Protein AF-A0A6S7B875-F1 (afdb_monomer)

Radius of gyration: 21.17 Å; Cα contacts (8 Å, |Δi|>4): 580; chains: 1; bounding box: 52×48×55 Å

Organism: NCBI:txid1544867

Secondary structure (DSSP, 8-state):
-EEEEEESHHHHHHHHHHHTT--TT-EEEEEETTTS-TTTSHHHHHHHHHH-SEEEE----TTGGG-STTSHHHHHHHS-TT-EEEEB------SS-TTEE--GGG--SS-SSEEHHHHHHHHTT--HHHHHHHHTSTTSS-HHHHHHHHHHHHHHHHHHHHHTT-SB--HHHHHHHTTTS-SBSSSS-B-HHHHHHHHHHHHHHHT------SSS--SS-SSBPPPPHHHHHHTT-TTS---SSEEEETTEEEEHHHHHHHHHHHHHHH-HHHHHHHHHH-HHHHHHHHHHHHHTT----TTHHHHHHHHHHHHHSSPPPHHHHHHHHHHHHHHHHHHHHHHTTTSHHHHHTTT---S-TT------

Structure (mmCIF, N/CA/C/O backbone):
data_AF-A0A6S7B875-F1
#
_entry.id   AF-A0A6S7B875-F1
#
loop_
_atom_site.group_PDB
_atom_site.id
_atom_site.type_symbol
_atom_site.label_atom_id
_atom_site.label_alt_id
_atom_site.label_comp_id
_atom_site.label_asym_id
_atom_site.label_entity_id
_atom_site.label_seq_id
_atom_site.pdbx_PDB_ins_code
_atom_site.Cartn_x
_atom_site.Cartn_y
_atom_site.Cartn_z
_atom_site.occupancy
_atom_site.B_iso_or_equiv
_atom_site.auth_seq_id
_atom_site.auth_comp_id
_atom_site.auth_asym_id
_atom_site.auth_atom_id
_atom_site.pdbx_PDB_model_num
ATOM 1 N N . MET A 1 1 ? -20.129 7.624 22.119 1.00 95.50 1 MET A N 1
ATOM 2 C CA . MET A 1 1 ? -19.302 6.428 21.810 1.00 95.50 1 MET A CA 1
ATOM 3 C C . MET A 1 1 ? -17.897 6.866 21.409 1.00 95.50 1 MET A C 1
ATOM 5 O O . MET A 1 1 ? -17.791 7.845 20.684 1.00 95.50 1 MET A O 1
ATOM 9 N N . LYS A 1 2 ? -16.837 6.185 21.844 1.00 98.19 2 LYS A N 1
ATOM 10 C CA . LYS A 1 2 ? -15.433 6.474 21.510 1.00 98.19 2 LYS A CA 1
ATOM 11 C C . LYS A 1 2 ? -14.865 5.396 20.581 1.00 98.19 2 LYS A C 1
ATOM 13 O O . LYS A 1 2 ? -14.774 4.235 20.973 1.00 98.19 2 LYS A O 1
ATOM 18 N N . ILE A 1 3 ? -14.477 5.784 19.369 1.00 98.38 3 ILE A N 1
ATOM 19 C CA . ILE A 1 3 ? -13.776 4.934 18.402 1.00 98.38 3 ILE A CA 1
ATOM 20 C C . ILE A 1 3 ? -12.301 5.340 18.374 1.00 98.38 3 ILE A C 1
ATOM 22 O O . ILE A 1 3 ? -11.989 6.517 18.181 1.00 98.38 3 ILE A O 1
ATOM 26 N N . TYR A 1 4 ? -11.408 4.367 18.515 1.00 98.50 4 TYR A N 1
ATOM 27 C CA . TYR A 1 4 ? -9.975 4.532 18.301 1.00 98.50 4 TYR A CA 1
ATOM 28 C C . TYR A 1 4 ? -9.521 3.735 17.072 1.00 98.50 4 TYR A C 1
ATOM 30 O O . TYR A 1 4 ? -9.876 2.565 16.933 1.00 98.50 4 TYR A O 1
ATOM 38 N N . ILE A 1 5 ? -8.746 4.356 16.180 1.00 98.50 5 ILE A N 1
ATOM 39 C CA . ILE A 1 5 ? -8.226 3.720 14.961 1.00 98.50 5 ILE A CA 1
ATOM 40 C C . ILE A 1 5 ? -6.693 3.642 15.019 1.00 98.50 5 ILE A C 1
ATOM 42 O O . ILE A 1 5 ? -6.021 4.665 15.120 1.00 98.50 5 ILE A O 1
ATOM 46 N N . HIS A 1 6 ? -6.145 2.429 14.914 1.00 97.62 6 HIS A N 1
ATOM 47 C CA . HIS A 1 6 ? -4.707 2.136 14.994 1.00 97.62 6 HIS A CA 1
ATOM 48 C C . HIS A 1 6 ? -4.204 1.409 13.750 1.00 97.62 6 HIS A C 1
ATOM 50 O O . HIS A 1 6 ? -4.370 0.192 13.617 1.00 97.62 6 HIS A O 1
ATOM 56 N N . ALA A 1 7 ? -3.628 2.147 12.810 1.00 96.62 7 ALA A N 1
ATOM 57 C CA . ALA A 1 7 ? -3.280 1.627 11.488 1.00 96.62 7 ALA A CA 1
ATOM 58 C C . ALA A 1 7 ? -2.191 2.486 10.827 1.00 96.62 7 ALA A C 1
ATOM 60 O O . ALA A 1 7 ? -1.663 3.393 11.454 1.00 96.62 7 ALA A O 1
ATOM 61 N N . ASN A 1 8 ? -1.815 2.207 9.580 1.00 94.56 8 ASN A N 1
ATOM 62 C CA . ASN A 1 8 ? -1.000 3.124 8.774 1.00 94.56 8 ASN A CA 1
ATOM 63 C C . ASN A 1 8 ? -1.838 4.334 8.281 1.00 94.56 8 ASN A C 1
ATOM 65 O O . ASN A 1 8 ? -2.899 4.626 8.836 1.00 94.56 8 ASN A O 1
ATOM 69 N N . CYS A 1 9 ? -1.405 5.013 7.212 1.00 93.88 9 CYS A N 1
ATOM 70 C CA . CYS A 1 9 ? -2.098 6.171 6.625 1.00 93.88 9 CYS A CA 1
ATOM 71 C C . CYS A 1 9 ? -3.565 5.881 6.242 1.00 93.88 9 CYS A C 1
ATOM 73 O O . CYS A 1 9 ? -4.414 6.773 6.237 1.00 93.88 9 CYS A O 1
ATOM 75 N N . GLN A 1 10 ? -3.907 4.612 5.992 1.00 97.06 10 GLN A N 1
ATOM 76 C CA . GLN A 1 10 ? -5.273 4.160 5.718 1.00 97.06 10 GLN A CA 1
ATOM 77 C C . GLN A 1 10 ? -6.182 4.310 6.947 1.00 97.06 10 GLN A C 1
ATOM 79 O O . GLN A 1 10 ? -7.381 4.531 6.795 1.00 97.06 10 GLN A O 1
ATOM 84 N N . GLY A 1 11 ? -5.628 4.238 8.162 1.00 97.19 11 GLY A N 1
ATOM 85 C CA . GLY A 1 11 ? -6.345 4.510 9.407 1.00 97.19 11 GLY A CA 1
ATOM 86 C C . GLY A 1 11 ? -6.786 5.962 9.523 1.00 97.19 11 GLY A C 1
ATOM 87 O O . GLY A 1 11 ? -7.962 6.227 9.775 1.00 97.19 11 GLY A O 1
ATOM 88 N N . GLY A 1 12 ? -5.865 6.899 9.283 1.00 96.81 12 GLY A N 1
ATOM 89 C CA . GLY A 1 12 ? -6.175 8.328 9.253 1.00 96.81 12 GLY A CA 1
ATOM 90 C C . GLY A 1 12 ? -7.167 8.679 8.145 1.00 96.81 12 GLY A C 1
ATOM 91 O O . GLY A 1 12 ? -8.118 9.429 8.372 1.00 96.81 12 GLY A O 1
ATOM 92 N N . ALA A 1 13 ? -7.014 8.073 6.966 1.00 97.88 13 ALA A N 1
ATOM 93 C CA . ALA A 1 13 ? -7.972 8.200 5.872 1.00 97.88 13 ALA A CA 1
ATOM 94 C C . ALA A 1 13 ? -9.375 7.707 6.268 1.00 97.88 13 ALA A C 1
ATOM 96 O O . ALA A 1 13 ? -10.357 8.429 6.095 1.00 97.88 13 ALA A O 1
ATOM 97 N N . LEU A 1 14 ? -9.479 6.521 6.872 1.00 97.94 14 LEU A N 1
ATOM 98 C CA . LEU A 1 14 ? -10.749 5.972 7.344 1.00 97.94 14 LEU A CA 1
ATOM 99 C C . LEU A 1 14 ? -11.391 6.854 8.424 1.00 97.94 14 LEU A C 1
ATOM 101 O O . LEU A 1 14 ? -12.598 7.085 8.385 1.00 97.94 14 LEU A O 1
ATOM 105 N N . ALA A 1 15 ? -10.591 7.384 9.353 1.00 97.88 15 ALA A N 1
ATOM 106 C CA . ALA A 1 15 ? -11.057 8.298 10.390 1.00 97.88 15 ALA A CA 1
ATOM 107 C C . ALA A 1 15 ? -11.685 9.564 9.793 1.00 97.88 15 ALA A C 1
ATOM 109 O O . ALA A 1 15 ? -12.775 9.958 10.211 1.00 97.88 15 ALA A O 1
ATOM 110 N N . LYS A 1 16 ? -11.031 10.167 8.787 1.00 97.81 16 LYS A N 1
ATOM 111 C CA . LYS A 1 16 ? -11.551 11.332 8.051 1.00 97.81 16 LYS A CA 1
ATOM 112 C C . LYS A 1 16 ? -12.891 11.007 7.393 1.00 97.81 16 LYS A C 1
ATOM 114 O O . LYS A 1 16 ? -13.865 11.712 7.634 1.00 97.81 16 LYS A O 1
ATOM 119 N N . LEU A 1 17 ? -12.966 9.896 6.659 1.00 98.06 17 LEU A N 1
ATOM 120 C CA . LEU A 1 17 ? -14.189 9.464 5.976 1.00 98.06 17 LEU A CA 1
ATOM 121 C C . LEU A 1 17 ? -15.346 9.169 6.947 1.00 98.06 17 LEU A C 1
ATOM 123 O O . LEU A 1 17 ? -16.491 9.543 6.696 1.00 98.06 17 LEU A O 1
ATOM 127 N N . MET A 1 18 ? -15.067 8.521 8.082 1.00 96.94 18 MET A N 1
ATOM 128 C CA . MET A 1 18 ? -16.071 8.294 9.126 1.00 96.94 18 MET A CA 1
ATOM 129 C C . MET A 1 18 ? -16.526 9.608 9.769 1.00 96.94 18 MET A C 1
ATOM 131 O O . MET A 1 18 ? -17.706 9.761 10.085 1.00 96.94 18 MET A O 1
ATOM 135 N N . ALA A 1 19 ? -15.615 10.566 9.955 1.00 95.88 19 ALA A N 1
ATOM 136 C CA . ALA A 1 19 ? -15.924 11.850 10.570 1.00 95.88 19 ALA A CA 1
ATOM 137 C C . ALA A 1 19 ? -16.883 12.715 9.737 1.00 95.88 19 ALA A C 1
ATOM 139 O O . ALA A 1 19 ? -17.600 13.518 10.328 1.00 95.88 19 ALA A O 1
ATOM 140 N N . GLU A 1 20 ? -16.939 12.526 8.415 1.00 95.88 20 GLU A N 1
ATOM 141 C CA . GLU A 1 20 ? -17.871 13.232 7.521 1.00 95.88 20 GLU A CA 1
ATOM 142 C C . GLU A 1 20 ? -19.348 12.893 7.786 1.00 95.88 20 GLU A C 1
ATOM 144 O O . GLU A 1 20 ? -20.229 13.688 7.472 1.00 95.88 20 GLU A O 1
ATOM 149 N N . THR A 1 21 ? -19.628 11.704 8.332 1.00 93.38 21 THR A N 1
ATOM 150 C CA . THR A 1 21 ? -20.997 11.160 8.438 1.00 93.38 21 THR A CA 1
ATOM 151 C C . THR A 1 21 ? -21.385 10.723 9.848 1.00 93.38 21 THR A C 1
ATOM 153 O O . THR A 1 21 ? -22.551 10.406 10.090 1.00 93.38 21 THR A O 1
ATOM 156 N N . ARG A 1 22 ? -20.432 10.697 10.790 1.00 94.19 22 ARG A N 1
ATOM 157 C CA . ARG A 1 22 ? -20.692 10.292 12.177 1.00 94.19 22 ARG A CA 1
ATOM 158 C C . ARG A 1 22 ? -21.700 11.228 12.871 1.00 94.19 22 ARG A C 1
ATOM 160 O O . ARG A 1 22 ? -21.677 12.437 12.639 1.00 94.19 22 ARG A O 1
ATOM 167 N N . PRO A 1 23 ? -22.501 10.708 13.812 1.00 94.88 23 PRO A N 1
ATOM 168 C CA . PRO A 1 23 ? -23.243 11.524 14.767 1.00 94.88 23 PRO A CA 1
ATOM 169 C C . PRO A 1 23 ? -22.327 12.348 15.690 1.00 94.88 23 PRO A C 1
ATOM 171 O O . PRO A 1 23 ? -21.183 11.973 15.960 1.00 94.88 23 PRO A O 1
ATOM 174 N N . ASN A 1 24 ? -22.855 13.452 16.227 1.00 93.56 24 ASN A N 1
ATOM 175 C CA . ASN A 1 24 ? -22.100 14.400 17.061 1.00 93.56 24 ASN A CA 1
ATOM 176 C C . ASN A 1 24 ? -21.585 13.807 18.388 1.00 93.56 24 ASN A C 1
ATOM 178 O O . ASN A 1 24 ? -20.592 14.284 18.934 1.00 93.56 24 ASN A O 1
ATOM 182 N N . ASP A 1 25 ? -22.255 12.787 18.923 1.00 94.44 25 ASP A N 1
ATOM 183 C CA . ASP A 1 25 ? -21.930 12.112 20.187 1.00 94.44 25 ASP A CA 1
ATOM 184 C C . ASP A 1 25 ? -20.923 10.953 20.025 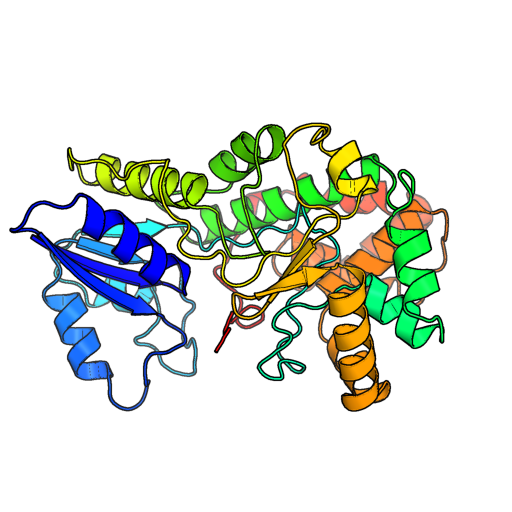1.00 94.44 25 ASP A C 1
ATOM 186 O O . ASP A 1 25 ? -20.483 10.335 21.006 1.00 94.44 25 ASP A O 1
ATOM 190 N N . VAL A 1 26 ? -20.526 10.651 18.788 1.00 96.75 26 VAL A N 1
ATOM 191 C CA . VAL A 1 26 ? -19.451 9.703 18.486 1.00 96.75 26 VAL A CA 1
ATOM 192 C C . VAL A 1 26 ? -18.149 10.465 18.413 1.00 96.75 26 VAL A C 1
ATOM 194 O O . VAL A 1 26 ? -18.063 11.405 17.648 1.00 96.75 26 VAL A O 1
ATOM 197 N N . GLN A 1 27 ? -17.119 10.062 19.147 1.00 97.75 27 GLN A N 1
ATOM 198 C CA . GLN A 1 27 ? -15.766 10.612 19.073 1.00 97.75 27 GLN A CA 1
ATOM 199 C C . GLN A 1 27 ? -14.873 9.636 18.312 1.00 97.75 27 GLN A C 1
ATOM 201 O O . GLN A 1 27 ? -14.914 8.439 18.584 1.00 97.75 27 GLN A O 1
ATOM 206 N N . ILE A 1 28 ? -14.068 10.142 17.378 1.00 97.75 28 ILE A N 1
ATOM 207 C CA . ILE A 1 28 ? -13.103 9.336 16.626 1.00 97.75 28 ILE A CA 1
ATOM 208 C C . ILE A 1 28 ? -11.714 9.902 16.893 1.00 97.75 28 ILE A C 1
ATOM 210 O O . ILE A 1 28 ? -11.467 11.079 16.633 1.00 97.75 28 ILE A O 1
ATOM 214 N N . LYS A 1 29 ? -10.824 9.059 17.409 1.00 97.75 29 LYS A N 1
ATOM 215 C CA . LYS A 1 29 ? -9.385 9.312 17.486 1.00 97.75 29 LYS A CA 1
ATOM 216 C C . LYS A 1 29 ? -8.663 8.303 16.608 1.00 97.75 29 LYS A C 1
ATOM 218 O O . LYS A 1 29 ? -9.143 7.186 16.416 1.00 97.75 29 LYS A O 1
ATOM 223 N N . TYR A 1 30 ? -7.507 8.682 16.092 1.00 97.31 30 TYR A N 1
ATOM 224 C CA . TYR A 1 30 ? -6.655 7.765 15.355 1.00 97.31 30 TYR A CA 1
ATOM 225 C C . TYR A 1 30 ? -5.189 8.081 15.604 1.00 97.31 30 TYR A C 1
ATOM 227 O O . TYR A 1 30 ? -4.845 9.226 15.902 1.00 97.31 30 TYR A O 1
ATOM 235 N N . ARG A 1 31 ? -4.339 7.067 15.454 1.00 95.31 31 ARG A N 1
ATOM 236 C CA . ARG A 1 31 ? -2.891 7.232 15.353 1.00 95.31 31 ARG A CA 1
ATOM 237 C C . ARG A 1 31 ? -2.359 6.385 14.221 1.00 95.31 31 ARG A C 1
ATOM 239 O O . ARG A 1 31 ? -2.780 5.241 14.027 1.00 95.31 31 ARG A O 1
ATOM 246 N N . GLU A 1 32 ? -1.428 6.973 13.487 1.00 94.00 32 GLU A N 1
ATOM 247 C CA . GLU A 1 32 ? -0.727 6.274 12.430 1.00 94.00 32 GLU A CA 1
ATOM 248 C C . GLU A 1 32 ? 0.525 5.621 13.016 1.00 94.00 32 GLU A C 1
ATOM 250 O O . GLU A 1 32 ? 1.388 6.288 13.581 1.00 94.00 32 GLU A O 1
ATOM 255 N N . VAL A 1 33 ? 0.625 4.298 12.902 1.00 92.31 33 VAL A N 1
ATOM 256 C CA . VAL A 1 33 ? 1.651 3.478 13.580 1.00 92.31 33 VAL A CA 1
ATOM 257 C C . VAL A 1 33 ? 3.087 3.939 13.301 1.00 92.31 33 VAL A C 1
ATOM 259 O O . VAL A 1 33 ? 3.988 3.741 14.120 1.00 92.31 33 VAL A O 1
ATOM 262 N N . PHE A 1 34 ? 3.309 4.562 12.145 1.00 85.88 34 PHE A N 1
ATOM 263 C CA . PHE A 1 34 ? 4.621 5.017 11.713 1.00 85.88 34 PHE A CA 1
ATOM 264 C C . PHE A 1 34 ? 4.990 6.429 12.183 1.00 85.88 34 PHE A C 1
ATOM 266 O O . PHE A 1 34 ? 6.183 6.722 12.254 1.00 85.88 34 PHE A O 1
ATOM 273 N N . SER A 1 35 ? 4.014 7.284 12.506 1.00 88.56 35 SER A N 1
ATOM 274 C CA . SER A 1 35 ? 4.250 8.693 12.861 1.00 88.56 35 SER A CA 1
ATOM 275 C C . SER A 1 35 ? 4.245 8.956 14.365 1.00 88.56 35 SER A C 1
ATOM 277 O O . SER A 1 35 ? 4.780 9.967 14.806 1.00 88.56 35 SER A O 1
ATOM 279 N N . VAL A 1 36 ? 3.712 8.023 15.157 1.00 91.38 36 VAL A N 1
ATOM 280 C CA . VAL A 1 36 ? 3.747 8.078 16.625 1.00 91.38 36 VAL A CA 1
ATOM 281 C C . VAL A 1 36 ? 5.188 8.176 17.142 1.00 91.38 36 VAL A C 1
ATOM 283 O O . VAL A 1 36 ? 6.049 7.376 16.747 1.00 91.38 36 VAL A O 1
ATOM 286 N N . ASP A 1 37 ? 5.448 9.112 18.059 1.00 94.81 37 ASP A N 1
ATOM 287 C CA . ASP A 1 37 ? 6.698 9.158 18.818 1.00 94.81 37 ASP A CA 1
ATOM 288 C C . ASP A 1 37 ? 6.693 8.081 19.908 1.00 94.81 37 ASP A C 1
ATOM 290 O O . ASP A 1 37 ? 6.042 8.183 20.954 1.00 94.81 37 ASP A O 1
ATOM 294 N N . VAL A 1 38 ? 7.469 7.027 19.652 1.00 94.31 38 VAL A N 1
ATOM 295 C CA . VAL A 1 38 ? 7.524 5.841 20.506 1.00 94.31 38 VAL A CA 1
ATOM 296 C C . VAL A 1 38 ? 8.094 6.112 21.902 1.00 94.31 38 VAL A C 1
ATOM 298 O O . VAL A 1 38 ? 7.881 5.313 22.814 1.00 94.31 38 VAL A O 1
ATOM 301 N N . ASN A 1 39 ? 8.797 7.232 22.089 1.00 94.88 39 ASN A N 1
ATOM 302 C CA . ASN A 1 39 ? 9.438 7.573 23.357 1.00 94.88 39 ASN A CA 1
ATOM 303 C C . ASN A 1 39 ? 8.538 8.394 24.281 1.00 94.88 39 ASN A C 1
ATOM 305 O O . ASN A 1 39 ? 8.776 8.429 25.488 1.00 94.88 39 ASN A O 1
ATOM 309 N N . THR A 1 40 ? 7.532 9.079 23.735 1.00 96.38 40 THR A N 1
ATOM 310 C CA . THR A 1 40 ? 6.763 10.083 24.486 1.00 96.38 40 THR A CA 1
ATOM 311 C C . THR A 1 40 ? 5.264 9.812 24.504 1.00 96.38 40 THR A C 1
ATOM 313 O O . THR A 1 40 ? 4.580 10.235 25.435 1.00 96.38 40 THR A O 1
ATOM 316 N N . GLU A 1 41 ? 4.728 9.069 23.533 1.00 96.88 41 GLU A N 1
ATOM 317 C CA . GLU A 1 41 ? 3.276 8.944 23.374 1.00 96.88 41 GLU A CA 1
ATOM 318 C C . GLU A 1 41 ? 2.648 7.747 24.099 1.00 96.88 41 GLU A C 1
ATOM 320 O O . GLU A 1 41 ? 1.416 7.670 24.148 1.00 96.88 41 GLU A O 1
ATOM 325 N N . PHE A 1 42 ? 3.445 6.853 24.700 1.00 97.12 42 PHE A N 1
ATOM 326 C CA . PHE A 1 42 ? 2.968 5.592 25.289 1.00 97.12 42 PHE A CA 1
ATOM 327 C C . PHE A 1 42 ? 1.786 5.766 26.257 1.00 97.12 42 PHE A C 1
ATOM 329 O O . PHE A 1 42 ? 0.761 5.108 26.091 1.00 97.12 42 PHE A O 1
ATOM 336 N N . GLU A 1 43 ? 1.886 6.672 27.234 1.00 97.62 43 GLU A N 1
ATOM 337 C CA . GLU A 1 43 ? 0.822 6.862 28.235 1.00 97.62 43 GLU A CA 1
ATOM 338 C C . GLU A 1 43 ? -0.483 7.361 27.601 1.00 97.62 43 GLU A C 1
ATOM 340 O O . GLU A 1 43 ? -1.573 6.892 27.932 1.00 97.62 43 GLU A O 1
ATOM 345 N N . SER A 1 44 ? -0.380 8.271 26.628 1.00 97.00 44 SER A N 1
ATOM 346 C CA . SER A 1 44 ? -1.553 8.776 25.910 1.00 97.00 44 SER A CA 1
ATOM 347 C C . SER A 1 44 ? -2.183 7.704 25.016 1.00 97.00 44 SER A C 1
ATOM 349 O O . SER A 1 44 ? -3.404 7.583 24.971 1.00 97.00 44 SER A O 1
ATOM 351 N N . PHE A 1 45 ? -1.359 6.881 24.362 1.00 97.69 45 PHE A N 1
ATOM 352 C CA . PHE A 1 45 ? -1.805 5.740 23.569 1.00 97.69 45 PHE A CA 1
ATOM 353 C C . PHE A 1 45 ? -2.527 4.707 24.439 1.00 97.69 45 PHE A C 1
ATOM 355 O O . PHE A 1 45 ? -3.624 4.266 24.103 1.00 97.69 45 PHE A O 1
ATOM 362 N N . LYS A 1 46 ? -1.945 4.351 25.587 1.00 97.69 46 LYS A N 1
ATOM 363 C CA . LYS A 1 46 ? -2.548 3.418 26.538 1.00 97.69 46 LYS A CA 1
ATOM 364 C C . LYS A 1 46 ? -3.911 3.917 27.021 1.00 97.69 46 LYS A C 1
ATOM 366 O O . LYS A 1 46 ? -4.871 3.154 26.982 1.00 97.69 46 LYS A O 1
ATOM 371 N N . SER A 1 47 ? -4.010 5.193 27.396 1.00 97.50 47 SER A N 1
ATOM 372 C CA . SER A 1 47 ? -5.284 5.820 27.774 1.00 97.50 47 SER A CA 1
ATOM 373 C C . SER A 1 47 ? -6.314 5.757 26.639 1.00 97.50 47 SER A C 1
ATOM 375 O O . SER A 1 47 ? -7.456 5.364 26.877 1.00 97.50 47 SER A O 1
ATOM 377 N N . ASP A 1 48 ? -5.918 6.047 25.393 1.00 97.75 48 ASP A N 1
ATOM 378 C CA . ASP A 1 48 ? -6.815 5.944 24.234 1.00 97.75 48 ASP A CA 1
ATOM 379 C C . ASP A 1 48 ? -7.347 4.507 24.036 1.00 97.75 48 ASP A C 1
ATOM 381 O O . ASP A 1 48 ? -8.527 4.322 23.733 1.00 97.75 48 ASP A O 1
ATOM 385 N N . ILE A 1 49 ? -6.506 3.487 24.248 1.00 98.19 49 ILE A N 1
ATOM 386 C CA . ILE A 1 49 ? -6.879 2.064 24.156 1.00 98.19 49 ILE A CA 1
ATOM 387 C C . ILE A 1 49 ? -7.806 1.627 25.300 1.00 98.19 49 ILE A C 1
ATOM 389 O O . ILE A 1 49 ? -8.760 0.879 25.071 1.00 98.19 49 ILE A O 1
ATOM 393 N N . GLU A 1 50 ? -7.548 2.070 26.529 1.00 96.88 50 GLU A N 1
ATOM 394 C CA . GLU A 1 50 ? -8.354 1.717 27.704 1.00 96.88 50 GLU A CA 1
ATOM 395 C C . GLU A 1 50 ? -9.752 2.355 27.661 1.00 96.88 50 GLU A C 1
ATOM 397 O O . GLU A 1 50 ? -10.734 1.733 28.076 1.00 96.88 50 GLU A O 1
ATOM 402 N N . GLU A 1 51 ? -9.858 3.574 27.126 1.00 97.25 51 GLU A N 1
ATOM 403 C CA . GLU A 1 51 ? -11.103 4.345 27.078 1.00 97.25 51 GLU A CA 1
ATOM 404 C C . GLU A 1 51 ? -11.995 4.061 25.862 1.00 97.25 51 GLU A C 1
ATOM 406 O O . GLU A 1 51 ? -13.154 4.488 25.849 1.00 97.25 51 GLU A O 1
ATOM 411 N N . ALA A 1 52 ? -11.480 3.404 24.823 1.00 98.44 52 ALA A N 1
ATOM 412 C CA . ALA A 1 52 ? -12.218 3.184 23.585 1.00 98.44 52 ALA A CA 1
ATOM 413 C C . ALA A 1 52 ? -13.361 2.164 23.752 1.00 98.44 52 ALA A C 1
ATOM 415 O O . ALA A 1 52 ? -13.148 1.023 24.169 1.00 98.44 52 ALA A O 1
ATOM 416 N N . ASP A 1 53 ? -14.567 2.534 23.310 1.00 98.38 53 ASP A N 1
ATOM 417 C CA . ASP A 1 53 ? -15.697 1.601 23.171 1.00 98.38 53 ASP A CA 1
ATOM 418 C C . ASP A 1 53 ? -15.464 0.642 21.990 1.00 98.38 53 ASP A C 1
ATOM 420 O O . ASP A 1 53 ? -15.847 -0.531 22.023 1.00 98.38 53 ASP A O 1
ATOM 424 N N . VAL A 1 54 ? -14.818 1.152 20.937 1.00 98.50 54 VAL A N 1
ATOM 425 C CA . VAL A 1 54 ? -14.453 0.408 19.734 1.00 98.50 54 VAL A CA 1
ATOM 426 C C . VAL A 1 54 ? -13.016 0.730 19.352 1.00 98.50 54 VAL A C 1
ATOM 428 O O . VAL A 1 54 ? -12.649 1.896 19.221 1.00 98.50 54 VAL A O 1
ATOM 431 N N . ILE A 1 55 ? -12.226 -0.304 19.096 1.00 98.69 55 ILE A N 1
ATOM 432 C CA . ILE A 1 55 ? -10.891 -0.206 18.521 1.00 98.69 55 ILE A CA 1
ATOM 433 C C . ILE A 1 55 ? -10.923 -0.843 17.135 1.00 98.69 55 ILE A C 1
ATOM 435 O O . ILE A 1 55 ? -11.307 -2.001 16.979 1.00 98.69 55 ILE A O 1
ATOM 439 N N . ILE A 1 56 ? -10.506 -0.091 16.126 1.00 98.56 56 ILE A N 1
ATOM 440 C CA . ILE A 1 56 ? -10.328 -0.566 14.756 1.00 98.56 56 ILE A CA 1
ATOM 441 C C . ILE A 1 56 ? -8.830 -0.560 14.485 1.00 98.56 56 ILE A C 1
ATOM 443 O O . ILE A 1 56 ? -8.188 0.478 14.614 1.00 98.56 56 ILE A O 1
ATOM 447 N N . SER A 1 57 ? -8.246 -1.696 14.124 1.00 98.25 57 SER A N 1
ATOM 448 C CA . SER A 1 57 ? -6.797 -1.789 13.969 1.00 98.25 57 SER A CA 1
ATOM 449 C C . SER A 1 57 ? -6.387 -2.573 12.732 1.00 98.25 57 SER A C 1
ATOM 451 O O . SER A 1 57 ? -7.044 -3.537 12.351 1.00 98.25 57 SER A O 1
ATOM 453 N N . GLN A 1 58 ? -5.290 -2.169 12.099 1.00 97.69 58 GLN A N 1
ATOM 454 C CA . GLN A 1 58 ? -4.579 -3.059 11.187 1.00 97.69 58 GLN A CA 1
ATOM 455 C C . GLN A 1 58 ? -3.708 -4.040 11.976 1.00 97.69 58 GLN A C 1
ATOM 457 O O . GLN A 1 58 ? -3.307 -3.735 13.099 1.00 97.69 58 GLN A O 1
ATOM 462 N N . PRO A 1 59 ? -3.367 -5.199 11.396 1.00 95.88 59 PRO A N 1
ATOM 463 C CA . PRO A 1 59 ? -2.345 -6.071 11.949 1.00 95.88 59 PRO A CA 1
ATOM 464 C C . PRO A 1 59 ? -0.998 -5.342 12.031 1.00 95.88 59 PRO A C 1
ATOM 466 O O . PRO A 1 59 ? -0.441 -4.955 11.011 1.00 95.88 59 PRO A O 1
ATOM 469 N N . VAL A 1 60 ? -0.451 -5.195 13.231 1.00 93.44 60 VAL A N 1
ATOM 470 C CA . VAL A 1 60 ? 0.879 -4.647 13.504 1.00 93.44 60 VAL A CA 1
ATOM 471 C C . VAL A 1 60 ? 1.680 -5.733 14.201 1.00 93.44 60 VAL A C 1
ATOM 473 O O . VAL A 1 60 ? 1.222 -6.290 15.201 1.00 93.44 60 VAL A O 1
ATOM 476 N N . ALA A 1 61 ? 2.845 -6.051 13.638 1.00 87.12 61 ALA A N 1
ATOM 477 C CA . ALA A 1 61 ? 3.723 -7.091 14.153 1.00 87.12 61 ALA A CA 1
ATOM 478 C C . ALA A 1 61 ? 4.248 -6.765 15.558 1.00 87.12 61 ALA A C 1
ATOM 480 O O . ALA A 1 61 ? 4.385 -5.600 15.939 1.00 87.12 61 ALA A O 1
ATOM 481 N N . ASP A 1 62 ? 4.591 -7.816 16.296 1.00 87.81 62 ASP A N 1
ATOM 482 C CA . ASP A 1 62 ? 5.307 -7.688 17.560 1.00 87.81 62 ASP A CA 1
ATOM 483 C C . ASP A 1 62 ? 6.646 -6.973 17.351 1.00 87.81 62 ASP A C 1
ATOM 485 O O . ASP A 1 62 ? 7.325 -7.181 16.342 1.00 87.81 62 ASP A O 1
ATOM 489 N N . ASN A 1 63 ? 7.026 -6.135 18.318 1.00 87.00 63 ASN A N 1
ATOM 490 C CA . ASN A 1 63 ? 8.254 -5.334 18.291 1.00 87.00 63 ASN A CA 1
ATOM 491 C C . ASN A 1 63 ? 8.389 -4.428 17.056 1.00 87.00 63 ASN A C 1
ATOM 493 O O . ASN A 1 63 ? 9.497 -4.057 16.664 1.00 87.00 63 ASN A O 1
ATOM 497 N N . TYR A 1 64 ? 7.273 -4.052 16.424 1.00 88.12 64 TYR A N 1
ATOM 498 C CA . TYR A 1 64 ? 7.293 -3.048 15.370 1.00 88.12 64 TYR A CA 1
ATOM 499 C C . TYR A 1 64 ? 7.879 -1.735 15.910 1.00 88.12 64 TYR A C 1
ATOM 501 O O . TYR A 1 64 ? 7.393 -1.194 16.901 1.00 88.12 64 TYR A O 1
ATOM 509 N N . ARG A 1 65 ? 8.926 -1.228 15.239 1.00 89.56 65 ARG A N 1
ATOM 510 C CA . ARG A 1 65 ? 9.713 -0.052 15.666 1.00 89.56 65 ARG A CA 1
ATOM 511 C C . ARG A 1 65 ? 10.313 -0.201 17.069 1.00 89.56 65 ARG A C 1
ATOM 513 O O . ARG A 1 65 ? 10.358 0.763 17.826 1.00 89.56 65 ARG A O 1
ATOM 520 N N . ASP A 1 66 ? 10.758 -1.416 17.390 1.00 92.69 66 ASP A N 1
ATOM 521 C CA . ASP A 1 66 ? 11.478 -1.753 18.622 1.00 92.69 66 ASP A CA 1
ATOM 522 C C . ASP A 1 66 ? 10.674 -1.488 19.908 1.00 92.69 66 ASP A C 1
ATOM 524 O O . ASP A 1 66 ? 11.239 -1.317 20.988 1.00 92.69 66 ASP A O 1
ATOM 528 N N . VAL A 1 67 ? 9.338 -1.487 19.805 1.00 93.69 67 VAL A N 1
ATOM 529 C CA . VAL A 1 67 ? 8.422 -1.350 20.942 1.00 93.69 67 VAL A CA 1
ATOM 530 C C . VAL A 1 67 ? 7.294 -2.376 20.891 1.00 93.69 67 VAL A C 1
ATOM 532 O O . VAL A 1 67 ? 6.759 -2.704 19.833 1.00 93.69 67 VAL A O 1
ATOM 535 N N . GLU A 1 68 ? 6.887 -2.872 22.058 1.00 94.62 68 GLU A N 1
ATOM 536 C CA . GLU A 1 68 ? 5.809 -3.865 22.158 1.00 94.62 68 GLU A CA 1
ATOM 537 C C . GLU A 1 68 ? 4.417 -3.246 21.989 1.00 94.62 68 GLU A C 1
ATOM 539 O O . GLU A 1 68 ? 3.499 -3.881 21.474 1.00 94.62 68 GLU A O 1
ATOM 544 N N . TRP A 1 69 ? 4.238 -2.003 22.437 1.00 95.56 69 TRP A N 1
ATOM 545 C CA . TRP A 1 69 ? 2.911 -1.424 22.641 1.00 95.56 69 TRP A CA 1
ATOM 546 C C . TRP A 1 69 ? 2.191 -1.011 21.356 1.00 95.56 69 TRP A C 1
ATOM 548 O O . TRP A 1 69 ? 0.975 -0.841 21.369 1.00 95.56 69 TRP A O 1
ATOM 558 N N . LEU A 1 70 ? 2.903 -0.917 20.230 1.00 95.19 70 LEU A N 1
ATOM 559 C CA . LEU A 1 70 ? 2.285 -0.699 18.921 1.00 95.19 70 LEU A CA 1
ATOM 560 C C . LEU A 1 70 ? 1.654 -1.970 18.339 1.00 95.19 70 LEU A C 1
ATOM 562 O O . LEU A 1 70 ? 0.831 -1.865 17.427 1.00 95.19 70 LEU A O 1
ATOM 566 N N . ALA A 1 71 ? 2.020 -3.155 18.832 1.00 95.88 71 ALA A N 1
ATOM 567 C CA . ALA A 1 71 ? 1.568 -4.421 18.273 1.00 95.88 71 ALA A CA 1
ATOM 568 C C . ALA A 1 71 ? 0.062 -4.641 18.482 1.00 95.88 71 ALA A C 1
ATOM 570 O O . ALA A 1 71 ? -0.505 -4.323 19.535 1.00 95.88 71 ALA A O 1
ATOM 571 N N . THR A 1 72 ? -0.596 -5.277 17.509 1.00 95.81 72 THR A N 1
ATOM 572 C CA . THR A 1 72 ? -2.020 -5.633 17.641 1.00 95.81 72 THR A CA 1
ATOM 573 C C . THR A 1 72 ? -2.253 -6.566 18.828 1.00 95.81 72 THR A C 1
ATOM 575 O O . THR A 1 72 ? -3.274 -6.461 19.509 1.00 95.81 72 THR A O 1
ATOM 578 N N . ASP A 1 73 ? -1.299 -7.446 19.130 1.00 95.62 73 ASP A N 1
ATOM 579 C CA . ASP A 1 73 ? -1.385 -8.355 20.272 1.00 95.62 73 ASP A CA 1
ATOM 580 C C . ASP A 1 73 ? -1.297 -7.628 21.617 1.00 95.62 73 ASP A C 1
ATOM 582 O O . ASP A 1 73 ? -1.942 -8.044 22.585 1.00 95.62 73 ASP A O 1
ATOM 586 N N . TRP A 1 74 ? -0.579 -6.505 21.684 1.00 97.44 74 TRP A N 1
ATOM 587 C CA . TRP A 1 74 ? -0.584 -5.652 22.867 1.00 97.44 74 TRP A CA 1
ATOM 588 C C . TRP A 1 74 ? -1.956 -5.003 23.064 1.00 97.44 74 TRP A C 1
ATOM 590 O O . TRP A 1 74 ? -2.524 -5.093 24.155 1.00 97.44 74 TRP A O 1
ATOM 600 N N . ILE A 1 75 ? -2.550 -4.450 22.000 1.00 97.81 75 ILE A N 1
ATOM 601 C CA . ILE A 1 75 ? -3.919 -3.903 22.031 1.00 97.81 75 ILE A CA 1
ATOM 602 C C . ILE A 1 75 ? -4.914 -4.980 22.468 1.00 97.81 75 ILE A C 1
ATOM 604 O O . ILE A 1 75 ? -5.812 -4.726 23.277 1.00 97.81 75 ILE A O 1
ATOM 608 N N . ARG A 1 76 ? -4.747 -6.216 21.977 1.00 96.62 76 ARG A N 1
ATOM 609 C CA . ARG A 1 76 ? -5.621 -7.330 22.349 1.00 96.62 76 ARG A CA 1
ATOM 610 C C . ARG A 1 76 ? -5.629 -7.591 23.856 1.00 96.62 76 ARG A C 1
ATOM 612 O O . ARG A 1 76 ? -6.687 -7.930 24.383 1.00 96.62 76 ARG A O 1
ATOM 619 N N . LYS A 1 77 ? -4.479 -7.442 24.515 1.00 96.88 77 LYS A N 1
ATOM 620 C CA . LYS A 1 77 ? -4.277 -7.716 25.947 1.00 96.88 77 LYS A CA 1
ATOM 621 C C . LYS A 1 77 ? -4.636 -6.533 26.851 1.00 96.88 77 LYS A C 1
ATOM 623 O O . LYS A 1 77 ? -5.036 -6.768 27.984 1.00 96.88 77 LYS A O 1
ATOM 628 N N . ASN A 1 78 ? -4.502 -5.300 26.360 1.00 97.19 78 ASN A N 1
ATOM 629 C CA . ASN A 1 78 ? -4.604 -4.090 27.186 1.00 97.19 78 ASN A CA 1
ATOM 630 C C . ASN A 1 78 ? -5.890 -3.276 26.971 1.00 97.19 78 ASN A C 1
ATOM 632 O O . ASN A 1 78 ? -6.157 -2.358 27.739 1.00 97.19 78 ASN A O 1
ATOM 636 N N . ARG A 1 79 ? -6.716 -3.597 25.965 1.00 97.56 79 ARG A N 1
ATOM 637 C CA . ARG A 1 79 ? -8.029 -2.947 25.817 1.00 97.56 79 ARG A CA 1
ATOM 638 C C . ARG A 1 79 ? -8.974 -3.292 26.969 1.00 97.56 79 ARG A C 1
ATOM 640 O O . ARG A 1 79 ? -8.926 -4.393 27.521 1.00 97.56 79 ARG A O 1
ATOM 647 N N . SER A 1 80 ? -9.927 -2.402 27.240 1.00 96.81 80 SER A N 1
ATOM 648 C CA . SER A 1 80 ? -11.046 -2.698 28.140 1.00 96.81 80 SER A CA 1
ATOM 649 C C . SER A 1 80 ? -11.799 -3.967 27.694 1.00 96.81 80 SER A C 1
ATOM 651 O O . SER A 1 80 ? -12.104 -4.101 26.507 1.00 96.81 80 SER A O 1
ATOM 653 N N . PRO A 1 81 ? -12.195 -4.879 28.607 1.00 94.81 81 PRO A N 1
ATOM 654 C CA . PRO A 1 81 ? -12.991 -6.063 28.260 1.00 94.81 81 PRO A CA 1
ATOM 655 C C . PRO A 1 81 ? -14.350 -5.745 27.623 1.00 94.81 81 PRO A C 1
ATOM 657 O O . PRO A 1 81 ? -14.949 -6.605 26.982 1.00 94.81 81 PRO A O 1
ATOM 660 N N . LYS A 1 82 ? -14.849 -4.516 27.813 1.00 95.31 82 LYS A N 1
ATOM 661 C CA . LYS A 1 82 ? -16.088 -4.023 27.194 1.00 95.31 82 LYS A CA 1
ATOM 662 C C . LYS A 1 82 ? -15.866 -3.477 25.779 1.00 95.31 82 LYS A C 1
ATOM 664 O O . LYS A 1 82 ? -16.839 -3.282 25.058 1.00 95.31 82 LYS A O 1
ATOM 669 N N . SER A 1 83 ? -14.612 -3.232 25.395 1.00 97.69 83 SER A N 1
ATOM 670 C CA . SER A 1 83 ? -14.246 -2.688 24.092 1.00 97.69 83 SER A CA 1
ATOM 671 C C . SER A 1 83 ? -14.365 -3.744 22.996 1.00 97.69 83 SER A C 1
ATOM 673 O O . SER A 1 83 ? -13.892 -4.882 23.139 1.00 97.69 83 SER A O 1
ATOM 675 N N . ARG A 1 84 ? -14.954 -3.359 21.863 1.00 98.06 84 ARG A N 1
ATOM 676 C CA . ARG A 1 84 ? -14.960 -4.185 20.650 1.00 98.06 84 ARG A CA 1
ATOM 677 C C . ARG A 1 84 ? -13.699 -3.917 19.841 1.00 98.06 84 ARG A C 1
ATOM 679 O O . ARG A 1 84 ? -13.431 -2.776 19.498 1.00 98.06 84 ARG A O 1
ATOM 686 N N . LEU A 1 85 ? -12.966 -4.967 19.486 1.00 98.00 85 LEU A N 1
ATOM 687 C CA . LEU A 1 85 ? -11.817 -4.878 18.586 1.00 98.00 85 LEU A CA 1
ATOM 688 C C . LEU A 1 85 ? -12.202 -5.423 17.210 1.00 98.00 85 LEU A C 1
ATOM 690 O O . LEU A 1 85 ? -12.726 -6.531 17.134 1.00 98.00 85 LEU A O 1
ATOM 694 N N . ILE A 1 86 ? -11.928 -4.653 16.159 1.00 98.38 86 ILE A N 1
ATOM 695 C CA . ILE A 1 86 ? -12.043 -5.064 14.758 1.00 98.38 86 ILE A CA 1
ATOM 696 C C . ILE A 1 86 ? -10.675 -4.948 14.108 1.00 98.38 86 ILE A C 1
ATOM 698 O O . ILE A 1 86 ? -10.066 -3.878 14.124 1.00 98.38 86 ILE A O 1
ATOM 702 N N . ILE A 1 87 ? -10.218 -6.036 13.501 1.00 98.25 87 ILE A N 1
ATOM 703 C CA . ILE A 1 87 ? -9.001 -6.074 12.705 1.00 98.25 87 ILE A CA 1
ATOM 704 C C . ILE A 1 87 ? -9.348 -5.994 11.224 1.00 98.25 87 ILE A C 1
ATOM 706 O O . ILE A 1 87 ? -10.137 -6.793 10.718 1.00 98.25 87 ILE A O 1
ATOM 710 N N . PHE A 1 88 ? -8.747 -5.047 10.511 1.00 97.81 88 PHE A N 1
ATOM 711 C CA . PHE A 1 88 ? -8.958 -4.879 9.075 1.00 97.81 88 PHE A CA 1
ATOM 712 C C . PHE A 1 88 ? -7.663 -4.969 8.280 1.00 97.81 88 PHE A C 1
ATOM 714 O O . PHE A 1 88 ? -6.579 -4.689 8.783 1.00 97.81 88 PHE A O 1
ATOM 721 N N . SER A 1 89 ? -7.787 -5.360 7.016 1.00 93.69 89 SER A N 1
ATOM 722 C CA . SER A 1 89 ? -6.649 -5.550 6.118 1.00 93.69 89 SER A CA 1
ATOM 723 C C . SER A 1 89 ? -5.798 -4.286 5.934 1.00 93.69 89 SER A C 1
ATOM 725 O O . SER A 1 89 ? -6.322 -3.198 5.684 1.00 93.69 89 SER A O 1
ATOM 727 N N . ALA A 1 90 ? -4.474 -4.443 6.002 1.00 93.81 90 ALA A N 1
ATOM 728 C CA . ALA A 1 90 ? -3.541 -3.437 5.512 1.00 93.81 90 ALA A CA 1
ATOM 729 C C . ALA A 1 90 ? -3.427 -3.561 3.990 1.00 93.81 90 ALA A C 1
ATOM 731 O O . ALA A 1 90 ? -2.859 -4.528 3.476 1.00 93.81 90 ALA A O 1
ATOM 732 N N . VAL A 1 91 ? -3.990 -2.591 3.266 1.00 95.44 91 VAL A N 1
ATOM 733 C CA . VAL A 1 91 ? -4.060 -2.637 1.804 1.00 95.44 91 VAL A CA 1
ATOM 734 C C . VAL A 1 91 ? -2.656 -2.502 1.223 1.00 95.44 91 VAL A C 1
ATOM 736 O O . VAL A 1 91 ? -2.000 -1.479 1.412 1.00 95.44 91 VAL A O 1
ATOM 739 N N . TYR A 1 92 ? -2.223 -3.526 0.490 1.00 94.31 92 TYR A N 1
ATOM 740 C CA . TYR A 1 92 ? -1.096 -3.451 -0.432 1.00 94.31 92 TYR A CA 1
ATOM 741 C C . TYR A 1 92 ? -1.359 -4.364 -1.625 1.00 94.31 92 TYR A C 1
ATOM 743 O O . TYR A 1 92 ? -1.485 -5.579 -1.446 1.00 94.31 92 TYR A O 1
ATOM 751 N N . HIS A 1 93 ? -1.450 -3.791 -2.819 1.00 94.25 93 HIS A N 1
ATOM 752 C CA . HIS A 1 93 ? -1.783 -4.487 -4.054 1.00 94.25 93 HIS A CA 1
ATOM 753 C C . HIS A 1 93 ? -1.142 -3.782 -5.246 1.00 94.25 93 HIS A C 1
ATOM 755 O O . HIS A 1 93 ? -1.173 -2.559 -5.340 1.00 94.25 93 HIS A O 1
ATOM 761 N N . ARG A 1 94 ? -0.546 -4.551 -6.160 1.00 93.31 94 ARG A N 1
ATOM 762 C CA . ARG A 1 94 ? 0.212 -4.004 -7.300 1.00 93.31 94 ARG A CA 1
ATOM 763 C C . ARG A 1 94 ? -0.398 -4.338 -8.654 1.00 93.31 94 ARG A C 1
ATOM 765 O O . ARG A 1 94 ? 0.234 -4.104 -9.672 1.00 93.31 94 ARG A O 1
ATOM 772 N N . GLY A 1 95 ? -1.607 -4.892 -8.699 1.00 91.94 95 GLY A N 1
ATOM 773 C CA . GLY A 1 95 ? -2.143 -5.485 -9.928 1.00 91.94 95 GLY A CA 1
ATOM 774 C C . GLY A 1 95 ? -2.321 -4.483 -11.068 1.00 91.94 95 GLY A C 1
ATOM 775 O O . GLY A 1 95 ? -2.063 -4.831 -12.214 1.00 91.94 95 GLY A O 1
ATOM 776 N N . GLN A 1 96 ? -2.687 -3.236 -10.756 1.00 92.50 96 GLN A N 1
ATOM 777 C CA . GLN A 1 96 ? -2.805 -2.169 -11.758 1.00 92.50 96 GLN A CA 1
ATOM 778 C C . GLN A 1 96 ? -1.459 -1.522 -12.104 1.00 92.50 96 GLN A C 1
ATOM 780 O O . GLN A 1 96 ? -1.270 -1.035 -13.210 1.00 92.50 96 GLN A O 1
ATOM 785 N N . ILE A 1 97 ? -0.499 -1.540 -11.187 1.00 94.81 97 ILE A N 1
ATOM 786 C CA . ILE A 1 97 ? 0.812 -0.899 -11.339 1.00 94.81 97 ILE A CA 1
ATOM 787 C C . ILE A 1 97 ? 1.925 -1.895 -10.977 1.00 94.81 97 ILE A C 1
ATOM 789 O O . ILE A 1 97 ? 2.670 -1.673 -10.019 1.00 94.81 97 ILE A O 1
ATOM 793 N N . PRO A 1 98 ? 2.052 -3.018 -11.713 1.00 95.56 98 PRO A N 1
ATOM 794 C CA . PRO A 1 98 ? 2.949 -4.116 -11.341 1.00 95.56 98 PRO A CA 1
ATOM 795 C C . PRO A 1 98 ? 4.430 -3.706 -11.336 1.00 95.56 98 PRO A C 1
ATOM 797 O O . PRO A 1 98 ? 5.256 -4.337 -10.677 1.00 95.56 98 PRO A O 1
ATOM 800 N N . GLN A 1 99 ? 4.762 -2.613 -12.022 1.00 96.44 99 GLN A N 1
ATOM 801 C CA . GLN A 1 99 ? 6.086 -2.005 -12.059 1.00 96.44 99 GLN A CA 1
ATOM 802 C C . GLN A 1 99 ? 6.448 -1.178 -10.818 1.00 96.44 99 GLN A C 1
ATOM 804 O O . GLN A 1 99 ? 7.607 -0.807 -10.680 1.00 96.44 99 GLN A O 1
ATOM 809 N N . CYS A 1 100 ? 5.488 -0.861 -9.947 1.00 95.31 100 CYS A N 1
ATOM 810 C CA . CYS A 1 100 ? 5.667 0.064 -8.830 1.00 95.31 100 CYS A CA 1
ATOM 811 C C . CYS A 1 100 ? 6.150 -0.668 -7.568 1.00 95.31 100 CYS A C 1
ATOM 813 O O . CYS A 1 100 ? 5.541 -1.657 -7.153 1.00 95.31 100 CYS A O 1
ATOM 815 N N . PHE A 1 101 ? 7.234 -0.189 -6.954 1.00 93.25 101 PHE A N 1
ATOM 816 C CA . PHE A 1 101 ? 7.840 -0.779 -5.758 1.00 93.25 101 PHE A CA 1
ATOM 817 C C . PHE A 1 101 ? 8.263 0.289 -4.744 1.00 93.25 101 PHE A C 1
ATOM 819 O O . PHE A 1 101 ? 8.912 1.263 -5.123 1.00 93.25 101 PHE A O 1
ATOM 826 N N . PRO A 1 102 ? 7.976 0.108 -3.447 1.00 89.06 102 PRO A N 1
ATOM 827 C CA . PRO A 1 102 ? 8.543 0.950 -2.399 1.00 89.06 102 PRO A CA 1
ATOM 828 C C . PRO A 1 102 ? 9.996 0.524 -2.107 1.00 89.06 102 PRO A C 1
ATOM 830 O O . PRO A 1 102 ? 10.231 -0.545 -1.548 1.00 89.06 102 PRO A O 1
ATOM 833 N N . LEU A 1 103 ? 10.992 1.346 -2.456 1.00 86.75 103 LEU A N 1
ATOM 834 C CA . LEU A 1 103 ? 12.400 1.091 -2.108 1.00 86.75 103 LEU A CA 1
ATOM 835 C C . LEU A 1 103 ? 12.817 1.995 -0.948 1.00 86.75 103 LEU A C 1
ATOM 837 O O . LEU A 1 103 ? 13.375 3.068 -1.141 1.00 86.75 103 LEU A O 1
ATOM 841 N N . ARG A 1 104 ? 12.538 1.546 0.279 1.00 73.44 104 ARG A N 1
ATOM 842 C CA . ARG A 1 104 ? 12.687 2.348 1.506 1.00 73.44 104 ARG A CA 1
ATOM 843 C C . ARG A 1 104 ? 14.057 3.015 1.663 1.00 73.44 104 ARG A C 1
ATOM 845 O O . ARG A 1 104 ? 14.118 4.191 2.000 1.00 73.44 104 ARG A O 1
ATOM 852 N N . ASP A 1 105 ? 15.139 2.284 1.400 1.00 77.62 105 ASP A N 1
ATOM 853 C CA . ASP A 1 105 ? 16.514 2.786 1.561 1.00 77.62 105 ASP A CA 1
ATOM 854 C C . ASP A 1 105 ? 16.860 3.929 0.586 1.00 77.62 105 ASP A C 1
ATOM 856 O O . ASP A 1 105 ? 17.925 4.547 0.695 1.00 77.62 105 ASP A O 1
ATOM 860 N N . LEU A 1 106 ? 15.981 4.191 -0.385 1.00 82.56 106 LEU A N 1
ATOM 861 C CA . LEU A 1 106 ? 16.127 5.202 -1.425 1.00 82.56 106 LEU A CA 1
ATOM 862 C C . LEU A 1 106 ? 15.129 6.354 -1.298 1.00 82.56 106 LEU A C 1
ATOM 864 O O . LEU A 1 106 ? 15.146 7.244 -2.145 1.00 82.56 106 LEU A O 1
ATOM 868 N N . TYR A 1 107 ? 14.291 6.356 -0.262 1.00 76.44 107 TYR A N 1
ATOM 869 C CA . TYR A 1 107 ? 13.353 7.445 -0.048 1.00 76.44 107 TYR A CA 1
ATOM 870 C C . TYR A 1 107 ? 14.093 8.759 0.238 1.00 76.44 107 TYR A C 1
ATOM 872 O O . TYR A 1 107 ? 14.947 8.825 1.124 1.00 76.44 107 TYR A O 1
ATOM 880 N N . ASP A 1 108 ? 13.759 9.801 -0.520 1.00 67.44 108 ASP A N 1
ATOM 881 C CA . ASP A 1 108 ? 14.383 11.129 -0.467 1.00 67.44 108 ASP A CA 1
ATOM 882 C C . ASP A 1 108 ? 13.367 12.259 -0.205 1.00 67.44 108 ASP A C 1
ATOM 884 O O . ASP A 1 108 ? 13.646 13.432 -0.458 1.00 67.44 108 ASP A O 1
ATOM 888 N N . GLY A 1 109 ? 12.166 11.905 0.263 1.00 65.62 109 GLY A N 1
ATOM 889 C CA . GLY A 1 109 ? 11.039 12.823 0.445 1.00 65.62 109 GLY A CA 1
ATOM 890 C C . GLY A 1 109 ? 10.243 13.107 -0.835 1.00 65.62 109 GLY A C 1
ATOM 891 O O . GLY A 1 109 ? 9.107 13.573 -0.758 1.00 65.62 109 GLY A O 1
ATOM 892 N N . ARG A 1 110 ? 10.781 12.791 -2.023 1.00 66.44 110 ARG A N 1
ATOM 893 C CA . ARG A 1 110 ? 10.103 12.992 -3.318 1.00 66.44 110 ARG A CA 1
ATOM 894 C C . ARG A 1 110 ? 9.647 11.684 -3.953 1.00 66.44 110 ARG A C 1
ATOM 896 O O . ARG A 1 110 ? 8.531 11.616 -4.463 1.00 66.44 110 ARG A O 1
ATOM 903 N N . LEU A 1 111 ? 10.474 10.642 -3.908 1.00 78.19 111 LEU A N 1
ATOM 904 C CA . LEU A 1 111 ? 10.191 9.349 -4.534 1.00 78.19 111 LEU A CA 1
ATOM 905 C C . LEU A 1 111 ? 9.899 8.275 -3.488 1.00 78.19 111 LEU A C 1
ATOM 907 O O . LEU A 1 111 ? 10.770 7.513 -3.086 1.00 78.19 111 LEU A O 1
ATOM 911 N N . ALA A 1 112 ? 8.635 8.189 -3.066 1.00 82.50 112 ALA A N 1
ATOM 912 C CA . ALA A 1 112 ? 8.160 7.100 -2.202 1.00 82.50 112 ALA A CA 1
ATOM 913 C C . ALA A 1 112 ? 8.074 5.746 -2.931 1.00 82.50 112 ALA A C 1
ATOM 915 O O . ALA A 1 112 ? 8.109 4.685 -2.306 1.00 82.50 112 ALA A O 1
ATOM 916 N N . TYR A 1 113 ? 7.954 5.782 -4.260 1.00 91.44 113 TYR A N 1
ATOM 917 C CA . TYR A 1 113 ? 7.805 4.605 -5.102 1.00 91.44 113 TYR A CA 1
ATOM 918 C C . TYR A 1 113 ? 8.737 4.684 -6.301 1.00 91.44 113 TYR A C 1
ATOM 920 O O . TYR A 1 113 ? 8.974 5.752 -6.862 1.00 91.44 113 TYR A O 1
ATOM 928 N N . HIS A 1 114 ? 9.234 3.524 -6.706 1.00 93.94 114 HIS A N 1
ATOM 929 C CA . HIS A 1 114 ? 10.168 3.361 -7.800 1.00 93.94 114 HIS A CA 1
ATOM 930 C C . HIS A 1 114 ? 9.561 2.466 -8.865 1.00 93.94 114 HIS A C 1
ATOM 932 O O . HIS A 1 114 ? 8.879 1.482 -8.571 1.00 93.94 114 HIS A O 1
ATOM 938 N N . ASP A 1 115 ? 9.848 2.807 -10.112 1.00 96.25 115 ASP A N 1
ATOM 939 C CA . ASP A 1 115 ? 9.464 2.007 -11.257 1.00 96.25 115 ASP A CA 1
ATOM 940 C C . ASP A 1 115 ? 10.609 1.046 -11.598 1.00 96.25 115 ASP A C 1
ATOM 942 O O . ASP A 1 115 ? 11.722 1.463 -11.929 1.00 96.25 115 ASP A O 1
ATOM 946 N N . ALA A 1 116 ? 10.345 -0.257 -11.499 1.00 95.88 116 ALA A N 1
ATOM 947 C CA . ALA A 1 116 ? 11.356 -1.284 -11.730 1.00 95.88 116 ALA A CA 1
ATOM 948 C C . ALA A 1 116 ? 11.958 -1.227 -13.145 1.00 95.88 116 ALA A C 1
ATOM 950 O O . ALA A 1 116 ? 13.141 -1.521 -13.312 1.00 95.88 116 ALA A O 1
ATOM 951 N N . HIS A 1 117 ? 11.177 -0.826 -14.153 1.00 97.12 117 HIS A N 1
ATOM 952 C CA . HIS A 1 117 ? 11.661 -0.716 -15.530 1.00 97.12 117 HIS A CA 1
ATOM 953 C C . HIS A 1 117 ? 12.400 0.594 -15.765 1.00 97.12 117 HIS A C 1
ATOM 955 O O . HIS A 1 117 ? 13.373 0.598 -16.511 1.00 97.12 117 HIS A O 1
ATOM 961 N N . ALA A 1 118 ? 12.019 1.684 -15.093 1.00 96.94 118 ALA A N 1
ATOM 962 C CA . ALA A 1 118 ? 12.819 2.910 -15.117 1.00 96.94 118 ALA A CA 1
ATOM 963 C C . ALA A 1 118 ? 14.237 2.648 -14.585 1.00 96.94 118 ALA A C 1
ATOM 965 O O . ALA A 1 118 ? 15.214 3.118 -15.167 1.00 96.94 118 ALA A O 1
ATOM 966 N N . ILE A 1 119 ? 14.361 1.841 -13.524 1.00 95.69 119 ILE A N 1
ATOM 967 C CA . ILE A 1 119 ? 15.671 1.450 -12.995 1.00 95.69 119 ILE A CA 1
ATOM 968 C C . ILE A 1 119 ? 16.444 0.559 -13.986 1.00 95.69 119 ILE A C 1
ATOM 970 O O . ILE A 1 119 ? 17.629 0.798 -14.219 1.00 95.69 119 ILE A O 1
ATOM 974 N N . ASP A 1 120 ? 15.801 -0.445 -14.594 1.00 94.81 120 ASP A N 1
ATOM 975 C CA . ASP A 1 120 ? 16.453 -1.322 -15.585 1.00 94.81 120 ASP A CA 1
ATOM 976 C C . ASP A 1 120 ? 16.962 -0.517 -16.799 1.00 94.81 120 ASP A C 1
ATOM 978 O O . ASP A 1 120 ? 18.092 -0.705 -17.252 1.00 94.81 120 ASP A O 1
ATOM 982 N N . TYR A 1 121 ? 16.178 0.462 -17.269 1.00 97.06 121 TYR A N 1
ATOM 983 C CA . TYR A 1 121 ? 16.575 1.382 -18.342 1.00 97.06 121 TYR A CA 1
ATOM 984 C C . TYR A 1 121 ? 17.746 2.272 -17.926 1.00 97.06 121 TYR A C 1
ATOM 986 O O . TYR A 1 121 ? 18.701 2.416 -18.692 1.00 97.06 121 TYR A O 1
ATOM 994 N N . PHE A 1 122 ? 17.711 2.813 -16.706 1.00 96.56 122 PHE A N 1
ATOM 995 C CA . PHE A 1 122 ? 18.813 3.596 -16.155 1.00 96.56 122 PHE A CA 1
ATOM 996 C C . PHE A 1 122 ? 20.124 2.792 -16.127 1.00 96.56 122 PHE A C 1
ATOM 998 O O . PHE A 1 122 ? 21.157 3.286 -16.579 1.00 96.56 122 PHE A O 1
ATOM 1005 N N . PHE A 1 123 ? 20.096 1.532 -15.680 1.00 95.56 123 PHE A N 1
ATOM 1006 C CA . PHE A 1 123 ? 21.286 0.670 -15.698 1.00 95.56 123 PHE A CA 1
ATOM 1007 C C . PHE 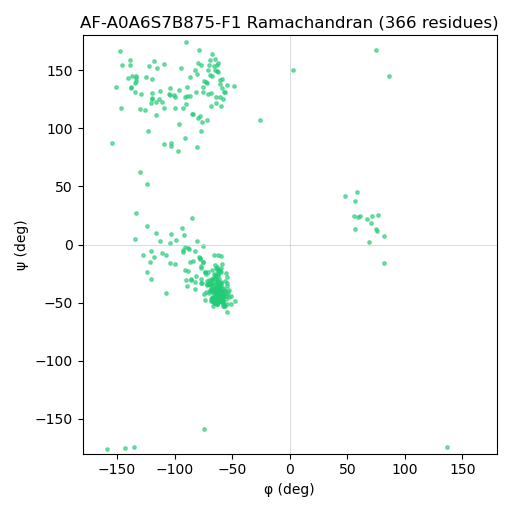A 1 123 ? 21.753 0.283 -17.099 1.00 95.56 123 PHE A C 1
ATOM 1009 O O . PHE A 1 123 ? 22.952 0.091 -17.301 1.00 95.56 123 PHE A O 1
ATOM 1016 N N . ALA A 1 124 ? 20.836 0.190 -18.061 1.00 95.31 124 ALA A N 1
ATOM 1017 C CA . ALA A 1 124 ? 21.163 -0.044 -19.463 1.00 95.31 124 ALA A CA 1
ATOM 1018 C C . ALA A 1 124 ? 21.729 1.203 -20.173 1.00 95.31 124 ALA A C 1
ATOM 1020 O O . ALA A 1 124 ? 22.059 1.123 -21.356 1.00 95.31 124 ALA A O 1
ATOM 1021 N N . GLY A 1 125 ? 21.833 2.347 -19.484 1.00 96.50 125 GLY A N 1
ATOM 1022 C CA . GLY A 1 125 ? 22.285 3.609 -20.070 1.00 96.50 125 GLY A CA 1
ATOM 1023 C C . GLY A 1 125 ? 21.279 4.230 -21.041 1.00 96.50 125 GLY A C 1
ATOM 1024 O O . GLY A 1 125 ? 21.666 5.074 -21.846 1.00 96.50 125 GLY A O 1
ATOM 1025 N N . LYS A 1 126 ? 20.010 3.807 -20.978 1.00 97.19 126 LYS A N 1
ATOM 1026 C CA . LYS A 1 126 ? 18.925 4.356 -21.794 1.00 97.19 126 LYS A CA 1
ATOM 1027 C C . LYS A 1 126 ? 18.384 5.638 -21.183 1.00 97.19 126 LYS A C 1
ATOM 1029 O O . LYS A 1 126 ? 18.392 5.804 -19.961 1.00 97.19 126 LYS A O 1
ATOM 1034 N N . ASP A 1 127 ? 17.881 6.529 -22.026 1.00 95.75 127 ASP A N 1
ATOM 1035 C CA . ASP A 1 127 ? 17.286 7.782 -21.565 1.00 95.75 127 ASP A CA 1
ATOM 1036 C C . ASP A 1 127 ? 15.773 7.674 -21.279 1.00 95.75 127 ASP A C 1
ATOM 1038 O O . ASP A 1 127 ? 15.112 6.658 -21.521 1.00 95.75 127 ASP A O 1
ATOM 1042 N N . VAL A 1 128 ? 15.215 8.760 -20.734 1.00 96.62 128 VAL A N 1
ATOM 1043 C CA . VAL A 1 128 ? 13.782 8.883 -20.427 1.00 96.62 128 VAL A CA 1
ATOM 1044 C C . VAL A 1 128 ? 12.913 8.770 -21.676 1.00 96.62 128 VAL A C 1
ATOM 1046 O O . VAL A 1 128 ? 11.839 8.178 -21.614 1.00 96.62 128 VAL A O 1
ATOM 1049 N N . SER A 1 129 ? 13.359 9.293 -22.817 1.00 97.56 129 SER A N 1
ATOM 1050 C CA . SER A 1 129 ? 12.591 9.240 -24.063 1.00 97.56 129 SER A CA 1
ATOM 1051 C C . SER A 1 129 ? 12.450 7.801 -24.554 1.00 97.56 129 SER A C 1
ATOM 1053 O O . SER A 1 129 ? 11.380 7.404 -25.017 1.00 97.56 129 SER A O 1
ATOM 1055 N N . GLU A 1 130 ? 13.507 6.998 -24.430 1.00 98.12 130 GLU A N 1
ATOM 1056 C CA . GLU A 1 130 ? 13.474 5.571 -24.740 1.00 98.12 130 GLU A CA 1
ATOM 1057 C C . GLU A 1 130 ? 12.546 4.799 -23.801 1.00 98.12 130 GLU A C 1
ATOM 1059 O O . GLU A 1 130 ? 11.730 4.003 -24.268 1.00 98.12 130 GLU A O 1
ATOM 1064 N N . PHE A 1 131 ? 12.626 5.068 -22.496 1.00 97.88 131 PHE A N 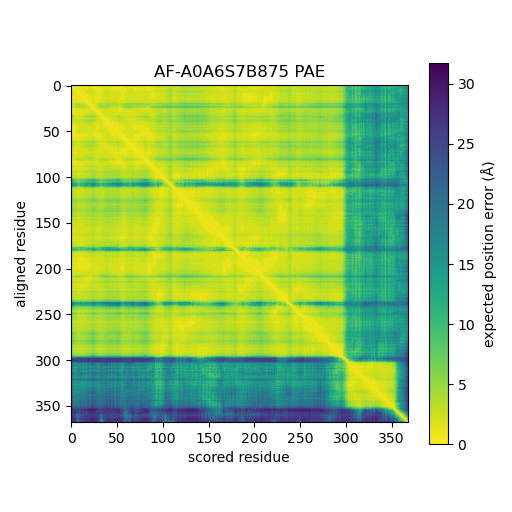1
ATOM 1065 C CA . PHE A 1 131 ? 11.738 4.472 -21.496 1.00 97.88 131 PHE A CA 1
ATOM 1066 C C . PHE A 1 131 ? 10.259 4.797 -21.764 1.00 97.88 131 PHE A C 1
ATOM 1068 O O . PHE A 1 131 ? 9.410 3.901 -21.782 1.00 97.88 131 PHE A O 1
ATOM 1075 N N . LEU A 1 132 ? 9.931 6.066 -22.015 1.00 97.12 132 LEU A N 1
ATOM 1076 C CA . LEU A 1 132 ? 8.558 6.496 -22.285 1.00 97.12 132 LEU A CA 1
ATOM 1077 C C . LEU A 1 132 ? 8.022 5.864 -23.570 1.00 97.12 132 LEU A C 1
ATOM 1079 O O . LEU A 1 132 ? 6.936 5.285 -23.556 1.00 97.12 132 LEU A O 1
ATOM 1083 N N . ARG A 1 133 ? 8.809 5.902 -24.653 1.00 97.19 133 ARG A N 1
ATOM 1084 C CA . ARG A 1 133 ? 8.436 5.312 -25.944 1.00 97.19 133 ARG 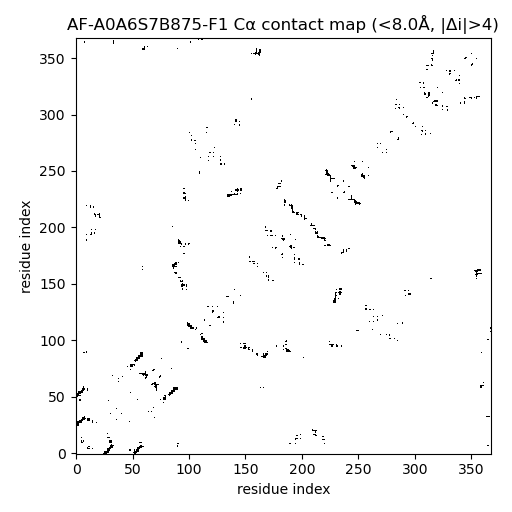A CA 1
ATOM 1085 C C . ARG A 1 133 ? 8.116 3.826 -25.816 1.00 97.19 133 ARG A C 1
ATOM 1087 O O . ARG A 1 133 ? 7.136 3.368 -26.395 1.00 97.19 133 ARG A O 1
ATOM 1094 N N . ASP A 1 134 ? 8.926 3.075 -25.075 1.00 96.38 134 ASP A N 1
ATOM 1095 C CA . ASP A 1 134 ? 8.727 1.634 -24.942 1.00 96.38 134 ASP A CA 1
ATOM 1096 C C . ASP A 1 134 ? 7.541 1.309 -24.020 1.00 96.38 134 ASP A C 1
ATOM 1098 O O . ASP A 1 134 ? 6.718 0.461 -24.365 1.00 96.38 134 ASP A O 1
ATOM 1102 N N . THR A 1 135 ? 7.394 2.008 -22.889 1.00 95.69 135 THR A N 1
ATOM 1103 C CA . THR A 1 135 ? 6.321 1.747 -21.905 1.00 95.69 135 THR A CA 1
ATOM 1104 C C . THR A 1 135 ? 4.937 2.247 -22.333 1.00 95.69 135 THR A C 1
ATOM 1106 O O . THR A 1 135 ? 3.925 1.813 -21.775 1.00 95.69 135 THR A O 1
ATOM 1109 N N . GLN A 1 136 ? 4.872 3.105 -23.355 1.00 94.50 136 GLN A N 1
ATOM 1110 C CA . GLN A 1 136 ? 3.632 3.506 -24.027 1.00 94.50 136 GLN A CA 1
ATOM 1111 C C . GLN A 1 136 ? 3.157 2.502 -25.085 1.00 94.50 136 GLN A C 1
ATOM 1113 O O . GLN A 1 136 ? 2.062 2.657 -25.621 1.00 94.50 136 GLN A O 1
ATOM 1118 N N . ARG A 1 137 ? 3.925 1.452 -25.396 1.00 95.56 137 ARG A N 1
ATOM 1119 C CA . ARG A 1 137 ? 3.468 0.428 -26.340 1.00 95.56 137 ARG A CA 1
ATOM 1120 C C . ARG A 1 137 ? 2.388 -0.454 -25.715 1.00 95.56 137 ARG A C 1
ATOM 1122 O O . ARG A 1 137 ? 2.505 -0.897 -24.569 1.00 95.56 137 ARG A O 1
ATOM 1129 N N . SER A 1 138 ? 1.369 -0.787 -26.504 1.00 94.69 138 SER A N 1
ATOM 1130 C CA . SER A 1 138 ? 0.291 -1.703 -26.104 1.00 94.69 138 SER A CA 1
ATOM 1131 C C . SER A 1 138 ? 0.783 -3.124 -25.811 1.00 94.69 138 SER A C 1
ATOM 1133 O O . SER A 1 138 ? 0.140 -3.851 -25.060 1.00 94.69 138 SER A O 1
ATOM 1135 N N . ASP A 1 139 ? 1.940 -3.503 -26.355 1.00 93.50 139 ASP A N 1
ATOM 1136 C CA . ASP A 1 139 ? 2.568 -4.813 -26.195 1.00 93.50 139 ASP A CA 1
ATOM 1137 C C . ASP A 1 139 ? 3.748 -4.813 -25.207 1.00 93.50 139 ASP A C 1
ATOM 1139 O O . ASP A 1 139 ? 4.462 -5.819 -25.113 1.00 93.50 139 ASP A O 1
ATOM 1143 N N . PHE A 1 140 ? 3.988 -3.719 -24.465 1.00 96.88 140 PHE A N 1
ATOM 1144 C CA . PHE A 1 140 ? 5.098 -3.661 -23.508 1.00 96.88 140 PHE A CA 1
ATOM 1145 C C . PHE A 1 140 ? 4.995 -4.786 -22.473 1.00 96.88 140 PHE A C 1
ATOM 1147 O O . PHE A 1 140 ? 5.930 -5.572 -22.352 1.00 96.88 140 PHE A O 1
ATOM 1154 N N . PHE A 1 141 ? 3.850 -4.958 -21.814 1.00 96.19 141 PHE A N 1
ATOM 1155 C CA . PHE A 1 141 ? 3.541 -6.176 -21.072 1.00 96.19 141 PHE A CA 1
ATOM 1156 C C . PHE A 1 141 ? 2.704 -7.149 -21.905 1.00 96.19 141 PHE A C 1
ATOM 1158 O O . PHE A 1 141 ? 1.682 -6.751 -22.466 1.00 96.19 141 PHE A O 1
ATOM 1165 N N . PRO A 1 142 ? 3.064 -8.446 -21.941 1.00 90.12 142 PRO A N 1
ATOM 1166 C CA . PRO A 1 142 ? 2.141 -9.479 -22.394 1.00 90.12 142 PRO A CA 1
ATOM 1167 C C . PRO A 1 142 ? 0.889 -9.522 -21.493 1.00 90.12 142 PRO A C 1
ATOM 1169 O O . PRO A 1 142 ? 1.036 -9.476 -20.268 1.00 90.12 142 PRO A O 1
ATOM 1172 N N . PRO A 1 143 ? -0.335 -9.679 -22.034 1.00 84.81 143 PRO A N 1
ATOM 1173 C CA . PRO A 1 143 ? -1.550 -9.701 -21.215 1.00 84.81 143 PRO A CA 1
ATOM 1174 C C . PRO A 1 143 ? -1.545 -10.768 -20.112 1.00 84.81 143 PRO A C 1
ATOM 1176 O O . PRO A 1 143 ? -1.966 -10.506 -18.985 1.00 84.81 143 PRO A O 1
ATOM 1179 N N . ASP A 1 144 ? -1.012 -11.956 -20.405 1.00 79.19 144 ASP A N 1
ATOM 1180 C CA . ASP A 1 144 ? -0.924 -13.046 -19.428 1.00 79.19 144 ASP A CA 1
ATOM 1181 C C . ASP A 1 144 ? 0.046 -12.732 -18.282 1.00 79.19 144 ASP A C 1
ATOM 1183 O O . ASP A 1 144 ? -0.186 -13.166 -17.152 1.00 79.19 144 ASP A O 1
ATOM 1187 N N . PHE A 1 145 ? 1.093 -11.937 -18.535 1.00 86.56 145 PHE A N 1
ATOM 1188 C CA . PHE A 1 145 ? 1.992 -11.452 -17.487 1.00 86.56 145 PHE A CA 1
ATOM 1189 C C . PHE A 1 145 ? 1.241 -10.530 -16.524 1.00 86.56 145 PHE A C 1
ATOM 1191 O O . PHE A 1 145 ? 1.255 -10.769 -15.321 1.00 86.56 145 PHE A O 1
ATOM 1198 N N . VAL A 1 146 ? 0.512 -9.541 -17.051 1.00 88.88 146 VAL A N 1
ATOM 1199 C CA . VAL A 1 146 ? -0.275 -8.598 -16.239 1.00 88.88 146 VAL A CA 1
ATOM 1200 C C . VAL A 1 146 ? -1.299 -9.333 -15.377 1.00 88.88 146 VAL A C 1
ATOM 1202 O O . VAL A 1 146 ? -1.356 -9.130 -14.166 1.00 88.88 146 VAL A O 1
ATOM 1205 N N . ARG A 1 147 ? -2.081 -10.235 -15.984 1.00 82.31 147 ARG A N 1
ATOM 1206 C CA . ARG A 1 147 ? -3.094 -11.026 -15.268 1.00 82.31 147 ARG A CA 1
ATOM 1207 C C . ARG A 1 147 ? -2.472 -11.913 -14.196 1.00 82.31 147 ARG A C 1
ATOM 1209 O O . ARG A 1 147 ? -3.046 -12.054 -13.119 1.00 82.31 147 ARG A O 1
ATOM 1216 N N . SER A 1 148 ? -1.298 -12.480 -14.471 1.00 80.06 148 SER A N 1
ATOM 1217 C CA . SER A 1 148 ? -0.556 -13.269 -13.488 1.00 80.06 148 SER A CA 1
ATOM 1218 C C . SER A 1 148 ? -0.091 -12.402 -12.320 1.00 80.06 148 SER A C 1
ATOM 1220 O O . SER A 1 148 ? -0.350 -12.769 -11.180 1.00 80.06 148 SER A O 1
ATOM 1222 N N . GLU A 1 149 ? 0.514 -11.235 -12.559 1.00 86.31 149 GLU A N 1
ATOM 1223 C CA . GLU A 1 149 ? 0.941 -10.334 -11.476 1.00 86.31 149 GLU A CA 1
ATOM 1224 C C . GLU A 1 149 ? -0.245 -9.846 -10.631 1.00 86.31 149 GLU A C 1
ATOM 1226 O O . GLU A 1 149 ? -0.180 -9.886 -9.400 1.00 86.31 149 GLU A O 1
ATOM 1231 N N . ALA A 1 150 ? -1.356 -9.466 -11.272 1.00 85.44 150 ALA A N 1
ATOM 1232 C CA . ALA A 1 150 ? -2.588 -9.090 -10.585 1.00 85.44 150 ALA A CA 1
ATOM 1233 C C . ALA A 1 150 ? -3.145 -10.243 -9.734 1.00 85.44 150 ALA A C 1
ATOM 1235 O O . ALA A 1 150 ? -3.521 -10.042 -8.579 1.00 85.44 150 ALA A O 1
ATOM 1236 N N . PHE A 1 151 ? -3.137 -11.470 -10.259 1.00 80.69 151 PHE A N 1
ATOM 1237 C CA . PHE A 1 151 ? -3.531 -12.651 -9.497 1.00 80.69 151 PHE A CA 1
ATOM 1238 C C . PHE A 1 151 ? -2.612 -12.881 -8.289 1.00 80.69 151 PHE A C 1
ATOM 1240 O O . PHE A 1 151 ? -3.107 -13.059 -7.176 1.00 80.69 151 PHE A O 1
ATOM 1247 N N . LEU A 1 152 ? -1.289 -12.842 -8.483 1.00 80.38 152 LEU A N 1
ATOM 1248 C CA . LEU A 1 152 ? -0.297 -13.076 -7.429 1.00 80.38 152 LEU A CA 1
ATOM 1249 C C . LEU A 1 152 ? -0.455 -12.089 -6.273 1.00 80.38 152 LEU A C 1
ATOM 1251 O O . LEU A 1 152 ? -0.526 -12.505 -5.118 1.00 80.38 152 LEU A O 1
ATOM 1255 N N . THR A 1 153 ? -0.569 -10.795 -6.570 1.00 87.00 153 THR A N 1
ATOM 1256 C CA . THR A 1 153 ? -0.691 -9.763 -5.532 1.00 87.00 153 THR A CA 1
ATOM 1257 C C . THR A 1 153 ? -2.057 -9.793 -4.831 1.00 87.00 153 THR A C 1
ATOM 1259 O O . THR A 1 153 ? -2.108 -9.633 -3.611 1.00 87.00 153 THR A O 1
ATOM 1262 N N . THR A 1 154 ? -3.152 -10.135 -5.530 1.00 84.81 154 THR A N 1
ATOM 1263 C CA . THR A 1 154 ? -4.450 -10.420 -4.881 1.00 84.81 154 THR A CA 1
ATOM 1264 C C . THR A 1 154 ? -4.350 -11.620 -3.943 1.00 84.81 154 THR A C 1
ATOM 1266 O O . THR A 1 154 ? -4.860 -11.577 -2.821 1.00 84.81 154 THR A O 1
ATOM 1269 N N . ARG A 1 155 ? -3.692 -12.704 -4.376 1.00 81.56 155 ARG A N 1
ATOM 1270 C CA . ARG A 1 155 ? -3.521 -13.889 -3.532 1.00 81.56 155 ARG A CA 1
ATOM 1271 C C . ARG A 1 155 ? -2.657 -13.579 -2.318 1.00 81.56 155 ARG A C 1
ATOM 1273 O O . ARG A 1 155 ? -3.037 -14.006 -1.237 1.00 81.56 155 ARG A O 1
ATOM 1280 N N . GLU A 1 156 ? -1.590 -12.800 -2.462 1.00 83.06 156 GLU A N 1
ATOM 1281 C CA . GLU A 1 156 ? -0.750 -12.360 -1.341 1.00 83.06 156 GLU A CA 1
ATOM 1282 C C . GLU A 1 156 ? -1.502 -11.467 -0.343 1.00 83.06 156 GLU A C 1
ATOM 1284 O O . GLU A 1 156 ? -1.320 -11.566 0.871 1.00 83.06 156 GLU A O 1
ATOM 1289 N N . LEU A 1 157 ? -2.388 -10.596 -0.823 1.00 88.56 157 LEU A N 1
ATOM 1290 C CA . LEU A 1 157 ? -3.262 -9.820 0.053 1.00 88.56 157 LEU A CA 1
ATOM 1291 C C . LEU A 1 157 ? -4.216 -10.726 0.844 1.00 88.56 157 LEU A C 1
ATOM 1293 O O . LEU A 1 157 ? -4.234 -10.659 2.070 1.00 88.56 157 LEU A O 1
ATOM 1297 N N . LEU A 1 158 ? -4.929 -11.632 0.168 1.00 86.31 158 LEU A N 1
ATOM 1298 C CA . LEU A 1 158 ? -5.814 -12.602 0.825 1.00 86.31 158 LEU A CA 1
ATOM 1299 C C . LEU A 1 158 ? -5.055 -13.501 1.814 1.00 86.31 158 LEU A C 1
ATOM 1301 O O . LEU A 1 158 ? -5.573 -13.855 2.875 1.00 86.31 158 LEU A O 1
ATOM 1305 N N . ARG A 1 159 ? -3.823 -13.873 1.453 1.00 84.12 159 ARG A N 1
ATOM 1306 C CA . ARG A 1 159 ? -2.888 -14.637 2.275 1.00 84.12 159 ARG A CA 1
ATOM 1307 C C . ARG A 1 159 ? -2.700 -13.914 3.623 1.00 84.12 159 ARG A C 1
ATOM 1309 O O . ARG A 1 159 ? -3.085 -14.456 4.659 1.00 84.12 159 ARG A O 1
ATOM 1316 N N . ARG A 1 160 ? -2.251 -12.651 3.587 1.00 84.94 160 ARG A N 1
ATOM 1317 C CA . ARG A 1 160 ? -2.028 -11.779 4.762 1.00 84.94 160 ARG A CA 1
ATOM 1318 C C . ARG A 1 160 ? -3.296 -11.458 5.561 1.00 84.94 160 ARG A C 1
ATOM 1320 O O . ARG A 1 160 ? -3.227 -11.283 6.773 1.00 84.94 160 ARG A O 1
ATOM 1327 N N . GLU A 1 161 ? -4.457 -11.396 4.923 1.00 88.75 161 GLU A N 1
ATOM 1328 C CA . GLU A 1 161 ? -5.733 -11.180 5.618 1.00 88.75 161 GLU A CA 1
ATOM 1329 C C . GLU A 1 161 ? -6.112 -12.356 6.513 1.00 88.75 161 GLU A C 1
ATOM 1331 O O . GLU A 1 161 ? -6.459 -12.181 7.683 1.00 88.75 161 GLU A O 1
ATOM 1336 N N . ARG A 1 162 ? -6.014 -13.571 5.966 1.00 86.50 162 ARG A N 1
ATOM 1337 C CA . ARG A 1 162 ? -6.294 -14.807 6.705 1.00 86.50 162 ARG A CA 1
ATOM 1338 C C . ARG A 1 162 ? -5.271 -15.029 7.809 1.00 86.50 162 ARG A C 1
ATOM 1340 O O . ARG A 1 162 ? -5.651 -15.356 8.929 1.00 86.50 162 ARG A O 1
ATOM 1347 N N . ALA A 1 163 ? -4.003 -14.767 7.501 1.00 79.44 163 ALA A N 1
ATOM 1348 C CA . ALA A 1 163 ? -2.885 -14.796 8.433 1.00 79.44 163 ALA A CA 1
ATOM 1349 C C . ALA A 1 163 ? -3.148 -14.059 9.739 1.00 79.44 163 ALA A C 1
ATOM 1351 O O . ALA A 1 163 ? -2.837 -14.548 10.821 1.00 79.44 163 ALA A O 1
ATOM 1352 N N . ALA A 1 164 ? -3.650 -12.836 9.600 1.00 85.06 164 ALA A N 1
ATOM 1353 C CA . ALA A 1 164 ? -3.811 -11.910 10.697 1.00 85.06 164 ALA A CA 1
ATOM 1354 C C . ALA A 1 164 ? -5.158 -12.074 11.408 1.00 85.06 164 ALA A C 1
ATOM 1356 O O . ALA A 1 164 ? -5.419 -11.377 12.389 1.00 85.06 164 ALA A O 1
ATOM 1357 N N . GLY A 1 165 ? -6.016 -12.973 10.909 1.00 89.38 165 GLY A N 1
ATOM 1358 C CA . GLY A 1 165 ? -7.383 -13.116 11.385 1.00 89.38 165 GLY A CA 1
ATOM 1359 C C . GLY A 1 165 ? -8.165 -11.815 11.228 1.00 89.38 165 GLY A C 1
ATOM 1360 O O . GLY A 1 165 ? -8.814 -11.390 12.180 1.00 89.38 165 GLY A O 1
ATOM 1361 N N . CYS A 1 166 ? -8.053 -11.153 10.069 1.00 95.38 166 CYS A N 1
ATOM 1362 C CA . CYS A 1 166 ? -8.813 -9.937 9.795 1.00 95.38 166 CYS A CA 1
ATOM 1363 C C . CYS A 1 166 ? -10.319 -10.224 9.859 1.00 95.38 166 CYS A C 1
ATOM 1365 O O . CYS A 1 166 ? -10.822 -11.092 9.144 1.00 95.38 166 CYS A O 1
ATOM 1367 N N . ASP A 1 167 ? -11.036 -9.439 10.661 1.00 97.62 167 ASP A N 1
ATOM 1368 C CA . ASP A 1 167 ? -12.498 -9.428 10.719 1.00 97.62 167 ASP A CA 1
ATOM 1369 C C . ASP A 1 167 ? -13.095 -8.825 9.437 1.00 97.62 167 ASP A C 1
ATOM 1371 O O . ASP A 1 167 ? -14.179 -9.213 9.001 1.00 97.62 167 ASP A O 1
ATOM 1375 N N . VAL A 1 168 ? -12.373 -7.882 8.813 1.00 97.31 168 VAL A N 1
ATOM 1376 C CA . VAL A 1 168 ? -12.761 -7.255 7.543 1.00 97.31 168 VAL A CA 1
ATOM 1377 C C . VAL A 1 168 ? -11.644 -7.374 6.509 1.00 97.31 168 VAL A C 1
ATOM 1379 O O . VAL A 1 168 ? -10.565 -6.794 6.648 1.00 97.31 168 VAL A O 1
ATOM 1382 N N . MET A 1 169 ? -11.943 -8.112 5.441 1.00 94.75 169 MET A N 1
ATOM 1383 C CA . MET A 1 169 ? -11.071 -8.325 4.284 1.00 94.75 169 MET A CA 1
ATOM 1384 C C . MET A 1 169 ? -11.380 -7.311 3.167 1.00 94.75 169 MET A C 1
ATOM 1386 O O . MET A 1 169 ? -12.509 -6.820 3.055 1.00 94.75 169 MET A O 1
ATOM 1390 N N . VAL A 1 170 ? -10.360 -6.995 2.368 1.00 95.69 170 VAL A N 1
ATOM 1391 C CA . VAL A 1 170 ? -10.374 -6.038 1.250 1.00 95.69 170 VAL A CA 1
ATOM 1392 C C . VAL A 1 170 ? -9.984 -6.679 -0.084 1.00 95.69 170 VAL A C 1
ATOM 1394 O O . VAL A 1 170 ? -10.229 -6.081 -1.127 1.00 95.69 170 VAL A O 1
ATOM 1397 N N . SER A 1 171 ? -9.396 -7.881 -0.091 1.00 93.06 171 SER A N 1
ATOM 1398 C CA . SER A 1 171 ? -8.983 -8.551 -1.335 1.00 93.06 171 SER A CA 1
ATOM 1399 C C . SER A 1 171 ? -10.126 -8.731 -2.339 1.00 93.06 171 SER A C 1
ATOM 1401 O O . SER A 1 171 ? -9.934 -8.484 -3.528 1.00 93.06 171 SER A O 1
ATOM 1403 N N . ASP A 1 172 ? -11.322 -9.079 -1.864 1.00 88.50 172 ASP A N 1
ATOM 1404 C CA . ASP A 1 172 ? -12.530 -9.207 -2.684 1.00 88.50 172 ASP A CA 1
ATOM 1405 C C . ASP A 1 172 ? -13.061 -7.849 -3.174 1.00 88.50 172 ASP A C 1
ATOM 1407 O O . ASP A 1 172 ? -13.554 -7.743 -4.294 1.00 88.50 172 ASP A O 1
ATOM 1411 N N . ILE A 1 173 ? -12.914 -6.794 -2.364 1.00 93.19 173 ILE A N 1
ATOM 1412 C CA . ILE A 1 173 ? -13.250 -5.419 -2.753 1.00 93.19 173 ILE A CA 1
ATOM 1413 C C . ILE A 1 173 ? -12.346 -4.983 -3.909 1.00 93.19 173 ILE A C 1
ATOM 1415 O O . ILE A 1 173 ? -12.841 -4.516 -4.932 1.00 93.19 173 ILE A O 1
ATOM 1419 N N . ILE A 1 174 ? -11.029 -5.154 -3.771 1.00 91.88 174 ILE A N 1
ATOM 1420 C CA . ILE A 1 174 ? -10.071 -4.775 -4.816 1.00 91.88 174 ILE A CA 1
ATOM 1421 C C . ILE A 1 174 ? -10.349 -5.555 -6.098 1.00 91.88 174 ILE A C 1
ATOM 1423 O O . ILE A 1 174 ? -10.387 -4.948 -7.163 1.00 91.88 174 ILE A O 1
ATOM 1427 N N . GLU A 1 175 ? -10.581 -6.866 -6.017 1.00 86.88 175 GLU A N 1
ATOM 1428 C CA . GLU A 1 175 ? -10.902 -7.701 -7.183 1.00 86.88 175 GLU A CA 1
ATOM 1429 C C . GLU A 1 175 ? -12.164 -7.206 -7.910 1.00 86.88 175 GLU A C 1
ATOM 1431 O O . GLU A 1 175 ? -12.155 -7.113 -9.136 1.00 86.88 175 GLU A O 1
ATOM 1436 N N . ALA A 1 176 ? -13.200 -6.790 -7.173 1.00 85.25 176 ALA A N 1
ATOM 1437 C CA . ALA A 1 176 ? -14.412 -6.220 -7.759 1.00 85.25 176 ALA A CA 1
ATOM 1438 C C . ALA A 1 176 ? -14.148 -4.883 -8.484 1.00 85.25 176 ALA A C 1
ATOM 1440 O O . ALA A 1 176 ? -14.520 -4.734 -9.648 1.00 85.25 176 ALA A O 1
ATOM 1441 N N . TYR A 1 177 ? -13.461 -3.934 -7.836 1.00 84.00 177 TYR A N 1
ATOM 1442 C CA . TYR A 1 177 ? -13.182 -2.610 -8.420 1.00 84.00 177 TYR A CA 1
ATOM 1443 C C . TYR A 1 177 ? -12.118 -2.633 -9.526 1.00 84.00 177 TYR A C 1
ATOM 1445 O O . TYR A 1 177 ? -12.125 -1.762 -10.392 1.00 84.00 177 TYR A O 1
ATOM 1453 N N . SER A 1 178 ? -11.232 -3.634 -9.546 1.00 78.19 178 SER A N 1
ATOM 1454 C CA . SER A 1 178 ? -10.146 -3.753 -10.536 1.00 78.19 178 SER A CA 1
ATOM 1455 C C . SER A 1 178 ? -10.637 -3.910 -11.977 1.00 78.19 178 SER A C 1
ATOM 1457 O O . SER A 1 178 ? -9.822 -3.876 -12.888 1.00 78.19 178 SER A O 1
ATOM 1459 N N . THR A 1 179 ? -11.938 -4.105 -12.199 1.00 70.31 179 THR A N 1
ATOM 1460 C CA . THR A 1 179 ? -12.531 -4.217 -13.541 1.00 70.31 179 THR A CA 1
ATOM 1461 C C . THR A 1 179 ? -13.288 -2.965 -13.980 1.00 70.31 179 THR A C 1
ATOM 1463 O O . THR A 1 179 ? -13.546 -2.808 -15.170 1.00 70.31 179 THR A O 1
ATOM 1466 N N . THR A 1 180 ? -13.630 -2.063 -13.055 1.00 71.88 180 THR A N 1
ATOM 1467 C CA . THR A 1 180 ? -14.509 -0.915 -13.337 1.00 71.88 180 THR A CA 1
ATOM 1468 C C . THR A 1 180 ? -13.847 0.431 -13.080 1.00 71.88 180 THR A C 1
ATOM 1470 O O . THR A 1 180 ? -14.163 1.386 -13.778 1.00 71.88 180 THR A O 1
ATOM 1473 N N . ASP A 1 181 ? -12.911 0.506 -12.132 1.00 78.94 181 ASP A N 1
ATOM 1474 C CA . ASP A 1 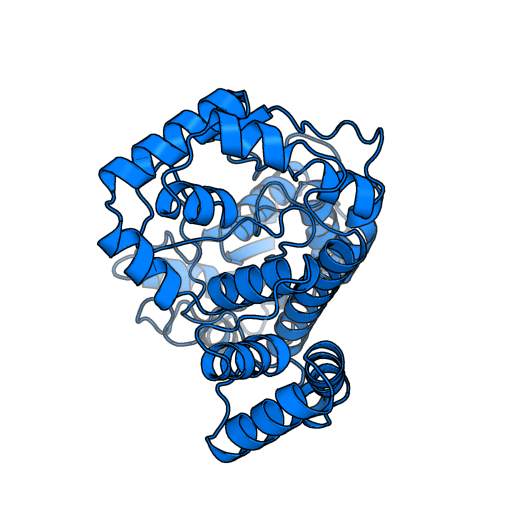181 ? -12.339 1.760 -11.637 1.00 78.94 181 ASP A CA 1
ATOM 1475 C C . ASP A 1 181 ? -10.841 1.626 -11.315 1.00 78.94 181 ASP A C 1
ATOM 1477 O O . ASP A 1 181 ? -10.207 0.592 -11.541 1.00 78.94 181 ASP A O 1
ATOM 1481 N N . GLN A 1 182 ? -10.263 2.698 -10.767 1.00 87.44 182 GLN A N 1
ATOM 1482 C CA . GLN A 1 182 ? -8.957 2.707 -10.115 1.00 87.44 182 GLN A CA 1
ATOM 1483 C C . GLN A 1 182 ? -9.112 2.432 -8.601 1.00 87.44 182 GLN A C 1
ATOM 1485 O O . GLN A 1 182 ? -9.314 3.371 -7.828 1.00 87.44 182 GLN A O 1
ATOM 1490 N N . PRO A 1 183 ? -9.049 1.170 -8.124 1.00 91.44 183 PRO A N 1
ATOM 1491 C CA . PRO A 1 183 ? -9.099 0.850 -6.700 1.00 91.44 183 PRO A CA 1
ATOM 1492 C C . PRO A 1 183 ? -7.939 1.424 -5.886 1.00 91.44 183 PRO A C 1
ATOM 1494 O O . PRO A 1 183 ? -8.103 1.589 -4.677 1.00 91.44 183 PRO A O 1
ATOM 1497 N N . LEU A 1 184 ? -6.781 1.706 -6.496 1.00 94.62 184 LEU A N 1
ATOM 1498 C CA . LEU A 1 184 ? -5.644 2.297 -5.792 1.00 94.62 184 LEU A CA 1
ATOM 1499 C C . LEU A 1 184 ? -4.897 3.351 -6.627 1.00 94.62 184 LEU A C 1
ATOM 1501 O O . LEU A 1 184 ? -4.688 3.190 -7.829 1.00 94.62 184 LEU A O 1
ATOM 1505 N N . PHE A 1 185 ? -4.427 4.404 -5.957 1.00 94.75 185 PHE A N 1
ATOM 1506 C CA . PHE A 1 185 ? -3.569 5.445 -6.535 1.00 94.75 185 PHE A CA 1
ATOM 1507 C C . PHE A 1 185 ? -2.081 5.084 -6.493 1.00 94.75 185 PHE A C 1
ATOM 1509 O O . PHE A 1 185 ? -1.315 5.460 -7.376 1.00 94.75 185 PHE A O 1
ATOM 1516 N N . THR A 1 186 ? -1.675 4.321 -5.483 1.00 94.31 186 THR A N 1
ATOM 1517 C CA . THR A 1 186 ? -0.343 3.717 -5.343 1.00 94.31 186 THR A CA 1
ATOM 1518 C C . THR A 1 186 ? -0.519 2.267 -4.902 1.00 94.31 186 THR A C 1
ATOM 1520 O O . THR A 1 186 ? -1.637 1.778 -4.782 1.00 94.31 186 THR A O 1
ATOM 1523 N N . VAL A 1 187 ? 0.563 1.554 -4.599 1.00 94.25 187 VAL A N 1
ATOM 1524 C CA . VAL A 1 187 ? 0.459 0.158 -4.153 1.00 94.25 187 VAL A CA 1
ATOM 1525 C C . VAL A 1 187 ? -0.283 -0.006 -2.822 1.00 94.25 187 VAL A C 1
ATOM 1527 O O . VAL A 1 187 ? -0.753 -1.096 -2.533 1.00 94.25 187 VAL A O 1
ATOM 1530 N N . ASN A 1 188 ? -0.402 1.040 -2.001 1.00 94.31 188 ASN A N 1
ATOM 1531 C CA . ASN A 1 188 ? -0.998 1.005 -0.658 1.00 94.31 188 ASN A CA 1
ATOM 1532 C C . ASN A 1 188 ? -1.972 2.170 -0.383 1.00 94.31 188 ASN A C 1
ATOM 1534 O O . ASN A 1 188 ? -2.435 2.308 0.751 1.00 94.31 188 ASN A O 1
ATOM 1538 N N . HIS A 1 189 ? -2.264 3.017 -1.374 1.00 95.75 189 HIS A N 1
ATOM 1539 C CA . HIS A 1 189 ? -3.220 4.120 -1.260 1.00 95.75 189 HIS A CA 1
ATOM 1540 C C . HIS A 1 189 ? -4.529 3.747 -1.962 1.00 95.75 189 HIS A C 1
ATOM 1542 O O . HIS A 1 189 ? -4.676 4.010 -3.158 1.00 95.75 189 HIS A O 1
ATOM 1548 N N . PRO A 1 190 ? -5.464 3.086 -1.259 1.00 97.00 190 PRO A N 1
ATOM 1549 C CA . PRO A 1 190 ? -6.779 2.784 -1.807 1.00 97.00 190 PRO A CA 1
ATOM 1550 C C . PRO A 1 190 ? -7.569 4.058 -2.117 1.00 97.00 190 PRO A C 1
ATOM 1552 O O . PRO A 1 190 ? -7.452 5.061 -1.409 1.00 97.00 190 PRO A O 1
ATOM 1555 N N . SER A 1 191 ? -8.427 3.979 -3.131 1.00 96.12 191 SER A N 1
ATOM 1556 C CA . SER A 1 191 ? -9.409 5.020 -3.418 1.00 96.12 191 SER A CA 1
ATOM 1557 C C . SER A 1 191 ? -10.474 5.106 -2.326 1.00 96.12 191 SER A C 1
ATOM 1559 O O . SER A 1 191 ? -10.689 4.180 -1.528 1.00 96.12 191 SER A O 1
ATOM 1561 N N . ARG A 1 192 ? -11.205 6.219 -2.316 1.00 96.62 192 ARG A N 1
ATOM 1562 C CA . ARG A 1 192 ? -12.344 6.452 -1.435 1.00 96.62 192 ARG A CA 1
ATOM 1563 C C . ARG A 1 192 ? -13.376 5.346 -1.562 1.00 96.62 192 ARG A C 1
ATOM 1565 O O . ARG A 1 192 ? -13.875 4.890 -0.539 1.00 96.62 192 ARG A O 1
ATOM 1572 N N . ALA A 1 193 ? -13.678 4.891 -2.775 1.00 96.06 193 ALA A N 1
ATOM 1573 C CA . ALA A 1 193 ? -14.658 3.832 -2.993 1.00 96.06 193 ALA A CA 1
ATOM 1574 C C . ALA A 1 193 ? -14.266 2.540 -2.251 1.00 96.06 193 ALA A C 1
ATOM 1576 O O . ALA A 1 193 ? -15.097 1.937 -1.560 1.00 96.06 193 ALA A O 1
ATOM 1577 N N . VAL A 1 194 ? -12.983 2.163 -2.297 1.00 97.06 194 VAL A N 1
ATOM 1578 C CA . VAL A 1 194 ? -12.444 1.012 -1.557 1.00 97.06 194 VAL A CA 1
ATOM 1579 C C . VAL A 1 194 ? -12.501 1.254 -0.045 1.00 97.06 194 VAL A C 1
ATOM 1581 O O . VAL A 1 194 ? -13.051 0.424 0.682 1.00 97.06 194 VAL A O 1
ATOM 1584 N N . LEU A 1 195 ? -12.002 2.398 0.440 1.00 97.94 195 LEU A N 1
ATOM 1585 C CA . LEU A 1 195 ? -11.990 2.731 1.873 1.00 97.94 195 LEU A CA 1
ATOM 1586 C C . LEU A 1 195 ? -13.394 2.839 2.475 1.00 97.94 195 LEU A C 1
ATOM 1588 O O . LEU A 1 195 ? -13.636 2.338 3.571 1.00 97.94 195 LEU A O 1
ATOM 1592 N N . ALA A 1 196 ? -14.331 3.466 1.769 1.00 97.81 196 ALA A N 1
ATOM 1593 C CA . ALA A 1 196 ? -15.712 3.617 2.202 1.00 97.81 196 ALA A CA 1
ATOM 1594 C C . ALA A 1 196 ? -16.433 2.265 2.222 1.00 97.81 196 ALA A C 1
ATOM 1596 O O . ALA A 1 196 ? -17.147 1.970 3.180 1.00 97.81 196 ALA A O 1
ATOM 1597 N N . THR A 1 197 ? -16.200 1.401 1.226 1.00 97.69 197 THR A N 1
ATOM 1598 C CA . THR A 1 197 ? -16.723 0.023 1.232 1.00 97.69 197 THR A CA 1
ATOM 1599 C C . THR A 1 197 ? -16.189 -0.752 2.439 1.00 97.69 197 THR A C 1
ATOM 1601 O O . THR A 1 197 ? -16.960 -1.378 3.170 1.00 97.69 197 THR A O 1
ATOM 1604 N N . LEU A 1 198 ? -14.882 -0.661 2.696 1.00 97.44 198 LEU A N 1
ATOM 1605 C CA . LEU A 1 198 ? -14.225 -1.308 3.827 1.00 97.44 198 LEU A CA 1
ATOM 1606 C C . LEU A 1 198 ? -14.756 -0.788 5.174 1.00 97.44 198 LEU A C 1
ATOM 1608 O O . LEU A 1 198 ? -15.142 -1.574 6.037 1.00 97.44 198 LEU A O 1
ATOM 1612 N N . GLY A 1 199 ? -14.851 0.532 5.335 1.00 97.88 199 GLY A N 1
ATOM 1613 C CA . GLY A 1 199 ? -15.394 1.169 6.530 1.00 97.88 199 GLY A CA 1
ATOM 1614 C C . GLY A 1 199 ? -16.855 0.812 6.780 1.00 97.88 199 GLY A C 1
ATOM 1615 O O . GLY A 1 199 ? -17.220 0.473 7.902 1.00 97.88 199 GLY A O 1
ATOM 1616 N N . ASN A 1 200 ? -17.688 0.783 5.738 1.00 98.31 200 ASN A N 1
ATOM 1617 C CA . ASN A 1 200 ? -19.090 0.380 5.854 1.00 98.31 200 ASN A CA 1
ATOM 1618 C C . ASN A 1 200 ? -19.252 -1.091 6.276 1.00 98.31 200 ASN A C 1
ATOM 1620 O O . ASN A 1 200 ? -20.192 -1.404 7.015 1.00 98.31 200 ASN A O 1
ATOM 1624 N N . ARG A 1 201 ? -18.333 -1.991 5.888 1.00 97.94 201 ARG A N 1
ATOM 1625 C CA . ARG A 1 201 ? -18.294 -3.366 6.425 1.00 97.94 201 ARG A CA 1
ATOM 1626 C C . ARG A 1 201 ? -18.000 -3.370 7.925 1.00 97.94 201 ARG A C 1
ATOM 1628 O O . ARG A 1 201 ? -18.706 -4.047 8.668 1.00 97.94 201 ARG A O 1
ATOM 1635 N N . MET A 1 202 ? -17.031 -2.573 8.384 1.00 97.75 202 MET A N 1
ATOM 1636 C CA . MET A 1 202 ? -16.728 -2.443 9.818 1.00 97.75 202 MET A CA 1
ATOM 1637 C C . MET A 1 202 ? -17.927 -1.899 10.602 1.00 97.75 202 MET A C 1
ATOM 1639 O O . MET A 1 202 ? -18.313 -2.484 11.610 1.00 97.75 202 MET A O 1
ATOM 1643 N N . LEU A 1 203 ? -18.563 -0.825 10.119 1.00 96.94 203 LEU A N 1
ATOM 1644 C CA . LEU A 1 203 ? -19.759 -0.252 10.749 1.00 96.94 203 LEU A CA 1
ATOM 1645 C C . LEU A 1 203 ? -20.901 -1.277 10.816 1.00 96.94 203 LEU A C 1
ATOM 1647 O O . LEU A 1 203 ? -21.558 -1.401 11.848 1.00 96.94 203 LEU A O 1
ATOM 1651 N N . SER A 1 204 ? -21.084 -2.077 9.763 1.00 97.44 204 SER A N 1
ATOM 1652 C CA . SER A 1 204 ? -22.092 -3.144 9.740 1.00 97.44 204 SER A CA 1
ATOM 1653 C C . SER A 1 204 ? -21.814 -4.228 10.787 1.00 97.44 204 SER A C 1
ATOM 1655 O O . SER A 1 204 ? -22.727 -4.612 11.514 1.00 97.44 204 SER A O 1
ATOM 1657 N N . LEU A 1 205 ? -20.558 -4.671 10.945 1.00 97.19 205 LEU A N 1
ATOM 1658 C CA . LEU A 1 205 ? -20.168 -5.606 12.015 1.00 97.19 205 LEU A CA 1
ATOM 1659 C C . LEU A 1 205 ? -20.397 -5.024 13.417 1.00 97.19 205 LEU A C 1
ATOM 1661 O O . LEU A 1 205 ? -20.655 -5.762 14.374 1.00 97.19 205 LEU A O 1
ATOM 1665 N N . LEU A 1 206 ? -20.299 -3.701 13.553 1.00 95.62 206 LEU A N 1
ATOM 1666 C CA . LEU A 1 206 ? -20.551 -2.993 14.803 1.00 95.62 206 LEU A CA 1
ATOM 1667 C C . LEU A 1 206 ? -22.043 -2.798 15.104 1.00 95.62 206 LEU A C 1
ATOM 1669 O O . LEU A 1 206 ? -22.368 -2.441 16.233 1.00 95.62 206 LEU A O 1
ATOM 1673 N N . GLY A 1 207 ? -22.937 -3.068 14.146 1.00 95.88 207 GLY A N 1
ATOM 1674 C CA . GLY A 1 207 ? -24.363 -2.746 14.264 1.00 95.88 207 GLY A CA 1
ATOM 1675 C C . GLY A 1 207 ? -24.639 -1.242 14.177 1.00 95.88 207 GLY A C 1
ATOM 1676 O O . GLY A 1 207 ? -25.629 -0.764 14.718 1.00 95.88 207 GLY A O 1
ATOM 1677 N N . ILE A 1 208 ? -23.742 -0.488 13.540 1.00 94.75 208 ILE A N 1
ATOM 1678 C CA . ILE A 1 208 ? -23.851 0.959 13.368 1.00 94.75 208 ILE A CA 1
ATOM 1679 C C . ILE A 1 208 ? -24.620 1.267 12.079 1.00 94.75 208 ILE A C 1
ATOM 1681 O O . ILE A 1 208 ? -24.352 0.675 11.032 1.00 94.75 208 ILE A O 1
ATOM 1685 N N . GLU A 1 209 ? -25.559 2.213 12.138 1.00 92.94 209 GLU A N 1
ATOM 1686 C CA . GLU A 1 209 ? -26.483 2.497 11.031 1.00 92.94 209 GLU A CA 1
ATOM 1687 C C . GLU A 1 209 ? -25.995 3.553 10.033 1.00 92.94 209 GLU A C 1
ATOM 1689 O O . GLU A 1 209 ? -26.318 3.445 8.849 1.00 92.94 209 GLU A O 1
ATOM 1694 N N . TRP A 1 210 ? -25.190 4.543 10.443 1.00 94.88 210 TRP A N 1
ATOM 1695 C CA . TRP A 1 210 ? -24.686 5.531 9.478 1.00 94.88 210 TRP A CA 1
ATOM 1696 C C . TRP A 1 210 ? -23.685 4.900 8.503 1.00 94.88 210 TRP A C 1
ATOM 1698 O O . TRP A 1 210 ? -23.126 3.822 8.742 1.00 94.88 210 TRP A O 1
ATOM 1708 N N . ARG A 1 211 ? -23.497 5.553 7.354 1.00 96.81 211 ARG A N 1
ATOM 1709 C CA . ARG A 1 211 ? -22.695 5.041 6.240 1.00 96.81 211 ARG A CA 1
ATOM 1710 C C . ARG A 1 211 ? -21.761 6.111 5.710 1.00 96.81 211 ARG A C 1
ATOM 1712 O O . ARG A 1 211 ? -22.150 7.263 5.559 1.00 96.81 211 ARG A O 1
ATOM 1719 N N . ILE A 1 212 ? -20.555 5.684 5.367 1.00 97.75 212 ILE A N 1
ATOM 1720 C CA . ILE A 1 212 ? -19.567 6.474 4.642 1.00 97.75 212 ILE A CA 1
ATOM 1721 C C . ILE A 1 212 ? -19.990 6.538 3.171 1.00 97.75 212 ILE A C 1
ATOM 1723 O O . ILE A 1 212 ? -20.279 5.500 2.568 1.00 97.75 212 ILE A O 1
ATOM 1727 N N . SER A 1 213 ? -20.006 7.738 2.586 1.00 97.19 213 SER A N 1
ATOM 1728 C CA . SER A 1 213 ? -20.297 7.917 1.159 1.00 97.19 213 SER A CA 1
ATOM 1729 C C . SER A 1 213 ? -19.181 7.340 0.283 1.00 97.19 213 SER A C 1
ATOM 1731 O O . SER A 1 213 ? -18.010 7.677 0.478 1.00 97.19 213 SER A O 1
ATOM 1733 N N . LEU A 1 214 ? -19.556 6.531 -0.716 1.00 95.88 214 LEU A N 1
ATOM 1734 C CA . LEU A 1 214 ? -18.636 6.002 -1.734 1.00 95.88 214 LEU A CA 1
ATOM 1735 C C . LEU A 1 214 ? -18.087 7.100 -2.657 1.00 95.88 214 LEU A C 1
ATOM 1737 O O . LEU A 1 214 ? -17.033 6.926 -3.256 1.00 95.88 214 LEU A O 1
ATOM 1741 N N . THR A 1 215 ? -18.791 8.229 -2.757 1.00 94.62 215 THR A N 1
ATOM 1742 C CA . THR A 1 215 ? -18.413 9.390 -3.568 1.00 94.62 215 THR A CA 1
ATOM 1743 C C . THR A 1 215 ? -17.992 10.557 -2.682 1.00 94.62 215 THR A C 1
A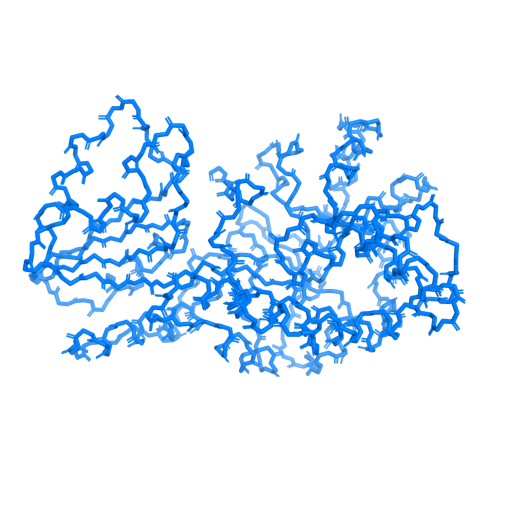TOM 1745 O O . THR A 1 215 ? -18.404 10.650 -1.521 1.00 94.62 215 THR A O 1
ATOM 1748 N N . GLY A 1 216 ? -17.178 11.454 -3.234 1.00 95.25 216 GLY A N 1
ATOM 1749 C CA . GLY A 1 216 ? -16.636 12.619 -2.539 1.00 95.25 216 GLY A CA 1
ATOM 1750 C C . GLY A 1 216 ? -15.151 12.806 -2.847 1.00 95.25 216 GLY A C 1
ATOM 1751 O O . GLY A 1 216 ? -14.612 12.078 -3.680 1.00 95.25 216 GLY A O 1
ATOM 1752 N N . PRO A 1 217 ? -14.488 13.771 -2.190 1.00 95.69 217 PRO A N 1
ATOM 1753 C CA . PRO A 1 217 ? -13.054 13.977 -2.340 1.00 95.69 217 PRO A CA 1
ATOM 1754 C C . PRO A 1 217 ? -12.257 12.747 -1.906 1.00 95.69 217 PRO A C 1
ATOM 1756 O O . PRO A 1 217 ? -12.590 12.093 -0.909 1.00 95.69 217 PRO A O 1
ATOM 1759 N N . GLU A 1 218 ? -11.194 12.471 -2.649 1.00 95.88 218 GLU A N 1
ATOM 1760 C CA . GLU A 1 218 ? -10.211 11.453 -2.309 1.00 95.88 218 GLU A CA 1
ATOM 1761 C C . GLU A 1 218 ? -9.359 11.890 -1.111 1.00 95.88 218 GLU A C 1
ATOM 1763 O O . GLU A 1 218 ? -9.161 13.079 -0.862 1.00 95.88 218 GLU A O 1
ATOM 1768 N N . VAL A 1 219 ? -8.894 10.913 -0.328 1.00 95.94 219 VAL A N 1
ATOM 1769 C CA . VAL A 1 219 ? -8.176 11.156 0.941 1.00 95.94 219 VAL A CA 1
ATOM 1770 C C . VAL A 1 219 ? -6.739 10.633 0.946 1.00 95.94 219 VAL A C 1
ATOM 1772 O O . VAL A 1 219 ? -5.994 10.949 1.874 1.00 95.94 219 VAL A O 1
ATOM 1775 N N . LEU A 1 220 ? -6.363 9.839 -0.064 1.00 95.88 220 LEU A N 1
ATOM 1776 C CA . LEU A 1 220 ? -5.032 9.242 -0.246 1.00 95.88 220 LEU A CA 1
ATOM 1777 C C . LEU A 1 220 ? -4.506 9.410 -1.690 1.00 95.88 220 LEU A C 1
ATOM 1779 O O . LEU A 1 220 ? -3.721 8.599 -2.181 1.00 95.88 220 LEU A O 1
ATOM 1783 N N . ASP A 1 221 ? -4.943 10.455 -2.391 1.00 94.75 221 ASP A N 1
ATOM 1784 C CA . ASP A 1 221 ? -4.576 10.756 -3.780 1.00 94.75 221 ASP A CA 1
ATOM 1785 C C . ASP A 1 221 ? -3.386 11.724 -3.906 1.00 94.75 221 ASP A C 1
ATOM 1787 O O . ASP A 1 221 ? -3.137 12.260 -4.984 1.00 94.75 221 ASP A O 1
ATOM 1791 N N . GLN A 1 222 ? -2.627 11.961 -2.832 1.00 92.81 222 GLN A N 1
ATOM 1792 C CA . GLN A 1 222 ? -1.465 12.857 -2.842 1.00 92.81 222 GLN A CA 1
ATOM 1793 C C . GLN A 1 222 ? -0.350 12.382 -3.784 1.00 92.81 222 GLN A C 1
ATOM 1795 O O . GLN A 1 222 ? 0.447 13.193 -4.261 1.00 92.81 222 GLN A O 1
ATOM 1800 N N . ILE A 1 223 ? -0.311 11.072 -4.045 1.00 92.69 223 ILE A N 1
ATOM 1801 C CA . ILE A 1 223 ? 0.528 10.432 -5.055 1.00 92.69 223 ILE A CA 1
ATOM 1802 C C . ILE A 1 223 ? -0.379 9.537 -5.897 1.00 92.69 223 ILE A C 1
ATOM 1804 O O . ILE A 1 223 ? -1.115 8.721 -5.342 1.00 92.69 223 ILE A O 1
ATOM 1808 N N . VAL A 1 224 ? -0.303 9.671 -7.219 1.00 94.31 224 VAL A N 1
ATOM 1809 C CA . VAL A 1 224 ? -1.032 8.839 -8.182 1.00 94.31 224 VAL A CA 1
ATOM 1810 C C . VAL A 1 224 ? -0.041 8.330 -9.218 1.00 94.31 224 VAL A C 1
ATOM 1812 O O . VAL A 1 224 ? 0.546 9.118 -9.960 1.00 94.31 224 VAL A O 1
ATOM 1815 N N . ILE A 1 225 ? 0.128 7.010 -9.264 1.00 94.00 225 ILE A N 1
ATOM 1816 C CA . ILE A 1 225 ? 0.947 6.316 -10.254 1.00 94.00 225 ILE A CA 1
ATOM 1817 C C . ILE A 1 225 ? 0.028 5.754 -11.333 1.00 94.00 225 ILE A C 1
ATOM 1819 O O . ILE A 1 225 ? -0.818 4.898 -11.072 1.00 94.00 225 ILE A O 1
ATOM 1823 N N . ALA A 1 226 ? 0.209 6.226 -12.560 1.00 93.19 226 ALA A N 1
ATOM 1824 C CA . ALA A 1 226 ? -0.507 5.725 -13.713 1.00 93.19 226 ALA A CA 1
ATOM 1825 C C . ALA A 1 226 ? -0.012 4.321 -14.106 1.00 93.19 226 ALA A C 1
ATOM 1827 O O . ALA A 1 226 ? 1.200 4.055 -14.121 1.00 93.19 226 ALA A O 1
ATOM 1828 N N . PRO A 1 227 ? -0.925 3.409 -14.480 1.00 94.06 227 PRO A N 1
ATOM 1829 C CA . PRO A 1 227 ? -0.540 2.142 -15.075 1.00 94.06 227 PRO A CA 1
ATOM 1830 C C . PRO A 1 227 ? 0.134 2.367 -16.434 1.00 94.06 227 PRO A C 1
ATOM 1832 O O . PRO A 1 227 ? -0.012 3.401 -17.090 1.00 94.06 227 PRO A O 1
ATOM 1835 N N . TYR A 1 228 ? 0.892 1.377 -16.895 1.00 95.81 228 TYR A N 1
ATOM 1836 C CA . TYR A 1 228 ? 1.337 1.368 -18.288 1.00 95.81 228 TYR A CA 1
ATOM 1837 C C . TYR A 1 228 ? 0.153 1.095 -19.212 1.00 95.81 228 TYR A C 1
ATOM 1839 O O . TYR A 1 228 ? -0.796 0.421 -18.807 1.00 95.81 228 TYR A O 1
ATOM 1847 N N . LEU A 1 229 ? 0.238 1.554 -20.468 1.00 94.81 229 LEU A N 1
ATOM 1848 C CA . LEU A 1 229 ? -0.826 1.324 -21.448 1.00 94.81 229 LEU A CA 1
ATOM 1849 C C . LEU A 1 229 ? -1.136 -0.172 -21.565 1.00 94.81 229 LEU A C 1
ATOM 1851 O O . LEU A 1 229 ? -2.274 -0.580 -21.379 1.00 94.81 229 LEU A O 1
ATOM 1855 N N . SER A 1 230 ? -0.112 -1.002 -21.770 1.00 95.81 230 SER A N 1
ATOM 1856 C CA . SER A 1 230 ? -0.265 -2.464 -21.836 1.00 95.81 230 SER A CA 1
ATOM 1857 C C . SER A 1 230 ? -0.957 -3.082 -20.608 1.00 95.81 230 SER A C 1
ATOM 1859 O O . SER A 1 230 ? -1.754 -4.005 -20.771 1.00 95.81 230 SER A O 1
ATOM 1861 N N . THR A 1 231 ? -0.731 -2.557 -19.396 1.00 94.88 231 THR A N 1
ATOM 1862 C CA . THR A 1 231 ? -1.457 -2.993 -18.188 1.00 94.88 231 THR A CA 1
ATOM 1863 C C . THR A 1 231 ? -2.928 -2.604 -18.246 1.00 94.88 231 THR A C 1
ATOM 1865 O O . THR A 1 231 ? -3.791 -3.449 -18.014 1.00 94.88 231 THR A O 1
ATOM 1868 N N . ALA A 1 232 ? -3.222 -1.346 -18.586 1.00 92.88 232 ALA A N 1
ATOM 1869 C CA . ALA A 1 232 ? -4.593 -0.854 -18.692 1.00 92.88 232 ALA A CA 1
ATOM 1870 C C . ALA A 1 232 ? -5.403 -1.663 -19.721 1.00 92.88 232 ALA A C 1
ATOM 1872 O O . ALA A 1 232 ? -6.508 -2.104 -19.413 1.00 92.88 232 ALA A O 1
ATOM 1873 N N . LEU A 1 233 ? -4.823 -1.945 -20.894 1.00 92.50 233 LEU A N 1
ATOM 1874 C CA . LEU A 1 233 ? -5.452 -2.775 -21.928 1.00 92.50 233 LEU A CA 1
ATOM 1875 C C . LEU A 1 233 ? -5.684 -4.214 -21.436 1.00 92.50 233 LEU A C 1
ATOM 1877 O O . LEU A 1 233 ? -6.776 -4.760 -21.580 1.00 92.50 233 LEU A O 1
ATOM 1881 N N . ALA A 1 234 ? -4.679 -4.837 -20.809 1.00 91.06 234 ALA A N 1
ATOM 1882 C CA . ALA A 1 234 ? -4.767 -6.228 -20.356 1.00 91.06 234 ALA A CA 1
ATOM 1883 C C . ALA A 1 234 ? -5.820 -6.460 -19.256 1.00 91.06 234 ALA A C 1
ATOM 1885 O O . ALA A 1 234 ? -6.367 -7.567 -19.162 1.00 91.06 234 ALA A O 1
ATOM 1886 N N . LEU A 1 235 ? -6.091 -5.432 -18.446 1.00 89.12 235 LEU A N 1
ATOM 1887 C CA . LEU A 1 235 ? -7.116 -5.425 -17.398 1.00 89.12 235 LEU A CA 1
ATOM 1888 C C . LEU A 1 235 ? -8.482 -4.909 -17.882 1.00 89.12 235 LEU A C 1
ATOM 1890 O O . LEU A 1 235 ? -9.439 -4.935 -17.116 1.00 89.12 235 LEU A O 1
ATOM 1894 N N . GLY A 1 236 ? -8.599 -4.489 -19.146 1.00 88.00 236 GLY A N 1
ATOM 1895 C CA . GLY A 1 236 ? -9.863 -4.022 -19.719 1.00 88.00 236 GLY A CA 1
ATOM 1896 C C . GLY A 1 236 ? -10.262 -2.606 -19.297 1.00 88.00 236 GLY A C 1
ATOM 1897 O O . GLY A 1 236 ? -11.440 -2.275 -19.326 1.00 88.00 236 GLY A O 1
ATOM 1898 N N . HIS A 1 237 ? -9.303 -1.755 -18.930 1.00 86.00 237 HIS A N 1
ATOM 1899 C CA . HIS A 1 237 ? -9.544 -0.358 -18.554 1.00 86.00 237 HIS A CA 1
ATOM 1900 C C . HIS A 1 237 ? -9.607 0.606 -19.754 1.00 86.00 237 HIS A C 1
ATOM 1902 O O . HIS A 1 237 ? -9.378 1.809 -19.622 1.00 86.00 237 HIS A O 1
ATOM 1908 N N . GLU A 1 238 ? -9.901 0.102 -20.950 1.00 74.62 238 GLU A N 1
ATOM 1909 C CA . GLU A 1 238 ? -10.139 0.960 -22.109 1.00 74.62 238 GLU A CA 1
ATOM 1910 C C . GLU A 1 238 ? -11.389 1.821 -21.868 1.00 74.62 238 GLU A C 1
ATOM 1912 O O . GLU A 1 238 ? -12.478 1.307 -21.625 1.00 74.62 238 GLU A O 1
ATOM 1917 N N . GLY A 1 239 ? -11.239 3.148 -21.918 1.00 68.12 239 GLY A N 1
ATOM 1918 C CA . GLY A 1 239 ? -12.365 4.080 -21.780 1.00 68.12 239 GLY A CA 1
ATOM 1919 C C . GLY A 1 239 ? -12.820 4.378 -20.345 1.00 68.12 239 GLY A C 1
ATOM 1920 O O . GLY A 1 239 ? -13.803 5.094 -20.177 1.00 68.12 239 GLY A O 1
ATOM 1921 N N . THR A 1 240 ? -12.107 3.916 -19.312 1.00 69.88 240 THR A N 1
ATOM 1922 C CA . THR A 1 240 ? -12.442 4.187 -17.894 1.00 69.88 240 THR A CA 1
ATOM 1923 C C . THR A 1 240 ? -11.984 5.565 -17.394 1.00 69.88 240 THR A C 1
ATOM 1925 O O . THR A 1 240 ? -12.148 5.889 -16.222 1.00 69.88 240 THR A O 1
ATOM 1928 N N . GLY A 1 241 ? -11.397 6.398 -18.261 1.00 74.50 241 GLY A N 1
ATOM 1929 C CA . GLY A 1 241 ? -10.924 7.739 -17.895 1.00 74.50 241 GLY A CA 1
ATOM 1930 C C . GLY A 1 241 ? -9.629 7.761 -17.073 1.00 74.50 241 GLY A C 1
ATOM 1931 O O . GLY A 1 241 ? -9.284 8.807 -16.524 1.00 74.50 241 GLY A O 1
ATOM 1932 N N . LEU A 1 242 ? -8.900 6.637 -16.994 1.00 84.00 242 LEU A N 1
ATOM 1933 C CA . LEU A 1 242 ? -7.572 6.595 -16.377 1.00 84.00 242 LEU A CA 1
ATOM 1934 C C . LEU A 1 242 ? -6.626 7.601 -17.042 1.00 84.00 242 LEU A C 1
ATOM 1936 O O . LEU A 1 242 ? -6.469 7.627 -18.265 1.00 84.00 242 LEU A O 1
ATOM 1940 N N . ARG A 1 243 ? -5.940 8.391 -16.215 1.00 88.50 243 ARG A N 1
ATOM 1941 C CA . ARG A 1 243 ? -4.920 9.349 -16.650 1.00 88.50 243 ARG A CA 1
ATOM 1942 C C . ARG A 1 243 ? -3.601 8.622 -16.904 1.00 88.50 243 ARG A C 1
ATOM 1944 O O . ARG A 1 243 ? -2.763 8.531 -16.020 1.00 88.50 243 ARG A O 1
ATOM 1951 N N . LEU A 1 244 ? -3.433 8.052 -18.096 1.00 90.94 244 LEU A N 1
ATOM 1952 C CA . LEU A 1 244 ? -2.230 7.272 -18.439 1.00 90.94 244 LEU A CA 1
ATOM 1953 C C . LEU A 1 244 ? -0.979 8.137 -18.680 1.00 90.94 244 LEU A C 1
ATOM 1955 O O . LEU A 1 244 ? 0.147 7.651 -18.527 1.00 90.94 244 LEU A O 1
ATOM 1959 N N . ASP A 1 245 ? -1.194 9.404 -19.040 1.00 91.94 245 ASP A N 1
ATOM 1960 C CA . ASP A 1 245 ? -0.155 10.363 -19.430 1.00 91.94 245 ASP A CA 1
ATOM 1961 C C . ASP A 1 245 ? 0.166 11.400 -18.344 1.00 91.94 245 ASP A C 1
ATOM 1963 O O . ASP A 1 245 ? 1.036 12.248 -18.545 1.00 91.94 245 ASP A O 1
ATOM 1967 N N . GLU A 1 246 ? -0.488 11.324 -17.185 1.00 94.19 246 GLU A N 1
ATOM 1968 C CA . GLU A 1 246 ? -0.246 12.212 -16.046 1.00 94.19 246 GLU A CA 1
ATOM 1969 C C . GLU A 1 246 ? 0.067 11.392 -14.795 1.00 94.19 246 GLU A C 1
ATOM 1971 O O . GLU A 1 246 ? -0.504 10.327 -14.563 1.00 94.19 246 GLU A O 1
ATOM 1976 N N . MET A 1 247 ? 0.967 11.916 -13.973 1.00 94.19 247 MET A N 1
ATOM 1977 C CA . MET A 1 247 ? 1.279 11.395 -12.647 1.00 94.19 247 MET A CA 1
ATOM 1978 C C . MET A 1 247 ? 0.935 12.466 -11.620 1.00 94.19 247 MET A C 1
ATOM 1980 O O . MET A 1 247 ? 0.887 13.657 -11.940 1.00 94.19 247 MET A O 1
ATOM 1984 N N . ARG A 1 248 ? 0.718 12.053 -10.372 1.00 93.00 248 ARG A N 1
ATOM 1985 C CA . ARG A 1 248 ? 0.639 12.997 -9.258 1.00 93.00 248 ARG A CA 1
ATOM 1986 C C . ARG A 1 248 ? 1.715 12.689 -8.240 1.00 93.00 248 ARG A C 1
ATOM 1988 O O . ARG A 1 248 ? 1.832 11.547 -7.801 1.00 93.00 248 ARG A O 1
ATOM 1995 N N . SER A 1 249 ? 2.456 13.712 -7.840 1.00 89.75 249 SER A N 1
ATOM 1996 C CA . SER A 1 249 ? 3.460 13.643 -6.782 1.00 89.75 249 SER A CA 1
ATOM 1997 C C . SER A 1 249 ? 3.347 14.880 -5.901 1.00 89.75 249 SER A C 1
ATOM 1999 O O . SER A 1 249 ? 3.158 15.985 -6.405 1.00 89.75 249 SER A O 1
ATOM 2001 N N . ALA A 1 250 ? 3.406 14.708 -4.578 1.00 86.50 250 ALA A N 1
ATOM 2002 C CA . ALA A 1 250 ? 3.275 15.801 -3.610 1.00 86.50 250 ALA A CA 1
ATOM 2003 C C . ALA A 1 250 ? 2.073 16.738 -3.888 1.00 86.50 250 ALA A C 1
ATOM 2005 O O . ALA A 1 250 ? 2.172 17.957 -3.765 1.00 86.50 250 ALA A O 1
ATOM 2006 N N . ASN A 1 251 ? 0.923 16.160 -4.253 1.00 88.69 251 ASN A N 1
ATOM 2007 C CA . ASN A 1 251 ? -0.313 16.850 -4.647 1.00 88.69 251 ASN A CA 1
ATOM 2008 C C . ASN A 1 251 ? -0.288 17.612 -5.983 1.00 88.69 251 ASN A C 1
ATOM 2010 O O . ASN A 1 251 ? -1.321 18.178 -6.345 1.00 88.69 251 ASN A O 1
ATOM 2014 N N . ILE A 1 252 ? 0.808 17.586 -6.737 1.00 91.69 252 ILE A N 1
ATOM 2015 C CA . ILE A 1 252 ? 0.947 18.277 -8.023 1.00 91.69 252 ILE A CA 1
ATOM 2016 C C . ILE A 1 252 ? 0.754 17.272 -9.156 1.00 91.69 252 ILE A C 1
ATOM 2018 O O . ILE A 1 252 ? 1.377 16.212 -9.158 1.00 91.69 252 ILE A O 1
ATOM 2022 N N . TRP A 1 253 ? -0.132 17.602 -10.098 1.00 94.25 253 TRP A N 1
ATOM 2023 C CA . TRP A 1 253 ? -0.252 16.873 -11.358 1.00 94.25 253 TRP A CA 1
ATOM 2024 C C . TRP A 1 253 ? 0.824 17.351 -12.325 1.00 94.25 253 TRP A C 1
ATOM 2026 O O . TRP A 1 253 ? 0.985 18.554 -12.527 1.00 94.25 253 TRP A O 1
ATOM 2036 N N . GLU A 1 254 ? 1.525 16.407 -12.931 1.00 95.12 254 GLU A N 1
ATOM 2037 C CA . GLU A 1 254 ? 2.563 16.655 -13.926 1.00 95.12 254 GLU A CA 1
ATOM 2038 C C . GLU A 1 254 ? 2.452 15.635 -15.058 1.00 95.12 254 GLU A C 1
ATOM 2040 O O . GLU A 1 254 ? 1.864 14.556 -14.899 1.00 95.12 254 GLU A O 1
ATOM 2045 N N . SER A 1 255 ? 3.012 15.966 -16.221 1.00 96.25 255 SER A N 1
ATOM 2046 C CA . SER A 1 255 ? 3.052 14.997 -17.310 1.00 96.25 255 SER A CA 1
ATOM 2047 C C . SER A 1 255 ? 3.928 13.805 -16.922 1.00 96.25 255 SER A C 1
ATOM 2049 O O . SER A 1 255 ? 4.927 13.928 -16.210 1.00 96.25 255 SER A O 1
ATOM 2051 N N . ARG A 1 256 ? 3.606 12.626 -17.456 1.00 94.88 256 ARG A N 1
ATOM 2052 C CA . ARG A 1 256 ? 4.424 11.420 -17.280 1.00 94.88 256 ARG A CA 1
ATOM 2053 C C . ARG A 1 256 ? 5.881 11.651 -17.700 1.00 94.88 256 ARG A C 1
ATOM 2055 O O . ARG A 1 256 ? 6.785 11.077 -17.100 1.00 94.88 256 ARG A O 1
ATOM 2062 N N . ALA A 1 257 ? 6.115 12.494 -18.705 1.00 96.19 257 ALA A N 1
ATOM 2063 C CA . ALA A 1 257 ? 7.458 12.835 -19.155 1.00 96.19 257 ALA A CA 1
ATOM 2064 C C . ALA A 1 257 ? 8.247 13.642 -18.113 1.00 96.19 257 ALA A C 1
ATOM 2066 O O . ALA A 1 257 ? 9.393 13.301 -17.828 1.00 96.19 257 ALA A O 1
ATOM 2067 N N . GLU A 1 258 ? 7.631 14.666 -17.519 1.00 95.81 258 GLU A N 1
ATOM 2068 C CA . GLU A 1 258 ? 8.244 15.473 -16.455 1.00 95.81 258 GLU A CA 1
ATOM 2069 C C . GLU A 1 258 ? 8.520 14.635 -15.206 1.00 95.81 258 GLU A C 1
ATOM 2071 O O . GLU A 1 258 ? 9.633 14.687 -14.676 1.00 95.81 258 GLU A O 1
ATOM 2076 N N . TYR A 1 259 ? 7.563 13.790 -14.811 1.00 95.12 259 TYR A N 1
ATOM 2077 C CA . TYR A 1 259 ? 7.725 12.884 -13.675 1.00 95.12 259 TYR A CA 1
ATOM 2078 C C . TYR A 1 259 ? 8.946 11.977 -13.862 1.00 95.12 259 TYR A C 1
ATOM 2080 O O . TYR A 1 259 ? 9.838 11.925 -13.015 1.00 95.12 259 TYR A O 1
ATOM 2088 N N . PHE A 1 260 ? 9.043 11.282 -15.002 1.00 95.94 260 PHE A N 1
ATOM 2089 C CA . PHE A 1 260 ? 10.156 10.362 -15.234 1.00 95.94 260 PHE A CA 1
ATOM 2090 C C . PHE A 1 260 ? 11.491 11.064 -15.511 1.00 95.94 260 PHE A C 1
ATOM 2092 O O . PHE A 1 260 ? 12.535 10.493 -15.196 1.00 95.94 260 PHE A O 1
ATOM 2099 N N . ALA A 1 261 ? 11.491 12.304 -16.013 1.00 96.00 261 ALA A N 1
ATOM 2100 C CA . ALA A 1 261 ? 12.699 13.131 -16.057 1.00 96.00 261 ALA A CA 1
ATOM 2101 C C . ALA A 1 261 ? 13.284 13.327 -14.652 1.00 96.00 261 ALA A C 1
ATOM 2103 O O . ALA A 1 261 ? 14.460 13.026 -14.429 1.00 96.00 261 ALA A O 1
ATOM 2104 N N . GLN A 1 262 ? 12.437 13.708 -13.693 1.00 93.56 262 GLN A N 1
ATOM 2105 C CA . GLN A 1 262 ? 12.829 13.872 -12.293 1.00 93.56 262 GLN A CA 1
ATOM 2106 C C . GLN A 1 262 ? 13.246 12.543 -11.647 1.00 93.56 262 GLN A C 1
ATOM 2108 O O . GLN A 1 262 ? 14.229 12.506 -10.910 1.00 93.56 262 GLN A O 1
ATOM 2113 N N . VAL A 1 263 ? 12.555 11.438 -11.955 1.00 94.12 263 VAL A N 1
ATOM 2114 C CA . VAL A 1 263 ? 12.933 10.095 -11.473 1.00 94.12 263 VAL A CA 1
ATOM 2115 C C . VAL A 1 263 ? 14.342 9.715 -11.934 1.00 94.12 263 VAL A C 1
ATOM 2117 O O . VAL A 1 263 ? 15.155 9.259 -11.131 1.00 94.12 263 VAL A O 1
ATOM 2120 N N . PHE A 1 264 ? 14.667 9.920 -13.211 1.00 96.06 264 PHE A N 1
ATOM 2121 C CA . PHE A 1 264 ? 15.999 9.602 -13.732 1.00 96.06 264 PHE A CA 1
ATOM 2122 C C . PHE A 1 264 ? 17.080 10.541 -13.177 1.00 96.06 264 PHE A C 1
ATOM 2124 O O . PHE A 1 264 ? 18.207 10.094 -12.957 1.00 96.06 264 PHE A O 1
ATOM 2131 N N . ASP A 1 265 ? 16.761 11.815 -12.922 1.00 94.62 265 ASP A N 1
ATOM 2132 C CA . ASP A 1 265 ? 17.654 12.726 -12.194 1.00 94.62 265 ASP A CA 1
ATOM 2133 C C . ASP A 1 265 ? 17.928 12.225 -10.776 1.00 94.62 265 ASP A C 1
ATOM 2135 O O . ASP A 1 265 ? 19.087 12.152 -10.365 1.00 94.62 265 ASP A O 1
ATOM 2139 N N . ALA A 1 266 ? 16.894 11.783 -10.061 1.00 93.12 266 ALA A N 1
ATOM 2140 C CA . ALA A 1 266 ? 17.058 11.197 -8.738 1.00 93.12 266 ALA A CA 1
ATOM 2141 C C . ALA A 1 266 ? 17.931 9.933 -8.783 1.00 93.12 266 ALA A C 1
ATOM 2143 O O . ALA A 1 266 ? 18.818 9.773 -7.948 1.00 93.12 266 ALA A O 1
ATOM 2144 N N . TYR A 1 267 ? 17.770 9.061 -9.786 1.00 94.81 267 TYR A N 1
ATOM 2145 C CA . TYR A 1 267 ? 18.626 7.874 -9.940 1.00 94.81 267 TYR A CA 1
ATOM 2146 C C . TYR A 1 267 ? 20.090 8.239 -10.207 1.00 94.81 267 TYR A C 1
ATOM 2148 O O . TYR A 1 267 ? 20.987 7.609 -9.639 1.00 94.81 267 TYR A O 1
ATOM 2156 N N . ARG A 1 268 ? 20.351 9.296 -10.992 1.00 94.94 268 ARG A N 1
ATOM 2157 C CA . ARG A 1 268 ? 21.705 9.856 -11.151 1.00 94.94 268 ARG A CA 1
ATOM 2158 C C . ARG A 1 268 ? 22.268 10.345 -9.818 1.00 94.94 268 ARG A C 1
ATOM 2160 O O . ARG A 1 268 ? 23.418 10.040 -9.513 1.00 94.94 268 ARG A O 1
ATOM 2167 N N . SER A 1 269 ? 21.473 11.066 -9.027 1.00 93.25 269 SER A N 1
ATOM 2168 C CA . SER A 1 269 ? 21.887 11.586 -7.717 1.00 93.25 269 SER A CA 1
ATOM 2169 C C . SER A 1 269 ? 22.124 10.487 -6.678 1.00 93.25 269 SER A C 1
ATOM 2171 O O . SER A 1 269 ? 23.058 10.597 -5.887 1.00 93.25 269 SER A O 1
ATOM 2173 N N . ILE A 1 270 ? 21.316 9.424 -6.682 1.00 92.38 270 ILE A N 1
ATOM 2174 C CA . ILE A 1 270 ? 21.480 8.267 -5.790 1.00 92.38 270 ILE A CA 1
ATOM 2175 C C . ILE A 1 270 ? 22.746 7.473 -6.144 1.00 92.38 270 ILE A C 1
ATOM 2177 O O . ILE A 1 270 ? 23.444 6.996 -5.247 1.00 92.38 270 ILE A O 1
ATOM 2181 N N . GLY A 1 271 ? 23.043 7.342 -7.439 1.00 92.69 271 GLY A N 1
ATOM 2182 C CA . GLY A 1 271 ? 24.183 6.591 -7.953 1.00 92.69 271 GLY A CA 1
ATOM 2183 C C . GLY A 1 271 ? 23.889 5.100 -8.151 1.00 92.69 271 GLY A C 1
ATOM 2184 O O . GLY A 1 271 ? 23.150 4.470 -7.392 1.00 92.69 271 GLY A O 1
ATOM 2185 N N . ALA A 1 272 ? 24.496 4.519 -9.190 1.00 93.00 272 ALA A N 1
ATOM 2186 C CA . ALA A 1 272 ? 24.186 3.164 -9.651 1.00 93.00 272 ALA A CA 1
ATOM 2187 C C . ALA A 1 272 ? 24.451 2.071 -8.601 1.00 93.00 272 ALA A C 1
ATOM 2189 O O . ALA A 1 272 ? 23.674 1.122 -8.507 1.00 93.00 272 ALA A O 1
ATOM 2190 N N . ASP A 1 273 ? 25.512 2.201 -7.801 1.00 93.12 273 ASP A N 1
ATOM 2191 C CA . ASP A 1 273 ? 25.889 1.180 -6.815 1.00 93.12 273 ASP A CA 1
ATOM 2192 C C . ASP A 1 273 ? 24.864 1.070 -5.684 1.00 93.12 273 ASP A C 1
ATOM 2194 O O . ASP A 1 273 ? 24.397 -0.027 -5.374 1.00 93.12 273 ASP A O 1
ATOM 2198 N N . ARG A 1 274 ? 24.428 2.212 -5.136 1.00 92.56 274 ARG A N 1
ATOM 2199 C CA . ARG A 1 274 ? 23.390 2.259 -4.097 1.00 92.56 274 ARG A CA 1
ATOM 2200 C C . ARG A 1 274 ? 22.042 1.769 -4.629 1.00 92.56 274 ARG A C 1
ATOM 2202 O O . ARG A 1 274 ? 21.334 1.040 -3.937 1.00 92.56 274 ARG A O 1
ATOM 2209 N N . LEU A 1 275 ? 21.709 2.116 -5.874 1.00 91.56 275 LEU A N 1
ATOM 2210 C CA . LEU A 1 275 ? 20.507 1.624 -6.552 1.00 91.56 275 LEU A CA 1
ATOM 2211 C C . LEU A 1 275 ? 20.542 0.088 -6.712 1.00 91.56 275 LEU A C 1
ATOM 2213 O O . LEU A 1 275 ? 19.545 -0.589 -6.458 1.00 91.56 275 LEU A O 1
ATOM 2217 N N . ARG A 1 276 ? 21.704 -0.477 -7.079 1.00 90.00 276 ARG A N 1
ATOM 2218 C CA . ARG A 1 276 ? 21.913 -1.932 -7.195 1.00 90.00 276 ARG A CA 1
ATOM 2219 C C . ARG A 1 276 ? 21.755 -2.627 -5.856 1.00 90.00 276 ARG A C 1
ATOM 2221 O O . ARG A 1 276 ? 21.085 -3.654 -5.781 1.00 90.00 276 ARG A O 1
ATOM 2228 N N . GLU A 1 277 ? 22.365 -2.076 -4.812 1.00 88.56 277 GLU A N 1
ATOM 2229 C CA . GLU A 1 277 ? 22.275 -2.620 -3.461 1.00 88.56 277 GLU A CA 1
ATOM 2230 C C . GLU A 1 277 ? 20.817 -2.675 -2.983 1.00 88.56 277 GLU A C 1
ATOM 2232 O O . GLU A 1 277 ? 20.371 -3.714 -2.492 1.00 88.56 277 GLU A O 1
ATOM 2237 N N . ALA A 1 278 ? 20.051 -1.601 -3.199 1.00 87.56 278 ALA A N 1
ATOM 2238 C CA . ALA A 1 278 ? 18.634 -1.547 -2.848 1.00 87.56 278 ALA A CA 1
ATOM 2239 C C . ALA A 1 278 ? 17.807 -2.610 -3.595 1.00 87.56 278 ALA A C 1
ATOM 2241 O O . ALA A 1 278 ? 16.997 -3.305 -2.982 1.00 87.56 278 ALA A O 1
ATOM 2242 N N . ILE A 1 279 ? 18.044 -2.801 -4.899 1.00 84.25 279 ILE A N 1
ATOM 2243 C CA . ILE A 1 279 ? 17.360 -3.842 -5.686 1.00 84.25 279 ILE A CA 1
ATOM 2244 C C . ILE A 1 279 ? 17.712 -5.246 -5.202 1.00 84.25 279 ILE A C 1
ATOM 2246 O O . ILE A 1 279 ? 16.821 -6.084 -5.056 1.00 84.25 279 ILE A O 1
ATOM 2250 N N . LEU A 1 280 ? 18.993 -5.511 -4.932 1.00 79.62 280 LEU A N 1
ATOM 2251 C CA . LEU A 1 280 ? 19.455 -6.822 -4.476 1.00 79.62 280 LEU A CA 1
ATOM 2252 C C . LEU A 1 280 ? 18.855 -7.209 -3.121 1.00 79.62 280 LEU A C 1
ATOM 2254 O O . LEU A 1 280 ? 18.622 -8.394 -2.881 1.00 79.62 280 LEU A O 1
ATOM 2258 N N . LYS A 1 281 ? 18.573 -6.226 -2.260 1.00 79.06 281 LYS A N 1
ATOM 2259 C CA . LYS A 1 281 ? 17.857 -6.427 -0.992 1.00 79.06 281 LYS A CA 1
ATOM 2260 C C . LYS A 1 281 ? 16.344 -6.598 -1.182 1.00 79.06 281 LYS A C 1
ATOM 2262 O O . LYS A 1 281 ? 15.687 -7.170 -0.314 1.00 79.06 281 LYS A O 1
ATOM 2267 N N . HIS A 1 282 ? 15.782 -6.161 -2.311 1.00 80.38 282 HIS A N 1
ATOM 2268 C CA . HIS A 1 282 ? 14.348 -6.226 -2.596 1.00 80.38 282 HIS A CA 1
ATOM 2269 C C . HIS A 1 282 ? 13.979 -7.455 -3.450 1.00 80.38 282 HIS A C 1
ATOM 2271 O O . HIS A 1 282 ? 13.750 -7.372 -4.663 1.00 80.38 282 HIS A O 1
ATOM 2277 N N . GLY A 1 283 ? 13.869 -8.617 -2.797 1.00 77.44 283 GLY A N 1
ATOM 2278 C CA . GLY A 1 283 ? 13.612 -9.907 -3.457 1.00 77.44 283 GLY A CA 1
ATOM 2279 C C . GLY A 1 283 ? 12.388 -9.925 -4.386 1.00 77.44 283 GLY A C 1
ATOM 2280 O O . GLY A 1 283 ? 12.462 -10.473 -5.484 1.00 77.44 283 GLY A O 1
ATOM 2281 N N . GLU A 1 284 ? 11.289 -9.257 -4.014 1.00 81.12 284 GLU A N 1
ATOM 2282 C CA . GLU A 1 284 ? 10.071 -9.192 -4.842 1.00 81.12 284 GLU A CA 1
ATOM 2283 C C . GLU A 1 284 ? 10.295 -8.439 -6.169 1.00 81.12 284 GLU A C 1
ATOM 2285 O O . GLU A 1 284 ? 9.728 -8.818 -7.195 1.00 81.12 284 GLU A O 1
ATOM 2290 N N . LEU A 1 285 ? 11.151 -7.409 -6.169 1.00 85.56 285 LEU A N 1
ATOM 2291 C CA . LEU A 1 285 ? 11.447 -6.601 -7.358 1.00 85.56 285 LEU A CA 1
ATOM 2292 C C . LEU A 1 285 ? 12.327 -7.403 -8.308 1.00 85.56 285 LEU A C 1
ATOM 2294 O O . LEU A 1 285 ? 12.015 -7.530 -9.492 1.00 85.56 285 LEU A O 1
ATOM 2298 N N . THR A 1 286 ? 13.382 -8.016 -7.768 1.00 81.06 286 THR A N 1
ATOM 2299 C CA . THR A 1 286 ? 14.258 -8.912 -8.531 1.00 81.06 286 THR A CA 1
ATOM 2300 C C . THR A 1 286 ? 13.447 -10.035 -9.189 1.00 81.06 286 THR A C 1
ATOM 2302 O O . THR A 1 286 ? 13.565 -10.269 -10.393 1.00 81.06 286 THR A O 1
ATOM 2305 N N . ALA A 1 287 ? 12.557 -10.679 -8.431 1.00 79.31 287 ALA A N 1
ATOM 2306 C CA . ALA A 1 287 ? 11.695 -11.741 -8.937 1.00 79.31 287 ALA A CA 1
ATOM 2307 C C . ALA A 1 287 ? 10.731 -11.257 -10.029 1.00 79.31 287 ALA A C 1
ATOM 2309 O O . ALA A 1 287 ? 10.519 -11.948 -11.025 1.00 79.31 287 ALA A O 1
ATOM 2310 N N . TYR A 1 288 ? 10.152 -10.069 -9.859 1.00 88.56 288 TYR A N 1
ATOM 2311 C CA . TYR A 1 288 ? 9.291 -9.444 -10.858 1.00 88.56 288 TYR A CA 1
ATOM 2312 C C . TYR A 1 288 ? 10.026 -9.190 -12.179 1.00 88.56 288 TYR A C 1
ATOM 2314 O O . TYR A 1 288 ? 9.533 -9.594 -13.233 1.00 88.56 288 TYR A O 1
ATOM 2322 N N . LEU A 1 289 ? 11.224 -8.594 -12.138 1.00 88.19 289 LEU A N 1
ATOM 2323 C CA . LEU A 1 289 ? 12.022 -8.343 -13.343 1.00 88.19 289 LEU A CA 1
ATOM 2324 C C . LEU A 1 289 ? 12.387 -9.649 -14.061 1.00 88.19 289 LEU A C 1
ATOM 2326 O O . LEU A 1 289 ? 12.311 -9.720 -15.287 1.00 88.19 289 LEU A O 1
ATOM 2330 N N . GLN A 1 290 ? 12.716 -10.707 -13.315 1.00 82.38 290 GLN A N 1
ATOM 2331 C CA . GLN A 1 290 ? 12.968 -12.035 -13.886 1.00 82.38 290 GLN A CA 1
ATOM 2332 C C . GLN A 1 290 ? 11.717 -12.618 -14.566 1.00 82.38 290 GLN A C 1
ATOM 2334 O O . GLN A 1 290 ? 11.802 -13.115 -15.692 1.00 82.38 290 GLN A O 1
ATOM 2339 N N . ARG A 1 291 ? 10.537 -12.517 -13.934 1.00 85.56 291 ARG A N 1
ATOM 2340 C CA . ARG A 1 291 ? 9.264 -12.943 -14.546 1.00 85.56 291 ARG A CA 1
ATOM 2341 C C . ARG A 1 291 ? 8.944 -12.144 -15.808 1.00 85.56 291 ARG A C 1
ATOM 2343 O O . ARG A 1 291 ? 8.523 -12.736 -16.803 1.00 85.56 291 ARG A O 1
ATOM 2350 N N . PHE A 1 292 ? 9.188 -10.833 -15.797 1.00 89.88 292 PHE A N 1
ATOM 2351 C CA . PHE A 1 292 ? 8.995 -9.980 -16.967 1.00 89.88 292 PHE A CA 1
ATOM 2352 C C . PHE A 1 292 ? 9.917 -10.384 -18.123 1.00 89.88 292 PHE A C 1
ATOM 2354 O O . PHE A 1 292 ? 9.422 -10.643 -19.221 1.00 89.88 292 PHE A O 1
ATOM 2361 N N . LYS A 1 293 ? 11.229 -10.525 -17.878 1.00 86.25 293 LYS A N 1
ATOM 2362 C CA . LYS A 1 293 ? 12.209 -10.988 -18.880 1.00 86.25 293 LYS A CA 1
ATOM 2363 C C . LYS A 1 293 ? 11.767 -12.315 -19.507 1.00 86.25 293 LYS A C 1
ATOM 2365 O O . LYS A 1 293 ? 11.700 -12.433 -20.732 1.00 86.25 293 LYS A O 1
ATOM 2370 N N . ARG A 1 294 ? 11.316 -13.268 -18.685 1.00 79.56 294 ARG A N 1
ATOM 2371 C CA . ARG A 1 294 ? 10.780 -14.547 -19.167 1.00 79.56 294 ARG A CA 1
ATOM 2372 C C . ARG A 1 294 ? 9.519 -14.395 -20.014 1.00 79.56 294 ARG A C 1
ATOM 2374 O O . ARG A 1 294 ? 9.394 -15.074 -21.030 1.00 79.56 294 ARG A O 1
ATOM 2381 N N . SER A 1 295 ? 8.606 -13.497 -19.643 1.00 82.12 295 SER A N 1
ATOM 2382 C CA . SER A 1 295 ? 7.400 -13.220 -20.440 1.00 82.12 295 SER A CA 1
ATOM 2383 C C . SER A 1 295 ? 7.721 -12.692 -21.847 1.00 82.12 295 SER A C 1
ATOM 2385 O O . SER A 1 295 ? 6.917 -12.841 -22.763 1.00 82.12 295 SER A O 1
ATOM 2387 N N . LYS A 1 296 ? 8.923 -12.129 -22.038 1.00 82.12 296 LYS A N 1
ATOM 2388 C CA . LYS A 1 296 ? 9.462 -11.670 -23.325 1.00 82.12 296 LYS A CA 1
ATOM 2389 C C . LYS A 1 296 ? 10.285 -12.724 -24.070 1.00 82.12 296 LYS A C 1
ATOM 2391 O O . LYS A 1 296 ? 10.899 -12.406 -25.082 1.00 82.12 296 LYS A O 1
ATOM 2396 N N . GLY A 1 297 ? 10.306 -13.968 -23.591 1.00 74.00 297 GLY A N 1
ATOM 2397 C CA . GLY A 1 297 ? 11.101 -15.046 -24.183 1.00 74.00 297 GLY A CA 1
ATOM 2398 C C . GLY A 1 297 ? 12.597 -14.960 -23.868 1.00 74.00 297 GLY A C 1
ATOM 2399 O O . GLY A 1 297 ? 13.379 -15.695 -24.465 1.00 74.00 297 GLY A O 1
ATOM 2400 N N . VAL A 1 298 ? 13.010 -14.099 -22.931 1.00 64.38 298 VAL A N 1
ATOM 2401 C CA . VAL A 1 298 ? 14.392 -14.045 -22.436 1.00 64.38 298 VAL A CA 1
ATOM 2402 C C . VAL A 1 298 ? 14.538 -15.103 -21.342 1.00 64.38 298 VAL A C 1
ATOM 2404 O O . VAL A 1 298 ? 13.899 -15.009 -20.296 1.00 64.38 298 VAL A O 1
ATOM 2407 N N . VAL A 1 299 ? 15.331 -16.146 -21.598 1.00 52.28 299 VAL A N 1
ATOM 2408 C CA . VAL A 1 299 ? 15.435 -17.336 -20.722 1.00 52.28 299 VAL A CA 1
ATOM 2409 C C . VAL A 1 299 ? 16.653 -17.281 -19.790 1.00 52.28 299 VAL A C 1
ATOM 2411 O O . VAL A 1 299 ? 16.892 -18.219 -19.035 1.00 52.28 299 VAL A O 1
ATOM 2414 N N . ASP A 1 300 ? 17.420 -16.190 -19.795 1.00 54.75 300 ASP A N 1
ATOM 2415 C CA . ASP A 1 300 ? 18.647 -16.135 -19.006 1.00 54.75 300 ASP A CA 1
ATOM 2416 C C . ASP A 1 300 ? 18.368 -15.705 -17.559 1.00 54.75 300 ASP A C 1
ATOM 2418 O O . ASP A 1 300 ? 17.937 -14.582 -17.282 1.00 54.75 300 ASP A O 1
ATOM 2422 N N . PHE A 1 301 ? 18.572 -16.633 -16.627 1.00 54.47 301 PHE A N 1
ATOM 2423 C CA . PHE A 1 301 ? 18.480 -16.364 -15.201 1.00 54.47 301 PHE A CA 1
ATOM 2424 C C . PHE A 1 301 ? 19.884 -16.090 -14.676 1.00 54.47 301 PHE A C 1
ATOM 2426 O O . PHE A 1 301 ? 20.634 -17.027 -14.418 1.00 54.47 301 PHE A O 1
ATOM 2433 N N . GLU A 1 302 ? 20.208 -14.821 -14.436 1.00 58.53 302 GLU A N 1
ATOM 2434 C CA . GLU A 1 302 ? 21.469 -14.462 -13.770 1.00 58.53 302 GLU A CA 1
ATOM 2435 C C . GLU A 1 302 ? 21.578 -15.088 -12.361 1.00 58.53 302 GLU A C 1
ATOM 2437 O O . GLU A 1 302 ? 22.683 -15.306 -11.874 1.00 58.53 302 GLU A O 1
ATOM 2442 N N . ASP A 1 303 ? 20.448 -15.431 -11.716 1.00 74.75 303 ASP A N 1
ATOM 2443 C CA . ASP A 1 303 ? 20.417 -16.135 -10.425 1.00 74.75 303 ASP A CA 1
ATOM 2444 C C . ASP A 1 303 ? 19.107 -16.937 -10.230 1.00 74.75 303 ASP A C 1
ATOM 2446 O O . ASP A 1 303 ? 18.115 -16.447 -9.677 1.00 74.75 303 ASP A O 1
ATOM 2450 N N . GLN A 1 304 ? 19.077 -18.188 -10.715 1.00 77.44 304 GLN A N 1
ATOM 2451 C CA . GLN A 1 304 ? 17.915 -19.091 -10.581 1.00 77.44 304 GLN A CA 1
ATOM 2452 C C . GLN A 1 304 ? 17.573 -19.416 -9.123 1.00 77.44 304 GLN A C 1
ATOM 2454 O O . GLN A 1 304 ? 16.423 -19.719 -8.797 1.00 77.44 304 GLN A O 1
ATOM 2459 N N . ARG A 1 305 ? 18.567 -19.374 -8.234 1.00 83.00 305 ARG A N 1
ATOM 2460 C CA . ARG A 1 305 ? 18.375 -19.674 -6.819 1.00 83.00 305 ARG A CA 1
ATOM 2461 C C . ARG A 1 305 ? 17.523 -18.598 -6.157 1.00 83.00 305 ARG A C 1
ATOM 2463 O O . ARG A 1 305 ? 16.518 -18.939 -5.534 1.00 83.00 305 ARG A O 1
ATOM 2470 N N . LYS A 1 306 ? 17.857 -17.324 -6.374 1.00 74.69 306 LYS A N 1
ATOM 2471 C CA . LYS A 1 306 ? 17.061 -16.196 -5.863 1.00 74.69 306 LYS A CA 1
ATOM 2472 C C . LYS A 1 306 ? 15.630 -16.195 -6.384 1.00 74.69 306 LYS A C 1
ATOM 2474 O O . LYS A 1 306 ? 14.712 -15.847 -5.645 1.00 74.69 306 LYS A O 1
ATOM 2479 N N . LEU A 1 307 ? 15.422 -16.622 -7.631 1.00 76.12 307 LEU A N 1
ATOM 2480 C CA . LEU A 1 307 ? 14.074 -16.789 -8.173 1.00 76.12 307 LEU A CA 1
ATOM 2481 C C . LEU A 1 307 ? 13.268 -17.771 -7.321 1.00 76.12 307 LEU A C 1
ATOM 2483 O O . LEU A 1 307 ? 12.167 -17.447 -6.885 1.00 76.12 307 LEU A O 1
ATOM 2487 N N . VAL A 1 308 ? 13.811 -18.963 -7.074 1.00 82.62 308 VAL A N 1
ATOM 2488 C CA . VAL A 1 308 ? 13.132 -19.988 -6.275 1.00 82.62 308 VAL A CA 1
ATOM 2489 C C . VAL A 1 308 ? 12.885 -19.494 -4.852 1.00 82.62 308 VAL A C 1
ATOM 2491 O O . VAL A 1 308 ? 11.768 -19.629 -4.358 1.00 82.62 308 VAL A O 1
ATOM 2494 N N . GLU A 1 309 ? 13.883 -18.873 -4.224 1.00 81.44 309 GLU A N 1
ATOM 2495 C CA . GLU A 1 309 ? 13.760 -18.269 -2.892 1.00 81.44 309 GLU A CA 1
ATOM 2496 C C . GLU A 1 309 ? 12.612 -17.253 -2.839 1.00 81.44 309 GLU A C 1
ATOM 2498 O O . GLU A 1 309 ? 11.755 -17.340 -1.960 1.00 81.44 309 GLU A O 1
ATOM 2503 N N . SER A 1 310 ? 12.495 -16.388 -3.850 1.00 71.81 310 SER A N 1
ATOM 2504 C CA . SER A 1 310 ? 11.405 -15.412 -3.923 1.00 71.81 310 SER A CA 1
ATOM 2505 C C . SER A 1 310 ? 10.017 -16.050 -4.016 1.00 71.81 310 SER A C 1
ATOM 2507 O O . SER A 1 310 ? 9.077 -15.528 -3.426 1.00 71.81 310 SER A O 1
ATOM 2509 N N . LEU A 1 311 ? 9.864 -17.194 -4.698 1.00 77.31 311 LEU A N 1
ATOM 2510 C CA . LEU A 1 311 ? 8.571 -17.879 -4.798 1.00 77.31 311 LEU A CA 1
ATOM 2511 C C . LEU A 1 311 ? 8.122 -18.421 -3.439 1.00 77.31 311 LEU A C 1
ATOM 2513 O O . LEU A 1 311 ? 6.944 -18.329 -3.105 1.00 77.31 311 LEU A O 1
ATOM 2517 N N . TYR A 1 312 ? 9.053 -18.940 -2.638 1.00 83.88 312 TYR A N 1
ATOM 2518 C CA . TYR A 1 312 ? 8.769 -19.355 -1.265 1.00 83.88 312 TYR A CA 1
ATOM 2519 C C . TYR A 1 312 ? 8.365 -18.165 -0.402 1.00 83.88 312 TYR A C 1
ATOM 2521 O O . TYR A 1 312 ? 7.347 -18.231 0.288 1.00 83.88 312 TYR A O 1
ATOM 2529 N N . THR A 1 313 ? 9.088 -17.049 -0.499 1.00 72.62 313 THR A N 1
ATOM 2530 C CA . THR A 1 313 ? 8.718 -15.836 0.232 1.00 72.62 313 THR A CA 1
ATOM 2531 C C . THR A 1 313 ? 7.334 -15.338 -0.188 1.00 72.62 313 THR A C 1
ATOM 2533 O O . THR A 1 313 ? 6.504 -15.060 0.672 1.00 72.62 313 THR A O 1
ATOM 2536 N N . THR A 1 314 ? 7.054 -15.276 -1.493 1.00 65.62 314 THR A N 1
ATOM 2537 C CA . THR A 1 314 ? 5.787 -14.769 -2.036 1.00 65.62 314 THR A CA 1
ATOM 2538 C C . THR A 1 314 ? 4.608 -15.681 -1.722 1.00 65.62 314 THR A C 1
ATOM 2540 O O . THR A 1 314 ? 3.566 -15.199 -1.303 1.00 65.62 314 THR A O 1
ATOM 2543 N N . PHE A 1 315 ? 4.723 -16.992 -1.923 1.00 67.88 315 PHE A N 1
ATOM 2544 C CA . PHE A 1 315 ? 3.576 -17.880 -1.740 1.00 67.88 315 PHE A CA 1
ATOM 2545 C C . PHE A 1 315 ? 3.450 -18.409 -0.316 1.00 67.88 315 PHE A C 1
ATOM 2547 O O . PHE A 1 315 ? 2.337 -18.597 0.170 1.00 67.88 315 PHE A O 1
ATOM 2554 N N . LEU A 1 316 ? 4.569 -18.679 0.349 1.00 75.81 316 LEU A N 1
ATOM 2555 C CA . LEU A 1 316 ? 4.596 -19.393 1.626 1.00 75.81 316 LEU A CA 1
ATOM 2556 C C . LEU A 1 316 ? 5.003 -18.493 2.797 1.00 75.81 316 LEU A C 1
ATOM 2558 O O . LEU A 1 316 ? 4.906 -18.925 3.942 1.00 75.81 316 LEU A O 1
ATOM 2562 N N . GLY A 1 317 ? 5.420 -17.246 2.542 1.00 70.06 317 GLY A N 1
ATOM 2563 C CA . GLY A 1 317 ? 5.765 -16.286 3.592 1.00 70.06 317 GLY A CA 1
ATOM 2564 C C . GLY A 1 317 ? 7.010 -16.666 4.397 1.00 70.06 317 GLY A C 1
ATOM 2565 O O . GLY A 1 317 ? 7.151 -16.227 5.536 1.00 70.06 317 GLY A O 1
ATOM 2566 N N . ARG A 1 318 ? 7.894 -17.503 3.843 1.00 81.19 318 ARG A N 1
ATOM 2567 C CA . ARG A 1 318 ? 9.136 -17.953 4.487 1.00 81.19 318 ARG A CA 1
ATOM 2568 C C . ARG A 1 318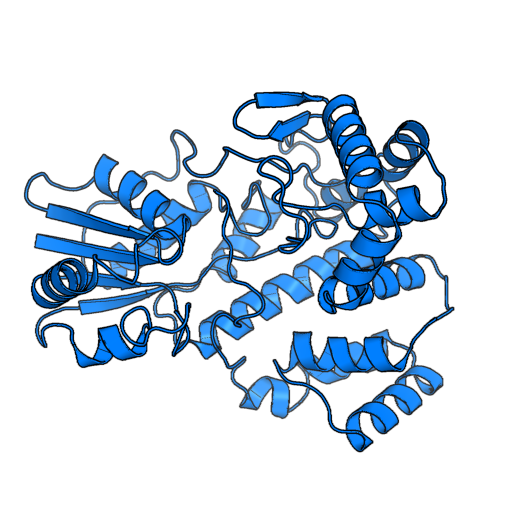 ? 10.242 -18.184 3.468 1.00 81.19 318 ARG A C 1
ATOM 2570 O O . ARG A 1 318 ? 9.965 -18.318 2.280 1.00 81.19 318 ARG A O 1
ATOM 2577 N N . ASP A 1 319 ? 11.468 -18.315 3.951 1.00 83.00 319 ASP A N 1
ATOM 2578 C CA . ASP A 1 319 ? 12.591 -18.738 3.119 1.00 83.00 319 ASP A CA 1
ATOM 2579 C C . ASP A 1 319 ? 12.593 -20.271 2.944 1.00 83.00 319 ASP A C 1
ATOM 2581 O O . ASP A 1 319 ? 12.170 -21.008 3.852 1.00 83.00 319 ASP A O 1
ATOM 2585 N N . PRO A 1 320 ? 13.029 -20.787 1.781 1.00 89.69 320 PRO A N 1
ATOM 2586 C CA . PRO A 1 320 ? 13.190 -22.219 1.578 1.00 89.69 320 PRO A CA 1
ATOM 2587 C C . PRO A 1 320 ? 14.456 -22.751 2.246 1.00 89.69 320 PRO A C 1
ATOM 2589 O O . PRO A 1 320 ? 15.462 -22.055 2.380 1.00 89.69 320 PRO A O 1
ATOM 2592 N N . ASN A 1 321 ? 14.454 -24.039 2.581 1.00 93.44 321 ASN A N 1
ATOM 2593 C CA . ASN A 1 321 ? 15.692 -24.751 2.891 1.00 93.44 321 ASN A CA 1
ATOM 2594 C C . ASN A 1 321 ? 16.450 -25.153 1.607 1.00 93.44 321 ASN A C 1
ATOM 2596 O O . ASN A 1 321 ? 15.921 -25.114 0.496 1.00 93.44 321 ASN A O 1
ATOM 2600 N N . SER A 1 322 ? 17.707 -25.581 1.748 1.00 89.12 322 SER A N 1
ATOM 2601 C CA . SER A 1 322 ? 18.560 -25.941 0.604 1.00 89.12 322 SER A CA 1
ATOM 2602 C C . SER A 1 322 ? 17.997 -27.080 -0.255 1.00 89.12 322 SER A C 1
ATOM 2604 O O . SER A 1 322 ? 18.176 -27.070 -1.473 1.00 89.12 322 SER A O 1
ATOM 2606 N N . GLY A 1 323 ? 17.296 -28.043 0.350 1.00 92.44 323 GLY A N 1
ATOM 2607 C CA . GLY A 1 323 ? 16.657 -29.149 -0.365 1.00 92.44 323 GLY A CA 1
ATOM 2608 C C . GLY A 1 323 ? 15.468 -28.694 -1.210 1.00 92.44 323 GLY A C 1
ATOM 2609 O O . GLY A 1 323 ? 15.321 -29.130 -2.350 1.00 92.44 323 GLY A O 1
ATOM 2610 N N . GLU A 1 324 ? 14.660 -27.775 -0.686 1.00 94.06 324 GLU A N 1
ATOM 2611 C CA . GLU A 1 324 ? 13.549 -27.137 -1.402 1.00 94.06 324 GLU A CA 1
ATOM 2612 C C . GLU A 1 324 ? 14.043 -26.312 -2.589 1.00 94.06 324 GLU A C 1
ATOM 2614 O O . GLU A 1 324 ? 13.526 -26.454 -3.701 1.00 94.06 324 GLU A O 1
ATOM 2619 N N . VAL A 1 325 ? 15.101 -25.518 -2.382 1.00 90.94 325 VAL A N 1
ATOM 2620 C CA . VAL A 1 325 ? 15.759 -24.774 -3.462 1.00 90.94 325 VAL A CA 1
ATOM 2621 C C . VAL A 1 325 ? 16.205 -25.731 -4.564 1.00 90.94 325 VAL A C 1
ATOM 2623 O O . VAL A 1 325 ? 15.818 -25.559 -5.717 1.00 90.94 325 VAL A O 1
ATOM 2626 N N . LEU A 1 326 ? 16.952 -26.784 -4.220 1.00 92.00 326 LEU A N 1
ATOM 2627 C CA . LEU A 1 326 ? 17.431 -27.776 -5.188 1.00 92.00 326 LEU A CA 1
ATOM 2628 C C . LEU A 1 326 ? 16.285 -28.494 -5.914 1.00 92.00 326 LEU A C 1
ATOM 2630 O O . LEU A 1 326 ? 16.364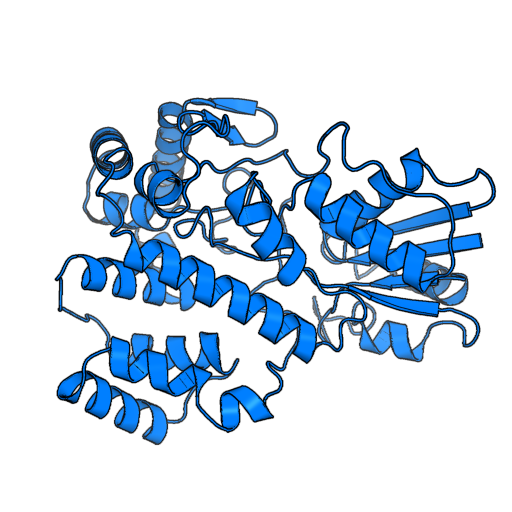 -28.712 -7.125 1.00 92.00 326 LEU A O 1
ATOM 2634 N N . HIS A 1 327 ? 15.206 -28.840 -5.205 1.00 93.44 327 HIS A N 1
ATOM 2635 C CA . HIS A 1 327 ? 14.028 -29.471 -5.798 1.00 93.44 327 HIS A CA 1
ATOM 2636 C C . HIS A 1 327 ? 13.395 -28.582 -6.874 1.00 93.44 327 HIS A C 1
ATOM 2638 O O . HIS A 1 327 ? 13.125 -29.042 -7.989 1.00 93.44 327 HIS A O 1
ATOM 2644 N N . HIS A 1 328 ? 13.177 -27.304 -6.562 1.00 91.06 328 HIS A N 1
ATOM 2645 C CA . HIS A 1 328 ? 12.543 -26.382 -7.496 1.00 91.06 328 HIS A CA 1
ATOM 2646 C C . HIS A 1 328 ? 13.485 -25.894 -8.592 1.00 91.06 328 HIS A C 1
ATOM 2648 O O . HIS A 1 328 ? 12.996 -25.695 -9.697 1.00 91.06 328 HIS A O 1
ATOM 2654 N N . LEU A 1 329 ? 14.798 -25.799 -8.356 1.00 89.25 329 LEU A N 1
ATOM 2655 C CA . LEU A 1 329 ? 15.793 -25.580 -9.415 1.00 89.25 329 LEU A CA 1
ATOM 2656 C C . LEU A 1 329 ? 15.755 -26.716 -10.440 1.00 89.25 329 LEU A C 1
ATOM 2658 O O . LEU A 1 329 ? 15.579 -26.479 -11.631 1.00 89.25 329 LEU A O 1
ATOM 2662 N N . LYS A 1 330 ? 15.775 -27.970 -9.978 1.00 90.50 330 LYS A N 1
ATOM 2663 C CA . LYS A 1 330 ? 15.648 -29.127 -10.872 1.00 90.50 330 LYS A CA 1
ATOM 2664 C C . LYS A 1 330 ? 14.307 -29.132 -11.614 1.00 90.50 330 LYS A C 1
ATOM 2666 O O . LYS A 1 330 ? 14.231 -29.467 -12.792 1.00 90.50 330 LYS A O 1
ATOM 2671 N N . SER A 1 331 ? 13.222 -28.756 -10.937 1.00 85.62 331 SER A N 1
ATOM 2672 C CA . SER A 1 331 ? 11.915 -28.617 -11.582 1.00 85.62 331 SER A CA 1
ATOM 2673 C C . SER A 1 331 ? 11.868 -27.460 -12.584 1.00 85.62 331 SER A C 1
ATOM 2675 O O . SER A 1 331 ? 11.123 -27.555 -13.557 1.00 85.62 331 SER A O 1
ATOM 2677 N N . LEU A 1 332 ? 12.603 -26.378 -12.336 1.00 81.50 332 LEU A N 1
ATOM 2678 C CA . LEU A 1 332 ? 12.700 -25.215 -13.210 1.00 81.50 332 LEU A CA 1
ATOM 2679 C C . LEU A 1 332 ? 13.381 -25.606 -14.523 1.00 81.50 332 LEU A C 1
ATOM 2681 O O . LEU A 1 332 ? 12.840 -25.307 -15.584 1.00 81.50 332 LEU A O 1
ATOM 2685 N N . GLU A 1 333 ? 14.485 -26.352 -14.446 1.00 82.88 333 GLU A N 1
ATOM 2686 C CA . GLU A 1 333 ? 15.189 -26.913 -15.608 1.00 82.88 333 GLU A CA 1
ATOM 2687 C C . GLU A 1 333 ? 14.312 -27.889 -16.406 1.00 82.88 333 GLU A C 1
ATOM 2689 O O . GLU A 1 333 ? 14.263 -27.827 -17.631 1.00 82.88 333 GLU A O 1
ATOM 2694 N N . LEU A 1 334 ? 13.593 -28.786 -15.720 1.00 85.12 334 LEU A N 1
ATOM 2695 C CA . LEU A 1 334 ? 12.846 -29.867 -16.374 1.00 85.12 334 LEU A CA 1
ATOM 2696 C C . LEU A 1 334 ? 11.475 -29.450 -16.914 1.00 85.12 334 LEU A C 1
ATOM 2698 O O . LEU A 1 334 ? 11.028 -29.971 -17.933 1.00 85.12 334 LEU A O 1
ATOM 2702 N N . ARG A 1 335 ? 10.752 -28.598 -16.182 1.00 80.50 335 ARG A N 1
ATOM 2703 C CA . ARG A 1 335 ? 9.326 -28.309 -16.431 1.00 80.50 335 ARG A CA 1
ATOM 2704 C C . ARG A 1 335 ? 9.054 -26.835 -16.714 1.00 80.50 335 ARG A C 1
ATOM 2706 O O . ARG A 1 335 ? 7.922 -26.478 -17.034 1.00 80.50 335 ARG A O 1
ATOM 2713 N N . GLY A 1 336 ? 10.068 -25.983 -16.588 1.00 71.31 336 GLY A N 1
ATOM 2714 C CA . GLY A 1 336 ? 9.926 -24.542 -16.714 1.00 71.31 336 GLY A CA 1
ATOM 2715 C C . GLY A 1 336 ? 9.268 -23.889 -15.498 1.00 71.31 336 GLY A C 1
ATOM 2716 O O . GLY A 1 336 ? 8.694 -24.530 -14.613 1.00 71.31 336 GLY A O 1
ATOM 2717 N N . PHE A 1 337 ? 9.354 -22.563 -15.455 1.00 71.12 337 PHE A N 1
ATOM 2718 C CA . PHE A 1 337 ? 8.921 -21.778 -14.301 1.00 71.12 337 PHE A CA 1
ATOM 2719 C C . PHE A 1 337 ? 7.408 -21.801 -14.080 1.00 71.12 337 PHE A C 1
ATOM 2721 O O . PHE A 1 337 ? 6.987 -21.858 -12.932 1.00 71.12 337 PHE A O 1
ATOM 2728 N N . ASP A 1 338 ? 6.577 -21.840 -15.126 1.00 61.72 338 ASP A N 1
ATOM 2729 C CA . ASP A 1 338 ? 5.115 -21.857 -14.930 1.00 61.72 338 ASP A CA 1
ATOM 2730 C C . ASP A 1 338 ? 4.663 -23.114 -14.186 1.00 61.72 338 ASP A C 1
ATOM 2732 O O . ASP A 1 338 ? 3.772 -23.058 -13.339 1.00 61.72 338 ASP A O 1
ATOM 2736 N N . ALA A 1 339 ? 5.309 -24.250 -14.459 1.00 71.75 339 ALA A N 1
ATOM 2737 C CA . ALA A 1 339 ? 5.064 -25.483 -13.725 1.00 71.75 339 ALA A CA 1
ATOM 2738 C C . ALA A 1 339 ? 5.508 -25.361 -12.261 1.00 71.75 339 ALA A C 1
ATOM 2740 O O . ALA A 1 339 ? 4.799 -25.825 -11.372 1.00 71.75 339 ALA A O 1
ATOM 2741 N N . VAL A 1 340 ? 6.648 -24.709 -12.002 1.00 77.44 340 VAL A N 1
ATOM 2742 C CA . VAL A 1 340 ? 7.144 -24.439 -10.645 1.00 77.44 340 VAL A CA 1
ATOM 2743 C C . VAL A 1 340 ? 6.185 -23.523 -9.884 1.00 77.44 340 VAL A C 1
ATOM 2745 O O . VAL A 1 340 ? 5.741 -23.893 -8.802 1.00 77.44 340 VAL A O 1
ATOM 2748 N N . VAL A 1 341 ? 5.788 -22.384 -10.454 1.00 69.25 341 VAL A N 1
ATOM 2749 C CA . VAL A 1 341 ? 4.859 -21.430 -9.827 1.00 69.25 341 VAL A CA 1
ATOM 2750 C C . VAL A 1 341 ? 3.529 -22.089 -9.498 1.00 69.25 341 VAL A C 1
ATOM 2752 O O . VAL A 1 341 ? 3.042 -21.935 -8.383 1.00 69.25 341 VAL A O 1
ATOM 2755 N N . LYS A 1 342 ? 2.968 -22.885 -10.416 1.00 70.50 342 LYS A N 1
ATOM 2756 C CA . LYS A 1 342 ? 1.694 -23.586 -10.192 1.00 70.50 342 LYS A CA 1
ATOM 2757 C C . LYS A 1 342 ? 1.732 -24.560 -9.013 1.00 70.50 342 LYS A C 1
ATOM 2759 O O . LYS A 1 342 ? 0.678 -24.840 -8.455 1.00 70.50 342 LYS A O 1
ATOM 2764 N N . THR A 1 343 ? 2.908 -25.049 -8.611 1.00 78.00 343 THR A N 1
ATOM 2765 C CA . THR A 1 343 ? 3.012 -25.986 -7.481 1.00 78.00 343 THR A CA 1
ATOM 2766 C C . THR A 1 343 ? 2.759 -25.325 -6.128 1.00 78.00 343 THR A C 1
ATOM 2768 O O . THR A 1 343 ? 2.198 -25.972 -5.241 1.00 78.00 343 THR A O 1
ATOM 2771 N N . PHE A 1 344 ? 3.098 -24.041 -5.973 1.00 75.38 344 PHE A N 1
ATOM 2772 C CA . PHE A 1 344 ? 2.973 -23.351 -4.692 1.00 75.38 344 PHE A CA 1
ATOM 2773 C C . PHE A 1 344 ? 1.508 -23.182 -4.265 1.00 75.38 344 PHE A C 1
ATOM 2775 O O . PHE A 1 344 ? 1.179 -23.681 -3.187 1.00 75.38 344 PHE A O 1
ATOM 2782 N N . PRO A 1 345 ? 0.596 -22.616 -5.089 1.00 58.56 345 PRO A N 1
ATOM 2783 C CA . PRO A 1 345 ? -0.815 -22.472 -4.721 1.00 58.56 345 PRO A CA 1
ATOM 2784 C C . PRO A 1 345 ? -1.542 -23.792 -4.458 1.00 58.56 345 PRO A C 1
ATOM 2786 O O . PRO A 1 345 ? -2.573 -23.790 -3.795 1.00 58.56 345 PRO A O 1
ATOM 2789 N N . THR A 1 346 ? -1.033 -24.904 -4.999 1.00 69.25 346 THR A N 1
ATOM 2790 C CA . THR A 1 346 ? -1.593 -26.252 -4.803 1.00 69.25 346 THR A CA 1
ATOM 2791 C C . THR A 1 346 ? -0.966 -27.007 -3.633 1.00 69.25 346 THR A C 1
ATOM 2793 O O . THR A 1 346 ? -1.362 -28.134 -3.341 1.00 69.25 346 THR A O 1
ATOM 2796 N N . SER A 1 347 ? 0.061 -26.441 -2.992 1.00 74.81 347 SER A N 1
ATOM 2797 C CA . SER A 1 347 ? 0.787 -27.135 -1.935 1.00 74.81 347 SER A CA 1
ATOM 2798 C C . SER A 1 347 ? -0.030 -27.181 -0.644 1.00 74.81 347 SER A C 1
ATOM 2800 O O . SER A 1 347 ? -0.665 -26.208 -0.231 1.00 74.81 347 SER A O 1
ATOM 2802 N N . THR A 1 348 ? 0.033 -28.317 0.053 1.00 76.25 348 THR A N 1
ATOM 2803 C CA . THR A 1 348 ? -0.563 -28.462 1.388 1.00 76.25 348 THR A CA 1
ATOM 2804 C C . THR A 1 348 ? -0.027 -27.408 2.347 1.00 76.25 348 THR A C 1
ATOM 2806 O O . THR A 1 348 ? -0.744 -26.982 3.241 1.00 76.25 348 THR A O 1
ATOM 2809 N N . GLU A 1 349 ? 1.221 -26.979 2.165 1.00 79.06 349 GLU A N 1
ATOM 2810 C CA . GLU A 1 349 ? 1.835 -25.923 2.954 1.00 79.06 349 GLU A CA 1
ATOM 2811 C C . GLU A 1 349 ? 1.209 -24.556 2.700 1.00 79.06 349 GLU A C 1
ATOM 2813 O O . GLU A 1 349 ? 0.841 -23.897 3.661 1.00 79.06 349 GLU A O 1
ATOM 2818 N N . PHE A 1 350 ? 1.003 -24.157 1.447 1.00 64.38 350 PHE A N 1
ATOM 2819 C CA . PHE A 1 350 ? 0.287 -22.922 1.119 1.00 64.38 350 PHE A CA 1
ATOM 2820 C C . PHE A 1 350 ? -1.093 -22.880 1.791 1.00 64.38 350 PHE A C 1
ATOM 2822 O O . PHE A 1 350 ? -1.496 -21.867 2.366 1.00 64.38 350 PHE A O 1
ATOM 2829 N N . HIS A 1 351 ? -1.791 -24.018 1.802 1.00 61.41 351 HIS A N 1
ATOM 2830 C CA . HIS A 1 351 ? -3.080 -24.160 2.476 1.00 61.41 351 HIS A CA 1
ATOM 2831 C C . HIS A 1 351 ? -2.969 -24.207 4.015 1.00 61.41 351 HIS A C 1
ATOM 2833 O O . HIS A 1 351 ? -3.781 -23.580 4.695 1.00 61.41 351 HIS A O 1
ATOM 2839 N N . LYS A 1 352 ? -1.974 -24.911 4.579 1.00 60.50 352 LYS A N 1
ATOM 2840 C CA . LYS A 1 352 ? -1.751 -25.080 6.034 1.00 60.50 352 LYS A CA 1
ATOM 2841 C C . LYS A 1 352 ? -1.152 -23.861 6.711 1.00 60.50 352 LYS A C 1
ATOM 2843 O O . LYS A 1 352 ? -1.469 -23.607 7.866 1.00 60.50 352 LYS A O 1
ATOM 2848 N N . ALA A 1 353 ? -0.309 -23.116 6.007 1.00 50.66 353 ALA A N 1
ATOM 2849 C CA . ALA A 1 353 ? 0.191 -21.833 6.464 1.00 50.66 353 ALA A CA 1
ATOM 2850 C C . ALA A 1 353 ? -0.972 -20.869 6.723 1.00 50.66 353 ALA A C 1
ATOM 2852 O O . ALA A 1 353 ? -0.774 -19.871 7.398 1.00 50.66 353 ALA A O 1
ATOM 2853 N N . GLY A 1 354 ? -2.181 -21.140 6.205 1.00 53.94 354 GLY A N 1
ATOM 2854 C CA . GLY A 1 354 ? -3.324 -20.239 6.325 1.00 53.94 354 GLY A CA 1
ATOM 2855 C C . GLY A 1 354 ? -3.027 -18.882 5.696 1.00 53.94 354 GLY A C 1
ATOM 2856 O O . GLY A 1 354 ? -3.560 -17.871 6.129 1.00 53.94 354 GLY A O 1
ATOM 2857 N N . GLY A 1 355 ? -2.085 -18.825 4.757 1.00 45.06 355 GLY A N 1
ATOM 2858 C CA . GLY A 1 355 ? -1.490 -17.568 4.363 1.00 45.06 355 GLY A CA 1
ATOM 2859 C C . GLY A 1 355 ? -0.827 -16.715 5.470 1.00 45.06 355 GLY A C 1
ATOM 2860 O O . GLY A 1 355 ? -0.485 -15.568 5.239 1.00 45.06 355 GLY A O 1
ATOM 2861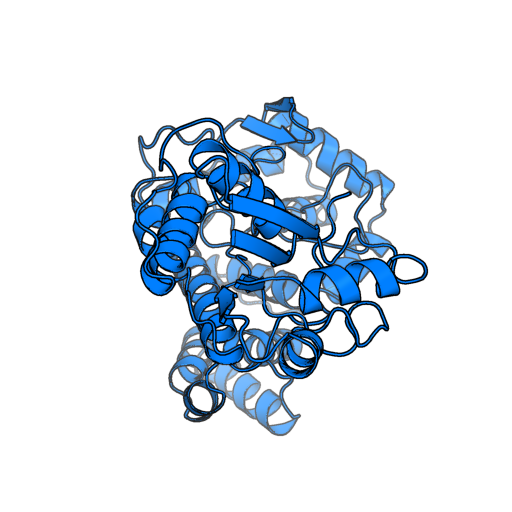 N N . GLY A 1 356 ? -0.581 -17.267 6.656 1.00 31.77 356 GLY A N 1
ATOM 2862 C CA . GLY A 1 356 ? 0.174 -16.729 7.800 1.00 31.77 356 GLY A CA 1
ATOM 2863 C C . GLY A 1 356 ? 1.542 -16.158 7.421 1.00 31.77 356 GLY A C 1
ATOM 2864 O O . GLY A 1 356 ? 2.251 -16.802 6.665 1.00 31.77 356 GLY A O 1
ATOM 2865 N N . LYS A 1 357 ? 2.053 -15.011 7.882 1.00 32.09 357 LYS A N 1
ATOM 2866 C CA . LYS A 1 357 ? 1.787 -14.166 9.054 1.00 32.09 357 LYS A CA 1
ATOM 2867 C C . LYS A 1 357 ? 1.824 -12.685 8.619 1.00 32.09 357 LYS A C 1
ATOM 2869 O O . LYS A 1 357 ? 2.423 -12.384 7.594 1.00 32.09 357 LYS A O 1
ATOM 2874 N N . THR A 1 358 ? 1.117 -11.845 9.376 1.00 37.66 358 THR A N 1
ATOM 2875 C CA . THR A 1 358 ? 1.212 -10.377 9.572 1.00 37.66 358 THR A CA 1
ATOM 2876 C C . THR A 1 358 ? 2.236 -9.568 8.764 1.00 37.66 358 THR A C 1
ATOM 2878 O O . THR A 1 358 ? 3.331 -10.043 8.500 1.00 37.66 358 THR A O 1
ATOM 2881 N N . LEU A 1 359 ? 1.894 -8.297 8.489 1.00 38.34 359 LEU A N 1
ATOM 2882 C CA . LEU A 1 359 ? 2.803 -7.230 8.035 1.00 38.34 359 LEU A CA 1
ATOM 2883 C C . LEU A 1 359 ? 4.253 -7.484 8.476 1.00 38.34 359 LEU A C 1
ATOM 2885 O O . LEU A 1 359 ? 4.589 -7.415 9.655 1.00 38.34 359 LEU A O 1
ATOM 2889 N N . ASP A 1 360 ? 5.068 -7.860 7.499 1.00 37.41 360 ASP A N 1
ATOM 2890 C CA . ASP A 1 360 ? 6.479 -8.168 7.654 1.00 37.41 360 ASP A CA 1
ATOM 2891 C C . ASP A 1 360 ? 7.253 -6.875 7.960 1.00 37.41 360 ASP A C 1
ATOM 2893 O O . ASP A 1 360 ? 6.933 -5.813 7.419 1.00 37.41 360 ASP A O 1
ATOM 2897 N N . THR A 1 361 ? 8.304 -6.954 8.777 1.00 35.31 361 THR A N 1
ATOM 2898 C CA . THR A 1 361 ? 9.252 -5.852 9.022 1.00 35.31 361 THR A CA 1
ATOM 2899 C C . THR A 1 361 ? 9.962 -5.372 7.749 1.00 35.31 361 THR A C 1
ATOM 2901 O O . THR A 1 361 ? 10.598 -4.320 7.769 1.00 35.31 361 THR A O 1
ATOM 2904 N N . ARG A 1 362 ? 9.819 -6.099 6.632 1.00 36.53 362 ARG A N 1
ATOM 2905 C CA . ARG A 1 362 ? 10.208 -5.701 5.268 1.00 36.53 362 ARG A CA 1
ATOM 2906 C C . ARG A 1 362 ? 9.238 -4.725 4.583 1.00 36.53 362 ARG A C 1
ATOM 2908 O O . ARG A 1 362 ? 9.611 -4.141 3.572 1.00 36.53 362 ARG A O 1
ATOM 2915 N N . PHE A 1 363 ? 8.043 -4.494 5.135 1.00 35.12 363 PHE A N 1
ATOM 2916 C CA . PHE A 1 363 ? 7.052 -3.535 4.620 1.00 35.12 363 PHE A CA 1
ATOM 2917 C C . PHE A 1 363 ? 6.593 -2.471 5.649 1.00 35.12 363 PHE A C 1
ATOM 2919 O O . PHE A 1 363 ? 5.387 -2.273 5.830 1.00 35.12 363 PHE A O 1
ATOM 2926 N N . PRO A 1 364 ? 7.496 -1.737 6.330 1.00 32.56 364 PRO A N 1
ATOM 2927 C CA . PRO A 1 364 ? 7.119 -0.533 7.051 1.00 32.56 364 PRO A CA 1
ATOM 2928 C C . PRO A 1 364 ? 6.930 0.582 6.014 1.00 32.56 364 PRO A C 1
ATOM 2930 O O . PRO A 1 364 ? 7.892 1.171 5.526 1.00 32.56 364 PRO A O 1
ATOM 2933 N N . PHE A 1 365 ? 5.680 0.824 5.625 1.00 31.06 365 PHE A N 1
ATOM 2934 C CA . PHE A 1 365 ? 5.322 1.976 4.803 1.00 31.06 365 PHE A CA 1
ATOM 2935 C C . PHE A 1 365 ? 5.424 3.246 5.646 1.00 31.06 365 PHE A C 1
ATOM 2937 O O . PHE A 1 365 ? 4.554 3.491 6.478 1.00 31.06 365 PHE A O 1
ATOM 2944 N N . ASN A 1 366 ? 6.453 4.048 5.385 1.00 28.02 366 ASN A N 1
ATOM 2945 C CA . ASN A 1 366 ? 6.483 5.462 5.734 1.00 28.02 366 ASN A CA 1
ATOM 2946 C C . ASN A 1 366 ? 6.554 6.226 4.407 1.00 28.02 366 ASN A C 1
ATOM 2948 O O . ASN A 1 366 ? 7.545 6.112 3.690 1.00 28.02 366 ASN A O 1
ATOM 2952 N N . GLY A 1 367 ? 5.485 6.940 4.064 1.00 24.77 367 GLY A N 1
ATOM 2953 C CA . GLY A 1 367 ? 5.652 8.244 3.429 1.00 24.77 367 GLY A CA 1
ATOM 2954 C C . GLY A 1 367 ? 5.785 9.255 4.564 1.00 24.77 367 GLY A C 1
ATOM 2955 O O . GLY A 1 367 ? 5.188 9.021 5.619 1.00 24.77 367 GLY A O 1
ATOM 2956 N N . ASP A 1 368 ? 6.610 10.281 4.372 1.00 30.28 368 ASP A N 1
ATOM 2957 C CA . ASP A 1 368 ? 6.719 11.429 5.283 1.00 30.28 368 ASP A CA 1
ATOM 2958 C C . ASP A 1 368 ? 5.354 11.960 5.751 1.00 30.28 368 ASP A C 1
ATOM 2960 O O . ASP A 1 368 ? 4.417 12.037 4.913 1.00 30.28 368 ASP A O 1
#

Mean predicted aligned error: 7.58 Å

Foldseek 3Di:
DEEEEQEALLSVQLQVLCVVWDDPPYHYYYDHLQPDDPVPCQVVLLVSQQPGQEYEYEADDACQVPDRCSGPVNSVVRHHPNHHYAYEFQFFACLQPLQWDQLPLLDPLWDRIDGLVLLVCLVVVHDLVVVVVLLQDLVSDDLVLSVVRRVLRLLLRQLACLQRVGPFGQSVVCVVCLQQAPQAQHRRHGWLLSSQVRSQSVCVVVVHDIGRDSDDDTDRNQWGDAGGNNSCVSSNVVPNPGPNQWIHTRNDIDGPSVVSNVVSVSDVVCDSVNVVVSCVVVLSSLLSVCSRCVSVVNPDDPDLLSNQQSLCCSQQVDGDDPVSSVVLSVCCVVPNDVVSSVDRCVDPRSVVCSSHDHDDSVDPDDND

Solvent-accessible surface area (backbone atoms only — not comparable to full-atom values): 20142 Å² total; per-residue (Å²): 88,36,37,32,27,43,17,50,73,64,28,54,39,47,52,54,50,45,62,78,53,55,61,92,70,50,46,80,48,65,49,37,72,75,75,62,54,83,90,75,42,57,69,62,52,50,50,51,44,45,67,18,48,29,37,41,29,29,64,36,36,78,46,49,92,82,34,56,76,71,7,42,68,40,49,70,72,60,36,35,92,84,33,46,79,44,33,32,53,78,66,52,48,32,46,67,38,72,50,59,40,73,50,73,98,66,53,74,92,74,48,67,59,41,49,58,60,61,51,54,35,52,75,71,71,48,53,61,69,58,51,52,60,49,47,61,31,66,71,60,44,51,48,69,55,43,54,47,49,27,49,52,30,45,49,43,36,45,20,36,26,52,31,52,62,37,76,39,73,48,46,69,57,45,62,61,33,53,58,70,56,72,40,46,26,42,50,58,25,52,26,41,48,50,50,22,53,50,48,39,52,54,31,51,77,70,72,47,84,71,63,44,65,58,68,76,84,69,74,44,60,45,39,29,63,48,36,44,47,12,42,36,57,56,54,56,49,72,89,62,75,73,55,63,62,39,31,29,51,92,68,42,77,41,46,43,66,59,53,45,48,53,50,53,50,48,49,62,73,64,29,70,68,57,53,48,52,54,45,70,72,33,50,70,59,52,38,48,54,52,54,51,41,42,71,71,72,45,82,81,64,96,52,59,65,62,45,50,38,32,50,30,38,63,60,53,61,39,80,61,54,75,67,55,45,52,52,49,49,54,38,31,75,74,61,33,58,70,56,50,59,59,46,45,84,70,30,67,58,35,62,68,48,44,31,31,63,42,62,49,90,90,64,77,79,73,76,136

Sequence (368 aa):
MKIYIHANCQGGALAKLMAETRPNDVQIKYREVFSVDVNTEFESFKSDIEEADVIISQPVADNYRDVEWLATDWIRKNRSPKSRLIIFSAVYHRGQIPQCFPLRDLYDGRLAYHDAHAIDYFFAGKDVSEFLRDTQRSDFFPPDFVRSEAFLTTRELLRRERAAGCDVMVSDIIEAYSTTDQPLFTVNHPSRAVLATLGNRMLSLLGIEWRISLTGPEVLDQIVIAPYLSTALALGHEGTGLRLDEMRSANIWESRAEYFAQVFDAYRSIGADRLREAILKHGELTAYLQRFKRSKGVVDFEDQRKLVESLYTTFLGRDPNSGEVLHHLKSLELRGFDAVVKTFPTSTEFHKAGGGKTLDTRFPFNGD

pLDDT: mean 87.23, std 14.38, range [24.77, 98.69]

Nearest PDB structures (foldseek):
  4bqo-assembly1_A  TM=8.349E-01  e=3.377E-14  Burkholderia pseudomallei K96243
  6kja-assembly1_A-2  TM=3.902E-01  e=8.544E-01  Escherichia coli K-12
  2jgd-assembly1_B  TM=4.498E-01  e=3.705E+00  Escherichia coli K-12
  6vef-assembly1_B  TM=5.174E-01  e=5.347E+00  Escherichia coli K-12

InterPro domains:
  IPR038255 Phycobilisome linker domain superfamily [G3DSA:1.10.3130.20] (260-359)
  IPR041307 Polysaccharide biosynthesis enzyme WcbI [PF18588] (3-209)